Protein AF-A0A7S3ZSK6-F1 (afdb_monomer)

Radius of gyration: 94.9 Å; Cα contacts (8 Å, |Δi|>4): 41; chains: 1; bounding box: 184×92×315 Å

InterPro domains:
  IPR033192 Outer dynein arm-docking complex subunit 3 [PTHR46518] (6-534)
  IPR049258 ODAD1, central coiled coil region [PF21773] (130-410)

Structure (mmCIF, N/CA/C/O backbone):
data_AF-A0A7S3ZSK6-F1
#
_entry.id   AF-A0A7S3ZSK6-F1
#
loop_
_atom_site.group_PDB
_atom_site.id
_atom_site.type_symbol
_atom_site.label_atom_id
_atom_site.label_alt_id
_atom_site.label_comp_id
_atom_site.label_asym_id
_atom_site.label_entity_id
_atom_site.label_seq_id
_atom_site.pdbx_PDB_ins_code
_atom_site.Cartn_x
_atom_site.Cartn_y
_atom_site.Cartn_z
_atom_site.occupancy
_atom_site.B_iso_or_equiv
_atom_site.auth_seq_id
_atom_site.auth_comp_id
_atom_site.auth_asym_id
_atom_site.auth_atom_id
_atom_site.pdbx_PDB_model_num
ATOM 1 N N . MET A 1 1 ? 68.490 29.600 -192.509 1.00 37.41 1 MET A N 1
ATOM 2 C CA . MET A 1 1 ? 68.735 30.610 -193.563 1.00 37.41 1 MET A CA 1
ATOM 3 C C . MET A 1 1 ? 70.240 30.652 -193.786 1.00 37.41 1 MET A C 1
ATOM 5 O O . MET A 1 1 ? 70.943 31.013 -192.861 1.00 37.41 1 MET A O 1
ATOM 9 N N . TYR A 1 2 ? 70.776 29.867 -194.721 1.00 31.91 2 TYR A N 1
ATOM 10 C CA . TYR A 1 2 ? 70.974 30.154 -196.155 1.00 31.91 2 TYR A CA 1
ATOM 11 C C . TYR A 1 2 ? 71.915 31.330 -196.450 1.00 31.91 2 TYR A C 1
ATOM 13 O O . TYR A 1 2 ? 71.528 32.468 -196.224 1.00 31.91 2 TYR A O 1
ATOM 21 N N . ARG A 1 3 ? 73.037 30.978 -197.110 1.00 32.06 3 ARG A N 1
ATOM 22 C CA . ARG A 1 3 ? 73.922 31.789 -197.976 1.00 32.06 3 ARG A CA 1
ATOM 23 C C . ARG A 1 3 ? 74.675 32.948 -197.305 1.00 32.06 3 ARG A C 1
ATOM 25 O O . ARG A 1 3 ? 74.104 33.699 -196.543 1.00 32.06 3 ARG A O 1
ATOM 32 N N . GLY A 1 4 ? 75.944 33.191 -197.609 1.00 33.19 4 GLY A N 1
ATOM 33 C CA . GLY A 1 4 ? 76.820 32.619 -198.629 1.00 33.19 4 GLY A CA 1
ATOM 34 C C . GLY A 1 4 ? 77.908 33.630 -199.006 1.00 33.19 4 GLY A C 1
ATOM 35 O O . GLY A 1 4 ? 77.696 34.814 -198.787 1.00 33.19 4 GLY A O 1
ATOM 36 N N . GLN A 1 5 ? 78.977 33.123 -199.642 1.00 33.88 5 GLN A N 1
ATOM 37 C CA . GLN A 1 5 ? 79.928 33.850 -200.512 1.00 33.88 5 GLN A CA 1
ATOM 38 C C . GLN A 1 5 ? 80.807 34.911 -199.806 1.00 33.88 5 GLN A C 1
ATOM 40 O O . GLN A 1 5 ? 80.377 35.559 -198.871 1.00 33.88 5 GLN A O 1
ATOM 45 N N . SER A 1 6 ? 82.065 35.164 -200.153 1.00 32.50 6 SER A N 1
ATOM 46 C CA . SER A 1 6 ? 82.983 34.659 -201.174 1.00 32.50 6 SER A CA 1
ATOM 47 C C . SER A 1 6 ? 84.404 35.082 -200.778 1.00 32.50 6 SER A C 1
ATOM 49 O O . SER A 1 6 ? 84.577 36.141 -200.189 1.00 32.50 6 SER A O 1
ATOM 51 N N . GLU A 1 7 ? 85.374 34.269 -201.191 1.00 36.19 7 GLU A N 1
ATOM 52 C CA . GLU A 1 7 ? 86.692 34.650 -201.727 1.00 36.19 7 GLU A CA 1
ATOM 53 C C . GLU A 1 7 ? 87.614 35.612 -200.958 1.00 36.19 7 GLU A C 1
ATOM 55 O O . GLU A 1 7 ? 87.361 36.798 -200.786 1.00 36.19 7 GLU A O 1
ATOM 60 N N . GLY A 1 8 ? 88.801 35.088 -200.655 1.00 34.31 8 GLY A N 1
ATOM 61 C CA . GLY A 1 8 ? 89.984 35.868 -200.318 1.00 34.31 8 GLY A CA 1
ATOM 62 C C . GLY A 1 8 ? 91.114 34.939 -199.902 1.00 34.31 8 GLY A C 1
ATOM 63 O O . GLY A 1 8 ? 91.300 34.686 -198.719 1.00 34.31 8 GLY A O 1
ATOM 64 N N . GLY A 1 9 ? 91.816 34.359 -200.878 1.00 38.66 9 GLY A N 1
ATOM 65 C CA . GLY A 1 9 ? 92.983 33.517 -200.624 1.00 38.66 9 GLY A CA 1
ATOM 66 C C . GLY A 1 9 ? 94.085 34.296 -199.902 1.00 38.66 9 GLY A C 1
ATOM 67 O O . GLY A 1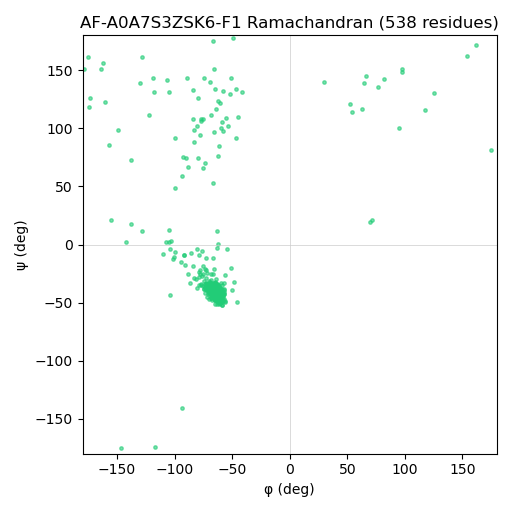 9 ? 94.576 35.294 -200.421 1.00 38.66 9 GLY A O 1
ATOM 68 N N . GLY A 1 10 ? 94.472 33.810 -198.723 1.00 39.44 10 GLY A N 1
ATOM 69 C CA . GLY A 1 10 ? 95.618 34.257 -197.934 1.00 39.44 10 GLY A CA 1
ATOM 70 C C . GLY A 1 10 ? 96.462 33.045 -197.529 1.00 39.44 10 GLY A C 1
ATOM 71 O O . GLY A 1 10 ? 95.932 31.971 -197.263 1.00 39.44 10 GLY A O 1
ATOM 72 N N . SER A 1 11 ? 97.777 33.209 -197.598 1.00 44.22 11 SER A N 1
ATOM 73 C CA . SER A 1 11 ? 98.835 32.191 -197.644 1.00 44.22 11 SER A CA 1
ATOM 74 C C . SER A 1 11 ? 98.796 31.092 -196.561 1.00 44.22 11 SER A C 1
ATOM 76 O O . SER A 1 11 ? 98.567 31.351 -195.385 1.00 44.22 11 SER A O 1
ATOM 78 N N . VAL A 1 12 ? 99.169 29.864 -196.949 1.00 58.38 12 VAL A N 1
ATOM 79 C CA . VAL A 1 12 ? 99.330 28.652 -196.106 1.00 58.38 12 VAL A CA 1
ATOM 80 C C . VAL A 1 12 ? 100.219 28.868 -194.861 1.00 58.38 12 VAL A C 1
ATOM 82 O O . VAL A 1 12 ? 100.113 28.115 -193.896 1.00 58.38 12 VAL A O 1
ATOM 85 N N . ALA A 1 13 ? 101.066 29.902 -194.840 1.00 57.16 13 ALA A N 1
ATOM 86 C CA . ALA A 1 13 ? 101.909 30.243 -193.690 1.00 57.16 13 ALA A CA 1
ATOM 87 C C . ALA A 1 13 ? 101.108 30.700 -192.453 1.00 57.16 13 ALA A C 1
ATOM 89 O O . ALA A 1 13 ? 101.464 30.344 -191.332 1.00 57.16 13 ALA A O 1
ATOM 90 N N . GLU A 1 14 ? 99.996 31.411 -192.648 1.00 60.03 14 GLU A N 1
ATOM 91 C CA . GLU A 1 14 ? 99.191 31.976 -191.553 1.00 60.03 14 GLU A CA 1
ATOM 92 C C . GLU A 1 14 ? 98.437 30.876 -190.780 1.00 60.03 14 GLU A C 1
ATOM 94 O O . GLU A 1 14 ? 98.344 30.901 -189.557 1.00 60.03 14 GLU A O 1
ATOM 99 N N . GLN A 1 15 ? 98.005 29.819 -191.480 1.00 60.94 15 GLN A N 1
ATOM 100 C CA . GLN A 1 15 ? 97.331 28.666 -190.867 1.00 60.94 15 GLN A CA 1
ATOM 101 C C . GLN A 1 15 ? 98.273 27.776 -190.036 1.00 60.94 15 GLN A C 1
ATOM 103 O O . GLN A 1 15 ? 97.818 27.071 -189.133 1.00 60.94 15 GLN A O 1
ATOM 108 N N . VAL A 1 16 ? 99.582 27.783 -190.320 1.00 62.56 16 VAL A N 1
ATOM 109 C CA . VAL A 1 16 ? 100.571 26.998 -189.560 1.00 62.56 16 VAL A CA 1
ATOM 110 C C . VAL A 1 16 ? 100.959 27.699 -188.258 1.00 62.56 16 VAL A C 1
ATOM 112 O O . VAL A 1 16 ? 101.117 27.022 -187.237 1.00 62.56 16 VAL A O 1
ATOM 115 N N . ASP A 1 17 ? 101.071 29.028 -188.261 1.00 62.62 17 ASP A N 1
ATOM 116 C CA . ASP A 1 17 ? 101.375 29.785 -187.043 1.00 62.62 17 ASP A CA 1
ATOM 117 C C . ASP A 1 17 ? 100.184 29.804 -186.069 1.00 62.62 17 ASP A C 1
ATOM 119 O O . ASP A 1 17 ? 100.382 29.550 -184.878 1.00 62.62 17 ASP A O 1
ATOM 123 N N . ASP A 1 18 ? 98.944 29.895 -186.563 1.00 67.25 18 ASP A N 1
ATOM 124 C CA . ASP A 1 18 ? 97.737 29.744 -185.731 1.00 67.25 18 ASP A CA 1
ATOM 125 C C . ASP A 1 18 ? 97.661 28.369 -185.035 1.00 67.25 18 ASP A C 1
ATOM 127 O O . ASP A 1 18 ? 97.273 28.253 -183.866 1.00 67.25 18 ASP A O 1
ATOM 131 N N . LEU A 1 19 ? 98.073 27.294 -185.719 1.00 62.81 19 LEU A N 1
ATOM 132 C CA . LEU A 1 19 ? 98.118 25.953 -185.123 1.00 62.81 19 LEU A CA 1
ATOM 133 C C . LEU A 1 19 ? 99.215 25.817 -184.054 1.00 62.81 19 LEU A C 1
ATOM 135 O O . LEU A 1 19 ? 99.023 25.093 -183.070 1.00 62.81 19 LEU A O 1
ATOM 139 N N . ARG A 1 20 ? 100.345 26.522 -184.199 1.00 62.94 20 ARG A N 1
ATOM 140 C CA . ARG A 1 20 ? 101.420 26.549 -183.191 1.00 62.94 20 ARG A CA 1
ATOM 141 C C . ARG A 1 20 ? 101.011 27.329 -181.941 1.00 62.94 20 ARG A C 1
ATOM 143 O O . ARG A 1 20 ? 101.240 26.838 -180.832 1.00 62.94 20 ARG A O 1
ATOM 150 N N . GLU A 1 21 ? 100.356 28.477 -182.102 1.00 66.25 21 GLU A N 1
ATOM 151 C CA . GLU A 1 21 ? 99.814 29.283 -180.997 1.00 66.25 21 GLU A CA 1
ATOM 152 C C . GLU A 1 21 ? 98.787 28.470 -180.184 1.00 66.25 21 GLU A C 1
ATOM 154 O O . GLU A 1 21 ? 98.850 28.391 -178.952 1.00 66.25 21 GLU A O 1
ATOM 159 N N . ARG A 1 22 ? 97.895 27.751 -180.880 1.00 64.88 22 ARG A N 1
ATOM 160 C CA . ARG A 1 22 ? 96.855 26.924 -180.251 1.00 64.88 22 ARG A CA 1
ATOM 161 C C . ARG A 1 22 ? 97.422 25.723 -179.490 1.00 64.88 22 ARG A C 1
ATOM 163 O O . ARG A 1 22 ? 96.929 25.402 -178.410 1.00 64.88 22 ARG A O 1
ATOM 170 N N . MET A 1 23 ? 98.480 25.088 -180.000 1.00 63.31 23 MET A N 1
ATOM 171 C CA . MET A 1 23 ? 99.207 24.021 -179.294 1.00 63.31 23 MET A CA 1
ATOM 172 C C . MET A 1 23 ? 99.903 24.526 -178.021 1.00 63.31 23 MET A C 1
ATOM 174 O O . MET A 1 23 ? 99.901 23.828 -177.005 1.00 63.31 23 MET A O 1
ATOM 178 N N . ARG A 1 24 ? 100.460 25.744 -178.041 1.00 69.88 24 ARG A N 1
ATOM 179 C CA . ARG A 1 24 ? 101.086 26.359 -176.861 1.00 69.88 24 ARG A CA 1
ATOM 180 C C . ARG A 1 24 ? 100.056 26.682 -175.774 1.00 69.88 24 ARG A C 1
ATOM 182 O O . ARG A 1 24 ? 100.311 26.397 -174.605 1.00 69.88 24 ARG A O 1
ATOM 189 N N . LEU A 1 25 ? 98.889 27.213 -176.147 1.00 69.31 25 LEU A N 1
ATOM 190 C CA . LEU A 1 25 ? 97.786 27.453 -175.207 1.00 69.31 25 LEU A CA 1
ATOM 191 C C . LEU A 1 25 ? 97.253 26.145 -174.604 1.00 69.31 25 LEU A C 1
ATOM 193 O O . LEU A 1 25 ? 97.109 26.055 -173.389 1.00 69.31 25 LEU A O 1
ATOM 197 N N . LEU A 1 26 ? 97.084 25.091 -175.410 1.00 71.06 26 LEU A N 1
ATOM 198 C CA . LEU A 1 26 ? 96.675 23.765 -174.923 1.00 71.06 26 LEU A CA 1
ATOM 199 C C . LEU A 1 26 ? 97.685 23.139 -173.950 1.00 71.06 26 LEU A C 1
ATOM 201 O O . LEU A 1 26 ? 97.288 22.468 -172.997 1.00 71.06 26 LEU A O 1
ATOM 205 N N . GLN A 1 27 ? 98.989 23.351 -174.153 1.00 69.69 27 GLN A N 1
ATOM 206 C CA . GLN A 1 27 ? 100.001 22.926 -173.180 1.00 69.69 27 GLN A CA 1
ATOM 207 C C . GLN A 1 27 ? 99.953 23.758 -171.890 1.00 69.69 27 GLN A C 1
ATOM 209 O O . GLN A 1 27 ? 100.142 23.192 -170.812 1.00 69.69 27 GLN A O 1
ATOM 214 N N . GLY A 1 28 ? 99.655 25.058 -171.985 1.00 71.56 28 GLY A N 1
ATOM 215 C CA . GLY A 1 28 ? 99.403 25.929 -170.833 1.00 71.56 28 GLY A CA 1
ATOM 216 C C . GLY A 1 28 ? 98.208 25.463 -169.999 1.00 71.56 28 GLY A C 1
ATOM 217 O O . GLY A 1 28 ? 98.354 25.238 -168.799 1.00 71.56 28 GLY A O 1
ATOM 218 N N . ASP A 1 29 ? 97.071 25.199 -170.647 1.00 72.50 29 ASP A N 1
ATOM 219 C CA . ASP A 1 29 ? 95.853 24.698 -169.995 1.00 72.50 29 ASP A CA 1
ATOM 220 C C . ASP A 1 29 ? 96.060 23.318 -169.366 1.00 72.50 29 ASP A C 1
ATOM 222 O O . ASP A 1 29 ? 95.568 23.033 -168.271 1.00 72.50 29 ASP A O 1
ATOM 226 N N . ARG A 1 30 ? 96.828 22.440 -170.024 1.00 72.44 30 ARG A N 1
ATOM 227 C CA . ARG A 1 30 ? 97.138 21.117 -169.470 1.00 72.44 30 ARG A CA 1
ATOM 228 C C . ARG A 1 30 ? 98.000 21.220 -168.212 1.00 72.44 30 ARG A C 1
ATOM 230 O O . ARG A 1 30 ? 97.795 20.435 -167.291 1.00 72.44 30 ARG A O 1
ATOM 237 N N . ARG A 1 31 ? 98.926 22.182 -168.153 1.00 75.56 31 ARG A N 1
ATOM 238 C CA . ARG A 1 31 ? 99.770 22.426 -166.974 1.00 75.56 31 ARG A CA 1
ATOM 239 C C . ARG A 1 31 ? 98.965 23.049 -165.830 1.00 75.56 31 ARG A C 1
ATOM 241 O O . ARG A 1 31 ? 99.003 22.524 -164.725 1.00 75.56 31 ARG A O 1
ATOM 248 N N . ALA A 1 32 ? 98.139 24.055 -166.124 1.00 75.94 32 ALA A N 1
ATOM 249 C CA . ALA A 1 32 ? 97.251 24.679 -165.142 1.00 75.94 32 ALA A CA 1
ATOM 250 C C . ALA A 1 32 ? 96.263 23.674 -164.518 1.00 75.94 32 ALA A C 1
ATOM 252 O O . ALA A 1 32 ? 96.054 23.678 -163.307 1.00 75.94 32 ALA A O 1
ATOM 253 N N . ASN A 1 33 ? 95.702 22.757 -165.315 1.00 76.44 33 ASN A N 1
ATOM 254 C CA . ASN A 1 33 ? 94.812 21.715 -164.796 1.00 76.44 33 ASN A CA 1
ATOM 255 C C . ASN A 1 33 ? 95.522 20.714 -163.869 1.00 76.44 33 ASN A C 1
ATOM 257 O O . ASN A 1 33 ? 94.913 20.242 -162.908 1.00 76.44 33 ASN A O 1
ATOM 261 N N . VAL A 1 34 ? 96.791 20.386 -164.134 1.00 79.31 34 VAL A N 1
ATOM 262 C CA . VAL A 1 34 ? 97.582 19.520 -163.242 1.00 79.31 34 VAL A CA 1
ATOM 263 C C . VAL A 1 34 ? 97.876 20.237 -161.924 1.00 79.31 34 VAL A C 1
ATOM 265 O O . VAL A 1 34 ? 97.659 19.645 -160.867 1.00 79.31 34 VAL A O 1
ATOM 268 N N . ASP A 1 35 ? 98.254 21.515 -161.971 1.00 79.88 35 ASP A N 1
ATOM 269 C CA . ASP A 1 35 ? 98.526 22.309 -160.766 1.00 79.88 35 ASP A CA 1
ATOM 270 C C . ASP A 1 35 ? 97.265 22.460 -159.888 1.00 79.88 35 ASP A C 1
ATOM 272 O O . ASP A 1 35 ? 97.331 22.310 -158.666 1.00 79.88 35 ASP A O 1
ATOM 276 N N . ILE A 1 36 ? 96.085 22.661 -160.494 1.00 80.56 36 ILE A N 1
ATOM 277 C CA . ILE A 1 36 ? 94.799 22.692 -159.772 1.00 80.56 36 ILE A CA 1
ATOM 278 C C . ILE A 1 36 ? 94.484 21.328 -159.137 1.00 80.56 36 ILE A C 1
ATOM 280 O O . ILE A 1 36 ? 94.008 21.267 -158.000 1.00 80.56 36 ILE A O 1
ATOM 284 N N . LEU A 1 37 ? 94.754 20.218 -159.834 1.00 81.38 37 LEU A N 1
ATOM 285 C CA . LEU A 1 37 ? 94.551 18.872 -159.289 1.00 81.38 37 LEU A CA 1
ATOM 286 C C . LEU A 1 37 ? 95.480 18.580 -158.103 1.00 81.38 37 LEU A C 1
ATOM 288 O O . LEU A 1 37 ? 95.026 18.008 -157.108 1.00 81.38 37 LEU A O 1
ATOM 292 N N . GLU A 1 38 ? 96.750 18.984 -158.168 1.00 81.31 38 GLU A N 1
ATOM 293 C CA . GLU A 1 38 ? 97.685 18.828 -157.048 1.00 81.31 38 GLU A CA 1
ATOM 294 C C . GLU A 1 38 ? 97.308 19.713 -155.853 1.00 81.31 38 GLU A C 1
ATOM 296 O O . GLU A 1 38 ? 97.311 19.231 -154.713 1.00 81.31 38 GLU A O 1
ATOM 301 N N . ALA A 1 39 ? 96.885 20.958 -156.095 1.00 81.75 39 ALA A N 1
ATOM 302 C CA . ALA A 1 39 ? 96.373 21.847 -155.054 1.00 81.75 39 ALA A CA 1
ATOM 303 C C . ALA A 1 39 ? 95.126 21.260 -154.366 1.00 81.75 39 ALA A C 1
ATOM 305 O O . ALA A 1 39 ? 95.069 21.197 -153.135 1.00 81.75 39 ALA A O 1
ATOM 306 N N . ASN A 1 40 ? 94.171 20.733 -155.141 1.00 82.12 40 ASN A N 1
ATOM 307 C CA . ASN A 1 40 ? 92.973 20.078 -154.608 1.00 82.12 40 ASN A CA 1
ATOM 308 C C . ASN A 1 40 ? 93.308 18.809 -153.813 1.00 82.12 40 ASN A C 1
ATOM 310 O O . ASN A 1 40 ? 92.720 18.557 -152.760 1.00 82.12 40 ASN A O 1
ATOM 314 N N . LYS A 1 41 ? 94.282 18.013 -154.268 1.00 82.94 41 LYS A N 1
ATOM 315 C CA . LYS A 1 41 ? 94.747 16.825 -153.537 1.00 82.94 41 LYS A CA 1
ATOM 316 C C . LYS A 1 41 ? 95.389 17.202 -152.198 1.00 82.94 41 LYS A C 1
ATOM 318 O O . LYS A 1 41 ? 95.150 16.527 -151.196 1.00 82.94 41 LYS A O 1
ATOM 323 N N . SER A 1 42 ? 96.175 18.278 -152.169 1.00 82.06 42 SER A N 1
ATOM 324 C CA . SER A 1 42 ? 96.772 18.809 -150.939 1.00 82.06 42 SER A CA 1
ATOM 325 C C . SER A 1 42 ? 95.704 19.325 -149.965 1.00 82.06 42 SER A C 1
ATOM 327 O O . SER A 1 42 ? 95.706 18.945 -148.791 1.00 82.06 42 SER A O 1
ATOM 329 N N . ALA A 1 43 ? 94.726 20.094 -150.458 1.00 83.62 43 ALA A N 1
ATOM 330 C CA . ALA A 1 43 ? 93.608 20.598 -149.660 1.00 83.62 43 ALA A CA 1
ATOM 331 C C . ALA A 1 43 ? 92.770 19.460 -149.046 1.00 83.62 43 ALA A C 1
ATOM 333 O O . ALA A 1 43 ? 92.525 19.456 -147.839 1.00 83.62 43 ALA A O 1
ATOM 334 N N . ASN A 1 44 ? 92.425 18.438 -149.837 1.00 80.94 44 ASN A N 1
ATOM 335 C CA . ASN A 1 44 ? 91.680 17.273 -149.349 1.00 80.94 44 ASN A CA 1
ATOM 336 C C . ASN A 1 44 ? 92.456 16.476 -148.288 1.00 80.94 44 ASN A C 1
ATOM 338 O O . ASN A 1 44 ? 91.871 16.019 -147.306 1.00 80.94 44 ASN A O 1
ATOM 342 N N . ASN A 1 45 ? 93.777 16.326 -148.436 1.00 83.12 45 ASN A N 1
ATOM 343 C CA . ASN A 1 45 ? 94.597 15.650 -147.426 1.00 83.12 45 ASN A CA 1
ATOM 344 C C . ASN A 1 45 ? 94.634 16.410 -146.090 1.00 83.12 45 ASN A C 1
ATOM 346 O O . ASN A 1 45 ? 94.645 15.778 -145.031 1.00 83.12 45 ASN A O 1
ATOM 350 N N . ASN A 1 46 ? 94.642 17.744 -146.125 1.00 84.31 46 ASN A N 1
ATOM 351 C CA . ASN A 1 46 ? 94.586 18.562 -144.914 1.00 84.31 46 ASN A CA 1
ATOM 352 C C . ASN A 1 46 ? 93.214 18.465 -144.230 1.00 84.31 46 ASN A C 1
ATOM 354 O O . ASN A 1 46 ? 93.158 18.314 -143.010 1.00 84.31 46 ASN A O 1
ATOM 358 N N . GLU A 1 47 ? 92.124 18.435 -144.999 1.00 83.81 47 GLU A N 1
ATOM 359 C CA . GLU A 1 47 ? 90.775 18.279 -144.443 1.00 83.81 47 GLU A CA 1
ATOM 360 C C . GLU A 1 47 ? 90.573 16.906 -143.779 1.00 83.81 47 GLU A C 1
ATOM 362 O O . GLU A 1 47 ? 90.025 16.810 -142.680 1.00 83.81 47 GLU A O 1
ATOM 367 N N . ILE A 1 48 ? 91.111 15.830 -144.368 1.00 81.88 48 ILE A N 1
ATOM 368 C CA . ILE A 1 48 ? 91.079 14.494 -143.748 1.00 81.88 48 ILE A CA 1
ATOM 369 C C . ILE A 1 48 ? 91.833 14.475 -142.409 1.00 81.88 48 ILE A C 1
ATOM 371 O O . ILE A 1 48 ? 91.401 13.796 -141.472 1.00 81.88 48 ILE A O 1
ATOM 375 N N . LYS A 1 49 ? 92.954 15.200 -142.288 1.00 84.81 49 LYS A N 1
ATOM 376 C CA . LYS A 1 49 ? 93.680 15.308 -141.011 1.00 84.81 49 LYS A CA 1
ATOM 377 C C . LYS A 1 49 ? 92.848 16.039 -139.958 1.00 84.81 49 LYS A C 1
ATOM 379 O O . LYS A 1 49 ? 92.705 15.505 -138.859 1.00 84.81 49 LYS A O 1
ATOM 384 N N . ARG A 1 50 ? 92.230 17.171 -140.318 1.00 86.56 50 ARG A N 1
ATOM 385 C CA . ARG A 1 50 ? 91.337 17.934 -139.428 1.00 86.56 50 ARG A CA 1
ATOM 386 C C . ARG A 1 50 ? 90.188 17.068 -138.903 1.00 86.56 50 ARG A C 1
ATOM 388 O O . ARG A 1 50 ? 89.998 16.953 -137.696 1.00 86.56 50 ARG A O 1
ATOM 395 N N . LEU A 1 51 ? 89.500 16.348 -139.792 1.00 82.75 51 LEU A N 1
ATOM 396 C CA . LEU A 1 51 ? 88.391 15.462 -139.417 1.00 82.75 51 LEU A CA 1
ATOM 397 C C . LEU A 1 51 ? 88.820 14.289 -138.519 1.00 82.75 51 LEU A C 1
ATOM 399 O O . LEU A 1 51 ? 88.024 13.795 -137.713 1.00 82.75 51 LEU A O 1
ATOM 403 N N . ARG A 1 52 ? 90.064 13.808 -138.638 1.00 84.62 52 ARG A N 1
ATOM 404 C CA . ARG A 1 52 ? 90.600 12.759 -137.752 1.00 84.62 52 ARG A CA 1
ATOM 405 C C . ARG A 1 52 ? 90.902 13.282 -136.351 1.00 84.62 52 ARG A C 1
ATOM 407 O O . ARG A 1 52 ? 90.649 12.562 -135.385 1.00 84.62 52 ARG A O 1
ATOM 414 N N . GLU A 1 53 ? 91.417 14.501 -136.236 1.00 85.12 53 GLU A N 1
ATOM 415 C CA . GLU A 1 53 ? 91.649 15.157 -134.945 1.00 85.12 53 GLU A CA 1
ATOM 416 C C . GLU A 1 53 ? 90.326 15.449 -134.231 1.00 85.12 53 GLU A C 1
ATOM 418 O O . GLU A 1 53 ? 90.165 15.050 -133.075 1.00 85.12 53 GLU A O 1
ATOM 423 N N . GLU A 1 54 ? 89.335 15.989 -134.944 1.00 85.56 54 GLU A N 1
ATOM 424 C CA . GLU A 1 54 ? 87.987 16.219 -134.404 1.00 85.56 54 GLU A CA 1
ATOM 425 C C . GLU A 1 54 ? 87.327 14.911 -133.937 1.00 85.56 54 GLU A C 1
ATOM 427 O O . GLU A 1 54 ? 86.787 14.834 -132.831 1.00 85.56 54 GLU A O 1
ATOM 432 N N . ASN A 1 55 ? 87.437 13.825 -134.712 1.00 80.56 55 ASN A N 1
ATOM 433 C CA . ASN A 1 55 ? 86.925 12.515 -134.291 1.00 80.56 55 ASN A CA 1
ATOM 434 C C . ASN A 1 55 ? 87.623 11.971 -133.037 1.00 80.56 55 ASN A C 1
ATOM 436 O O . ASN A 1 55 ? 86.983 11.324 -132.202 1.00 80.56 55 ASN A O 1
ATOM 440 N N . LYS A 1 56 ? 88.932 12.207 -132.887 1.00 85.94 56 LYS A N 1
ATOM 441 C CA . LYS A 1 56 ? 89.668 11.814 -131.680 1.00 85.94 56 LYS A CA 1
ATOM 442 C C . LYS A 1 56 ? 89.181 12.610 -130.470 1.00 85.94 56 LYS A C 1
ATOM 444 O O . LYS A 1 56 ? 88.969 12.023 -129.409 1.00 85.94 56 LYS A O 1
ATOM 449 N N . GLU A 1 57 ? 88.946 13.909 -130.633 1.00 85.06 57 GLU A N 1
ATOM 450 C CA . GLU A 1 57 ? 88.447 14.776 -129.567 1.00 85.06 57 GLU A CA 1
ATOM 451 C C . GLU A 1 57 ? 87.023 14.393 -129.125 1.00 85.06 57 GLU A C 1
ATOM 453 O O . GLU A 1 57 ? 86.752 14.281 -127.927 1.00 85.06 57 GLU A O 1
ATOM 458 N N . ILE A 1 58 ? 86.128 14.092 -130.072 1.00 82.88 58 ILE A N 1
ATOM 459 C CA . ILE A 1 58 ? 84.757 13.645 -129.776 1.00 82.88 58 ILE A CA 1
ATOM 460 C C . ILE A 1 58 ? 84.762 12.326 -128.993 1.00 82.88 58 ILE A C 1
ATOM 462 O O . ILE A 1 58 ? 84.022 12.191 -128.016 1.00 82.88 58 ILE A O 1
ATOM 466 N N . ARG A 1 59 ? 85.625 11.365 -129.353 1.00 79.62 59 ARG A N 1
ATOM 467 C CA . ARG A 1 59 ? 85.742 10.096 -128.607 1.00 79.62 59 ARG A CA 1
ATOM 468 C C . ARG A 1 59 ? 86.187 10.312 -127.163 1.00 79.62 59 ARG A C 1
ATOM 470 O O . ARG A 1 59 ? 85.671 9.647 -126.267 1.00 79.62 59 ARG A O 1
ATOM 477 N N . ILE A 1 60 ? 87.103 11.252 -126.924 1.00 82.88 60 ILE A N 1
ATOM 478 C CA . ILE A 1 60 ? 87.530 11.595 -125.562 1.00 82.88 60 ILE A CA 1
ATOM 479 C C . ILE A 1 60 ? 86.361 12.209 -124.784 1.00 82.88 60 ILE A C 1
ATOM 481 O O . ILE A 1 60 ? 86.070 11.748 -123.678 1.00 82.88 60 ILE A O 1
ATOM 485 N N . LYS A 1 61 ? 85.637 13.173 -125.370 1.00 82.88 61 LYS A N 1
ATOM 486 C CA . LYS A 1 61 ? 84.470 13.809 -124.730 1.00 82.88 61 LYS A CA 1
ATOM 487 C C . LYS A 1 61 ? 83.377 12.792 -124.382 1.00 82.88 61 LYS A C 1
ATOM 489 O O . LYS A 1 61 ? 82.848 12.828 -123.273 1.00 82.88 61 LYS A O 1
ATOM 494 N N . LEU A 1 62 ? 83.100 11.837 -125.271 1.00 78.88 62 LEU A N 1
ATOM 495 C CA . LEU A 1 62 ? 82.137 10.762 -125.018 1.00 78.88 62 LEU A CA 1
ATOM 496 C C . LEU A 1 62 ? 82.568 9.868 -123.842 1.00 78.88 62 LEU A C 1
ATOM 498 O O . LEU A 1 62 ? 81.746 9.548 -122.984 1.00 78.88 62 LEU A O 1
ATOM 502 N N . SER A 1 63 ? 83.859 9.522 -123.753 1.00 78.94 63 SER A N 1
ATOM 503 C CA . SER A 1 63 ? 84.372 8.688 -122.654 1.00 78.94 63 SER A CA 1
ATOM 504 C C . SER A 1 63 ? 84.214 9.354 -121.279 1.00 78.94 63 SER A C 1
ATOM 506 O O . SER A 1 63 ? 83.905 8.682 -120.294 1.00 78.94 63 SER A O 1
ATOM 508 N N . ILE A 1 64 ? 84.356 10.683 -121.215 1.00 79.00 64 ILE A N 1
ATOM 509 C CA . ILE A 1 64 ? 84.198 11.463 -119.982 1.00 79.00 64 ILE A CA 1
ATOM 510 C C . ILE A 1 64 ? 82.728 11.490 -119.549 1.00 79.00 64 ILE A C 1
ATOM 512 O O . ILE A 1 64 ? 82.425 11.207 -118.392 1.00 79.00 64 ILE A O 1
ATOM 516 N N . VAL A 1 65 ? 81.801 11.756 -120.474 1.00 77.62 65 VAL A N 1
ATOM 517 C CA . VAL A 1 65 ? 80.358 11.788 -120.176 1.00 77.62 65 VAL A CA 1
ATOM 518 C C . VAL A 1 65 ? 79.851 10.421 -119.713 1.00 77.62 65 VAL A C 1
ATOM 520 O O . VAL A 1 65 ? 79.113 10.335 -118.732 1.00 77.62 65 VAL A O 1
ATOM 523 N N . GLN A 1 66 ? 80.293 9.340 -120.357 1.00 73.88 66 GLN A N 1
ATOM 524 C CA . GLN A 1 66 ? 79.865 7.986 -120.003 1.00 73.88 66 GLN A CA 1
ATOM 525 C C . GLN A 1 66 ? 80.340 7.568 -118.598 1.00 73.88 66 GLN A C 1
ATOM 527 O O . GLN A 1 66 ? 79.613 6.879 -117.876 1.00 73.88 66 GLN A O 1
ATOM 532 N N . ARG A 1 67 ? 81.522 8.037 -118.174 1.00 69.69 67 ARG A N 1
ATOM 533 C CA . ARG A 1 67 ? 82.058 7.792 -116.826 1.00 69.69 67 ARG A CA 1
ATOM 534 C C . ARG A 1 67 ? 81.369 8.637 -115.749 1.00 69.69 67 ARG A C 1
ATOM 536 O O . ARG A 1 67 ? 81.135 8.143 -114.652 1.00 69.69 67 ARG A O 1
ATOM 543 N N . SER A 1 68 ? 80.990 9.877 -116.058 1.00 65.88 68 SER A N 1
ATOM 544 C CA . SER A 1 68 ? 80.251 10.738 -115.122 1.00 65.88 68 SER A CA 1
ATOM 545 C C . SER A 1 68 ? 78.800 10.286 -114.914 1.00 65.88 68 SER A C 1
ATOM 547 O O . SER A 1 68 ? 78.278 10.375 -113.805 1.00 65.88 68 SER A O 1
ATOM 549 N N . CYS A 1 69 ? 78.146 9.753 -115.951 1.00 61.12 69 CYS A N 1
ATOM 550 C CA . CYS A 1 69 ? 76.743 9.332 -115.880 1.00 61.12 69 CYS A CA 1
ATOM 551 C C . CYS A 1 69 ? 76.543 8.072 -115.014 1.00 61.12 69 CYS A C 1
ATOM 553 O O . CYS A 1 69 ? 75.579 7.973 -114.258 1.00 61.12 69 CYS A O 1
ATOM 555 N N . SER A 1 70 ? 77.510 7.149 -115.035 1.00 61.66 70 SER A N 1
ATOM 556 C CA . SER A 1 70 ? 77.470 5.931 -114.215 1.00 61.66 70 SER A CA 1
ATOM 557 C C . SER A 1 70 ? 77.619 6.213 -112.710 1.00 61.66 70 SER A C 1
ATOM 559 O O . SER A 1 70 ? 77.012 5.516 -111.902 1.00 61.66 70 SER A O 1
ATOM 561 N N . SER A 1 71 ? 78.344 7.268 -112.317 1.00 61.09 71 SER A N 1
ATOM 562 C CA . SER A 1 71 ? 78.471 7.658 -110.903 1.00 61.09 71 SER A CA 1
ATOM 563 C C . SER A 1 71 ? 77.257 8.425 -110.359 1.00 61.09 71 SER A C 1
ATOM 565 O O . SER A 1 71 ? 77.006 8.365 -109.159 1.00 61.09 71 SER A O 1
ATOM 567 N N . ALA A 1 72 ? 76.515 9.146 -111.206 1.00 60.62 72 ALA A N 1
ATOM 568 C CA . ALA A 1 72 ? 75.348 9.934 -110.795 1.00 60.62 72 ALA A CA 1
ATOM 569 C C . ALA A 1 72 ? 74.067 9.089 -110.639 1.00 60.62 72 ALA A C 1
ATOM 571 O O . ALA A 1 72 ? 73.227 9.403 -109.800 1.00 60.62 72 ALA A O 1
ATOM 572 N N . CYS A 1 73 ? 73.924 7.995 -111.397 1.00 60.19 73 CYS A N 1
ATOM 573 C CA . CYS A 1 73 ? 72.796 7.071 -111.221 1.00 60.19 73 CYS A CA 1
ATOM 574 C C . CYS A 1 73 ? 72.853 6.328 -109.878 1.00 60.19 73 CYS A C 1
ATOM 576 O O . CYS A 1 73 ? 71.840 6.223 -109.196 1.00 60.19 73 CYS A O 1
ATOM 578 N N . ALA A 1 74 ? 74.037 5.876 -109.451 1.00 61.41 74 ALA A N 1
ATOM 579 C CA . ALA A 1 74 ? 74.175 5.128 -108.200 1.00 61.41 74 ALA A CA 1
ATOM 580 C C . ALA A 1 74 ? 73.824 5.964 -106.952 1.00 61.41 74 ALA A C 1
ATOM 582 O O . ALA A 1 74 ? 73.289 5.432 -105.982 1.00 61.41 74 ALA A O 1
ATOM 583 N N . THR A 1 75 ? 74.097 7.273 -106.962 1.00 62.59 75 THR A N 1
ATOM 584 C CA . THR A 1 75 ? 73.759 8.165 -105.842 1.00 62.59 75 THR A CA 1
ATOM 585 C C . THR A 1 75 ? 72.274 8.532 -105.818 1.00 62.59 75 THR A C 1
ATOM 587 O O . THR A 1 75 ? 71.694 8.621 -104.736 1.00 62.59 75 THR A O 1
ATOM 590 N N . HIS A 1 76 ? 71.632 8.682 -106.981 1.00 68.06 76 HIS A N 1
ATOM 591 C CA . HIS A 1 76 ? 70.199 8.969 -107.080 1.00 68.06 76 HIS A CA 1
ATOM 592 C C . HIS A 1 76 ? 69.340 7.847 -106.473 1.00 68.06 76 HIS A C 1
ATOM 594 O O . HIS A 1 76 ? 68.482 8.125 -105.637 1.00 68.06 76 HIS A O 1
ATOM 600 N N . ASP A 1 77 ? 69.639 6.586 -106.795 1.00 67.88 77 ASP A N 1
ATOM 601 C CA . ASP A 1 77 ? 68.870 5.435 -106.298 1.00 67.88 77 ASP A CA 1
ATOM 602 C C . ASP A 1 77 ? 68.962 5.286 -104.767 1.00 67.88 77 ASP A C 1
ATOM 604 O O . ASP A 1 77 ? 67.983 4.947 -104.095 1.00 67.88 77 ASP A O 1
ATOM 608 N N . THR A 1 78 ? 70.125 5.597 -104.180 1.00 72.31 78 THR A N 1
ATOM 609 C CA . THR A 1 78 ? 70.294 5.582 -102.715 1.00 72.31 78 THR A CA 1
ATOM 610 C C . THR A 1 78 ? 69.513 6.699 -102.017 1.00 72.31 78 THR A C 1
ATOM 612 O O . THR A 1 78 ? 68.856 6.449 -101.005 1.00 72.31 78 THR A O 1
ATOM 615 N N . LEU A 1 79 ? 69.519 7.911 -102.581 1.00 75.50 79 LEU A N 1
ATOM 616 C CA . LEU A 1 79 ? 68.794 9.059 -102.033 1.00 75.50 79 LEU A CA 1
ATOM 617 C C . LEU A 1 79 ? 67.276 8.885 -102.149 1.00 75.50 79 LEU A C 1
ATOM 619 O O . LEU A 1 79 ? 66.546 9.265 -101.234 1.00 75.50 79 LEU A O 1
ATOM 623 N N . GLU A 1 80 ? 66.792 8.272 -103.229 1.00 76.38 80 GLU A N 1
ATOM 624 C CA . GLU A 1 80 ? 65.373 7.954 -103.408 1.00 76.38 80 GLU A CA 1
ATOM 625 C C . GLU A 1 80 ? 64.897 6.911 -102.383 1.00 76.38 80 GLU A C 1
ATOM 627 O O . GLU A 1 80 ? 63.851 7.082 -101.747 1.00 76.38 80 GLU A O 1
ATOM 632 N N . GLY A 1 81 ? 65.710 5.880 -102.125 1.00 78.81 81 GLY A N 1
ATOM 633 C CA . GLY A 1 81 ? 65.448 4.894 -101.076 1.00 78.81 81 GLY A CA 1
ATOM 634 C C . GLY A 1 81 ? 65.365 5.511 -99.675 1.00 78.81 81 GLY A C 1
ATOM 635 O O . GLY A 1 81 ? 64.462 5.175 -98.900 1.00 78.81 81 GLY A O 1
ATOM 636 N N . ASP A 1 82 ? 66.262 6.439 -99.346 1.00 81.75 82 ASP A N 1
ATOM 637 C CA . ASP A 1 82 ? 66.254 7.123 -98.050 1.00 81.75 82 ASP A CA 1
ATOM 638 C C . ASP A 1 82 ? 65.108 8.141 -97.929 1.00 81.75 82 ASP A C 1
ATOM 640 O O . ASP A 1 82 ? 64.468 8.214 -96.876 1.00 81.75 82 ASP A O 1
ATOM 644 N N . LEU A 1 83 ? 64.739 8.831 -99.015 1.00 82.25 83 LEU A N 1
ATOM 645 C CA . LEU A 1 83 ? 63.554 9.694 -99.063 1.00 82.25 83 LEU A CA 1
ATOM 646 C C . LEU A 1 83 ? 62.270 8.899 -98.776 1.00 82.25 83 LEU A C 1
ATOM 648 O O . LEU A 1 83 ? 61.426 9.342 -97.994 1.00 82.25 83 LEU A O 1
ATOM 652 N N . ILE A 1 84 ? 62.131 7.700 -99.354 1.00 85.88 84 ILE A N 1
ATOM 653 C CA . ILE A 1 84 ? 60.983 6.813 -99.113 1.00 85.88 84 ILE A CA 1
ATOM 654 C C . ILE A 1 84 ? 60.942 6.350 -97.650 1.00 85.88 84 ILE A C 1
ATOM 656 O O . ILE A 1 84 ? 59.863 6.313 -97.052 1.00 85.88 84 ILE A O 1
ATOM 660 N N . LYS A 1 85 ? 62.088 6.022 -97.038 1.00 87.31 85 LYS A N 1
ATOM 661 C CA . LYS A 1 85 ? 62.148 5.653 -95.610 1.00 87.31 85 LYS A CA 1
ATOM 662 C C . LYS A 1 85 ? 61.735 6.816 -94.709 1.00 87.31 85 LYS A C 1
ATOM 664 O O . LYS A 1 85 ? 60.928 6.615 -93.803 1.00 87.31 85 LYS A O 1
ATOM 669 N N . VAL A 1 86 ? 62.230 8.026 -94.977 1.00 87.69 86 VAL A N 1
ATOM 670 C CA . VAL A 1 86 ? 61.869 9.235 -94.217 1.00 87.69 86 VAL A CA 1
ATOM 671 C C . VAL A 1 86 ? 60.385 9.563 -94.386 1.00 87.69 86 VAL A C 1
ATOM 673 O O . VAL A 1 86 ? 59.719 9.874 -93.400 1.00 87.69 86 VAL A O 1
ATOM 676 N N . ARG A 1 87 ? 59.832 9.413 -95.597 1.00 88.81 87 ARG A N 1
ATOM 677 C CA . ARG A 1 87 ? 58.395 9.582 -95.867 1.00 88.81 87 ARG A CA 1
ATOM 678 C C . ARG A 1 87 ? 57.553 8.595 -95.057 1.00 88.81 87 ARG A C 1
ATOM 680 O O . ARG A 1 87 ? 56.656 9.017 -94.339 1.00 88.81 87 ARG A O 1
ATOM 687 N N . LYS A 1 88 ? 57.895 7.301 -95.098 1.00 90.06 88 LYS A N 1
ATOM 688 C CA . LYS A 1 88 ? 57.211 6.259 -94.311 1.00 90.06 88 LYS A CA 1
ATOM 689 C C . LYS A 1 88 ? 57.304 6.528 -92.811 1.00 90.06 88 LYS A C 1
ATOM 691 O O . LYS A 1 88 ? 56.316 6.359 -92.100 1.00 90.06 88 LYS A O 1
ATOM 696 N N . HIS A 1 89 ? 58.468 6.965 -92.328 1.00 88.88 89 HIS A N 1
ATOM 697 C CA . HIS A 1 89 ? 58.647 7.330 -90.926 1.00 88.88 89 HIS A CA 1
ATOM 698 C C . HIS A 1 89 ? 57.773 8.529 -90.546 1.00 88.88 89 HIS A C 1
ATOM 700 O O . HIS A 1 89 ? 57.087 8.473 -89.530 1.00 88.88 89 HIS A O 1
ATOM 706 N N . PHE A 1 90 ? 57.723 9.568 -91.383 1.00 90.94 90 PHE A N 1
ATOM 707 C CA . PHE A 1 90 ? 56.853 10.726 -91.183 1.00 90.94 90 PHE A CA 1
ATOM 708 C C . PHE A 1 90 ? 55.370 10.343 -91.173 1.00 90.94 90 PHE A C 1
ATOM 710 O O . PHE A 1 90 ? 54.645 10.757 -90.271 1.00 90.94 90 PHE A O 1
ATOM 717 N N . ASP A 1 91 ? 54.926 9.521 -92.125 1.00 91.31 91 ASP A N 1
ATOM 718 C CA . ASP A 1 91 ? 53.536 9.066 -92.203 1.00 91.31 91 ASP A CA 1
ATOM 719 C C . ASP A 1 91 ? 53.158 8.235 -90.963 1.00 91.31 91 ASP A C 1
ATOM 721 O O . ASP A 1 91 ? 52.119 8.479 -90.346 1.00 91.31 91 ASP A O 1
ATOM 725 N N . THR A 1 92 ? 54.055 7.351 -90.510 1.00 92.00 92 THR A N 1
ATOM 726 C CA . THR A 1 92 ? 53.879 6.576 -89.268 1.00 92.00 92 THR A CA 1
ATOM 727 C C . THR A 1 92 ? 53.813 7.490 -88.039 1.00 92.00 92 THR A C 1
ATOM 729 O O . THR A 1 92 ? 52.951 7.334 -87.174 1.00 92.00 92 THR A O 1
ATOM 732 N N . LEU A 1 93 ? 54.706 8.480 -87.944 1.00 90.50 93 LEU A N 1
ATOM 733 C CA . LEU A 1 93 ? 54.751 9.416 -86.819 1.00 90.50 93 LEU A CA 1
ATOM 734 C C . LEU A 1 93 ? 53.515 10.326 -86.793 1.00 90.50 93 LEU A C 1
ATOM 736 O O . LEU A 1 93 ? 52.986 10.645 -85.723 1.00 90.50 93 LEU A O 1
ATOM 740 N N . ARG A 1 94 ? 53.014 10.710 -87.971 1.00 93.94 94 ARG A N 1
ATOM 741 C CA . ARG A 1 94 ? 51.775 11.469 -88.143 1.00 93.94 94 ARG A CA 1
ATOM 742 C C . ARG A 1 94 ? 50.567 10.665 -87.673 1.00 93.94 94 ARG A C 1
ATOM 744 O O . ARG A 1 94 ? 49.749 11.209 -86.933 1.00 93.94 94 ARG A O 1
ATOM 751 N N . GLU A 1 95 ? 50.468 9.392 -88.050 1.00 92.31 95 GLU A N 1
ATOM 752 C CA . GLU A 1 95 ? 49.398 8.501 -87.589 1.00 92.31 95 GLU A CA 1
ATOM 753 C C . GLU A 1 95 ? 49.431 8.329 -86.063 1.00 92.31 95 GLU A C 1
ATOM 755 O O . GLU A 1 95 ? 48.420 8.543 -85.392 1.00 92.31 95 GLU A O 1
ATOM 760 N N . GLN A 1 96 ? 50.606 8.059 -85.485 1.00 93.12 96 GLN A N 1
ATOM 761 C CA . GLN A 1 96 ? 50.769 7.958 -84.030 1.00 93.12 96 GLN A CA 1
ATOM 762 C C . GLN A 1 96 ? 50.393 9.256 -83.306 1.00 93.12 96 GLN A C 1
ATOM 764 O O . GLN A 1 96 ? 49.765 9.221 -82.245 1.00 93.12 96 GLN A O 1
ATOM 769 N N . THR A 1 97 ? 50.755 10.410 -83.869 1.00 91.81 97 THR A N 1
ATOM 770 C CA . THR A 1 97 ? 50.387 11.720 -83.315 1.00 91.81 97 THR A CA 1
ATOM 771 C C . THR A 1 97 ? 48.876 11.924 -83.366 1.00 91.81 97 THR A C 1
ATOM 773 O O . THR A 1 97 ? 48.282 12.366 -82.385 1.00 91.81 97 THR A O 1
ATOM 776 N N . LEU A 1 98 ? 48.229 11.534 -84.465 1.00 94.38 98 LEU A N 1
ATOM 777 C CA . LEU A 1 98 ? 46.781 11.629 -84.623 1.00 94.38 98 LEU A CA 1
ATOM 778 C C . LEU A 1 98 ? 46.049 10.734 -83.613 1.00 94.38 98 LEU A C 1
ATOM 780 O O . LEU A 1 98 ? 45.127 11.206 -82.943 1.00 94.38 98 LEU A O 1
ATOM 784 N N . LEU A 1 99 ? 46.501 9.490 -83.429 1.00 94.06 99 LEU A N 1
ATOM 785 C CA . LEU A 1 99 ? 45.967 8.575 -82.415 1.00 94.06 99 LEU A CA 1
ATOM 786 C C . LEU A 1 99 ? 46.126 9.145 -81.000 1.00 94.06 99 LEU A C 1
ATOM 788 O O . LEU A 1 99 ? 45.160 9.164 -80.238 1.00 94.06 99 LEU A O 1
ATOM 792 N N . LYS A 1 100 ? 47.301 9.692 -80.662 1.00 92.12 100 LYS A N 1
ATOM 793 C CA . LYS A 1 100 ? 47.534 10.364 -79.371 1.00 92.12 100 LYS A CA 1
ATOM 794 C C . LYS A 1 100 ? 46.642 11.595 -79.183 1.00 92.12 100 LYS A C 1
ATOM 796 O O . LYS A 1 100 ? 46.132 11.830 -78.092 1.00 92.12 100 LYS A O 1
ATOM 801 N N . CYS A 1 101 ? 46.395 12.376 -80.233 1.00 91.19 101 CYS A N 1
ATOM 802 C CA . CYS A 1 101 ? 45.450 13.489 -80.167 1.00 91.19 101 CYS A CA 1
ATOM 803 C C . CYS A 1 101 ? 44.010 13.009 -79.933 1.00 91.19 101 CYS A C 1
ATOM 805 O O . CYS A 1 101 ? 43.271 13.653 -79.188 1.00 91.19 101 CYS A O 1
ATOM 807 N N . GLN A 1 102 ? 43.599 11.890 -80.536 1.00 93.06 102 GLN A N 1
ATOM 808 C CA . GLN A 1 102 ? 42.279 11.303 -80.297 1.00 93.06 102 GLN A CA 1
ATOM 809 C C . GLN A 1 102 ? 42.138 10.765 -78.870 1.00 93.06 102 GLN A C 1
ATOM 811 O O . GLN A 1 102 ? 41.117 11.016 -78.230 1.00 93.06 102 GLN A O 1
ATOM 816 N N . THR A 1 103 ? 43.149 10.071 -78.340 1.00 91.38 103 THR A N 1
ATOM 817 C CA . THR A 1 103 ? 43.118 9.586 -76.952 1.00 91.38 103 THR A CA 1
ATOM 818 C C . THR A 1 103 ? 43.116 10.741 -75.957 1.00 91.38 103 THR A C 1
ATOM 820 O O . THR A 1 103 ? 42.333 10.714 -75.012 1.00 91.38 103 THR A O 1
ATOM 823 N N . LEU A 1 104 ? 43.890 11.806 -76.200 1.00 91.38 104 LEU A N 1
ATOM 824 C CA . LEU A 1 104 ? 43.852 13.017 -75.377 1.00 91.38 104 LEU A CA 1
ATOM 825 C C . LEU A 1 104 ? 42.493 13.721 -75.416 1.00 91.38 104 LEU A C 1
ATOM 827 O O . LEU A 1 104 ? 42.074 14.253 -74.393 1.00 91.38 104 LEU A O 1
ATOM 831 N N . LYS A 1 105 ? 41.793 13.730 -76.558 1.00 93.50 105 LYS A N 1
ATOM 832 C CA . LYS A 1 105 ? 40.417 14.248 -76.627 1.00 93.50 105 LYS A CA 1
ATOM 833 C C . LYS A 1 105 ? 39.475 13.413 -75.763 1.00 93.50 105 LYS A C 1
ATOM 835 O O . LYS A 1 105 ? 38.848 13.975 -74.879 1.00 93.50 105 LYS A O 1
ATOM 840 N N . LYS A 1 106 ? 39.482 12.083 -75.920 1.00 93.56 106 LYS A N 1
ATOM 841 C CA . LYS A 1 106 ? 38.666 11.170 -75.097 1.00 93.56 106 LYS A CA 1
ATOM 842 C C . LYS A 1 106 ? 38.943 11.323 -73.600 1.00 93.56 106 LYS A C 1
ATOM 844 O O . LYS A 1 106 ? 38.011 11.365 -72.810 1.00 93.56 106 LYS A O 1
ATOM 849 N N . LEU A 1 107 ? 40.214 11.440 -73.212 1.00 90.56 107 LEU A N 1
ATOM 850 C CA . LEU A 1 107 ? 40.608 11.656 -71.817 1.00 90.56 107 LEU A CA 1
ATOM 851 C C . LEU A 1 107 ? 40.169 13.028 -71.297 1.00 90.56 107 LEU A C 1
ATOM 853 O O . LEU A 1 107 ? 39.727 13.123 -70.159 1.00 90.56 107 LEU A O 1
ATOM 857 N N . LYS A 1 108 ? 40.261 14.087 -72.112 1.00 91.81 108 LYS A N 1
ATOM 858 C CA . LYS A 1 108 ? 39.759 15.421 -71.745 1.00 91.81 108 LYS A CA 1
ATOM 859 C C . LYS A 1 108 ? 38.241 15.447 -71.611 1.00 91.81 108 LYS A C 1
ATOM 861 O O . LYS A 1 108 ? 37.741 16.096 -70.701 1.00 91.81 108 LYS A O 1
ATOM 866 N N . ASP A 1 109 ? 37.528 14.765 -72.498 1.00 90.44 109 ASP A N 1
ATOM 867 C CA . ASP A 1 109 ? 36.072 14.666 -72.444 1.00 90.44 109 ASP A CA 1
ATOM 868 C C . ASP A 1 109 ? 35.651 13.869 -71.200 1.00 90.44 109 ASP A C 1
ATOM 870 O O . ASP A 1 109 ? 34.885 14.384 -70.393 1.00 90.44 109 ASP A O 1
ATOM 874 N N . GLY A 1 110 ? 36.290 12.725 -70.930 1.00 90.56 110 GLY A N 1
ATOM 875 C CA . GLY A 1 110 ? 36.078 11.971 -69.690 1.00 90.56 110 GLY A CA 1
ATOM 876 C C . GLY A 1 110 ? 36.438 12.756 -68.421 1.00 90.56 110 GLY A C 1
ATOM 877 O O . GLY A 1 110 ? 35.728 12.671 -67.425 1.00 90.56 110 GLY A O 1
ATOM 878 N N . ALA A 1 111 ? 37.496 13.573 -68.446 1.00 87.25 111 ALA A N 1
ATOM 879 C CA . ALA A 1 111 ? 37.840 14.449 -67.325 1.00 87.25 111 ALA A CA 1
ATOM 880 C C . ALA A 1 111 ? 36.782 15.542 -67.098 1.00 87.25 111 ALA A C 1
ATOM 882 O O . ALA A 1 111 ? 36.445 15.819 -65.949 1.00 87.25 111 ALA A O 1
ATOM 883 N N . ARG A 1 112 ? 36.222 16.129 -68.167 1.00 87.50 112 ARG A N 1
ATOM 884 C CA . ARG A 1 112 ? 35.104 17.081 -68.046 1.00 87.50 112 ARG A CA 1
ATOM 885 C C . ARG A 1 112 ? 33.841 16.409 -67.518 1.00 87.50 112 ARG A C 1
ATOM 887 O O . ARG A 1 112 ? 33.176 16.994 -66.669 1.00 87.50 112 ARG A O 1
ATOM 894 N N . ASP A 1 113 ? 33.534 15.198 -67.974 1.00 85.25 113 ASP A N 1
ATOM 895 C CA . ASP A 1 113 ? 32.375 14.439 -67.495 1.00 85.25 113 ASP A CA 1
ATOM 896 C C . ASP A 1 113 ? 32.502 14.132 -65.997 1.00 85.25 113 ASP A C 1
ATOM 898 O O . ASP A 1 113 ? 31.559 14.344 -65.234 1.00 85.25 113 ASP A O 1
ATOM 902 N N . LEU A 1 114 ? 33.691 13.720 -65.548 1.00 83.94 114 LEU A N 1
ATOM 903 C CA . LEU A 1 114 ? 33.983 13.505 -64.129 1.00 83.94 114 LEU A CA 1
ATOM 904 C C . LEU A 1 114 ? 33.914 14.805 -63.313 1.00 83.94 114 LEU A C 1
ATOM 906 O O . LEU A 1 114 ? 33.406 14.804 -62.192 1.00 83.94 114 LEU A O 1
ATOM 910 N N . GLU A 1 115 ? 34.377 15.931 -63.860 1.00 81.25 115 GLU A N 1
ATOM 911 C CA . GLU A 1 115 ? 34.289 17.236 -63.196 1.00 81.25 115 GLU A CA 1
ATOM 912 C C . GLU A 1 115 ? 32.830 17.707 -63.046 1.00 81.25 115 GLU A C 1
ATOM 914 O O . GLU A 1 115 ? 32.450 18.243 -62.003 1.00 81.25 115 GLU A O 1
ATOM 919 N N . LEU A 1 116 ? 31.990 17.467 -64.057 1.00 79.38 116 LEU A N 1
ATOM 920 C CA . LEU A 1 116 ? 30.553 17.752 -64.008 1.00 79.38 116 LEU A CA 1
ATOM 921 C C . LEU A 1 116 ? 29.831 16.861 -62.987 1.00 79.38 116 LEU A C 1
ATOM 923 O O . LEU A 1 116 ? 29.018 17.362 -62.208 1.00 79.38 116 LEU A O 1
ATOM 927 N N . GLN A 1 117 ? 30.162 15.567 -62.929 1.00 74.75 117 GLN A N 1
ATOM 928 C CA . GLN A 1 117 ? 29.609 14.643 -61.930 1.00 74.75 117 GLN A CA 1
ATOM 929 C C . GLN A 1 117 ? 30.037 15.008 -60.499 1.00 74.75 117 GLN A C 1
ATOM 931 O O . GLN A 1 117 ? 29.220 14.970 -59.581 1.00 74.75 117 GLN A O 1
ATOM 936 N N . SER A 1 118 ? 31.287 15.438 -60.303 1.00 72.38 118 SER A N 1
ATOM 937 C CA . SER A 1 118 ? 31.785 15.917 -59.006 1.00 72.38 118 SER A CA 1
ATOM 938 C C . SER A 1 118 ? 31.026 17.161 -58.521 1.00 72.38 118 SER A C 1
ATOM 940 O O . SER A 1 118 ? 30.568 17.210 -57.378 1.00 72.38 118 SER A O 1
ATOM 942 N N . LYS A 1 119 ? 30.788 18.132 -59.414 1.00 67.38 119 LYS A N 1
ATOM 943 C CA . LYS A 1 119 ? 29.985 19.332 -59.108 1.00 67.38 119 LYS A CA 1
ATOM 944 C C . LYS A 1 119 ? 28.522 18.998 -58.791 1.00 67.38 119 LYS A C 1
ATOM 946 O O . LYS A 1 119 ? 27.936 19.652 -57.935 1.00 67.38 119 LYS A O 1
ATOM 951 N N . SER A 1 120 ? 27.953 17.969 -59.423 1.00 59.56 120 SER A N 1
ATOM 952 C CA . SER A 1 120 ? 26.596 17.486 -59.128 1.00 59.56 120 SER A CA 1
ATOM 953 C C . SER A 1 120 ? 26.475 16.858 -57.734 1.00 59.56 120 SER A C 1
ATOM 955 O O . SER A 1 120 ? 25.443 17.015 -57.089 1.00 59.56 120 SER A O 1
ATOM 957 N N . ASN A 1 121 ? 27.513 16.168 -57.251 1.00 59.66 121 ASN A N 1
ATOM 958 C CA . ASN A 1 121 ? 27.519 15.555 -55.916 1.00 59.66 121 ASN A CA 1
ATOM 959 C C . ASN A 1 121 ? 27.765 16.575 -54.791 1.00 59.66 121 ASN A C 1
ATOM 961 O O . ASN A 1 121 ? 27.321 16.361 -53.667 1.00 59.66 121 ASN A O 1
ATOM 965 N N . ALA A 1 122 ? 28.426 17.698 -55.091 1.00 59.62 122 ALA A N 1
ATOM 966 C CA . ALA A 1 122 ? 28.638 18.804 -54.153 1.00 59.62 122 ALA A CA 1
ATOM 967 C C . ALA A 1 122 ? 27.390 19.686 -53.940 1.00 59.62 122 ALA A C 1
ATOM 969 O O . ALA A 1 122 ? 27.394 20.585 -53.098 1.00 59.62 122 ALA A O 1
ATOM 970 N N . GLN A 1 123 ? 26.307 19.454 -54.688 1.00 61.50 123 GLN A N 1
ATOM 971 C CA . GLN A 1 123 ? 25.024 20.121 -54.477 1.00 61.50 123 GLN A CA 1
ATOM 972 C C . GLN A 1 123 ? 24.282 19.441 -53.308 1.00 61.50 123 GLN A C 1
ATOM 974 O O . GLN A 1 123 ? 23.320 18.700 -53.483 1.00 61.50 123 GLN A O 1
ATOM 979 N N . GLU A 1 124 ? 24.748 19.700 -52.083 1.00 57.47 124 GLU A N 1
ATOM 980 C CA . GLU A 1 124 ? 24.231 19.145 -50.816 1.00 57.47 124 GLU A CA 1
ATOM 981 C C . GLU A 1 124 ? 22.773 19.533 -50.486 1.00 57.47 124 GLU A C 1
ATOM 983 O O . GLU A 1 124 ? 22.199 19.042 -49.515 1.00 57.47 124 GLU A O 1
ATOM 988 N N . ASP A 1 125 ? 22.130 20.367 -51.302 1.00 66.06 125 ASP A N 1
ATOM 989 C CA . ASP A 1 125 ? 20.723 20.763 -51.179 1.00 66.06 125 ASP A CA 1
ATOM 990 C C . ASP A 1 125 ? 19.815 19.971 -52.132 1.00 66.06 125 ASP A C 1
ATOM 992 O O . ASP A 1 125 ? 18.960 20.515 -52.840 1.00 66.06 125 ASP A O 1
ATOM 996 N N . THR A 1 126 ? 19.973 18.649 -52.136 1.00 80.62 126 THR A N 1
ATOM 997 C CA . THR A 1 126 ? 18.981 17.772 -52.760 1.00 80.62 126 THR A CA 1
ATOM 998 C C . THR A 1 126 ? 17.654 17.844 -51.984 1.00 80.62 126 THR A C 1
ATOM 1000 O O . THR A 1 126 ? 17.627 18.064 -50.769 1.00 80.62 126 THR A O 1
ATOM 1003 N N . PRO A 1 127 ? 16.497 17.629 -52.634 1.00 81.62 127 PRO A N 1
ATOM 1004 C CA . PRO A 1 127 ? 15.224 17.512 -51.915 1.00 81.62 127 PRO A CA 1
ATOM 1005 C C . PRO A 1 127 ? 15.266 16.409 -50.840 1.00 81.62 127 PRO A C 1
ATOM 1007 O O . PRO A 1 127 ? 14.572 16.500 -49.828 1.00 81.62 127 PRO A O 1
ATOM 1010 N N . VAL A 1 128 ? 16.125 15.400 -51.022 1.00 83.94 128 VAL A N 1
ATOM 1011 C CA . VAL A 1 128 ? 16.355 14.314 -50.066 1.00 83.94 128 VAL A CA 1
ATOM 1012 C C . VAL A 1 128 ? 17.053 14.814 -48.800 1.00 83.94 128 VAL A C 1
ATOM 1014 O O . VAL A 1 128 ? 16.574 14.513 -47.711 1.00 83.94 128 VAL A O 1
ATOM 1017 N N . THR A 1 129 ? 18.112 15.626 -48.896 1.00 85.62 129 THR A N 1
ATOM 1018 C CA . THR A 1 129 ? 18.802 16.160 -47.703 1.00 85.62 129 THR A CA 1
ATOM 1019 C C . THR A 1 129 ? 17.909 17.105 -46.901 1.00 85.62 129 THR A C 1
ATOM 1021 O O . THR A 1 129 ? 17.923 17.067 -45.672 1.00 85.62 129 THR A O 1
ATOM 1024 N N . ARG A 1 130 ? 17.042 17.889 -47.558 1.00 88.31 130 ARG A N 1
ATOM 1025 C CA . ARG A 1 130 ? 16.012 18.681 -46.855 1.00 88.31 130 ARG A CA 1
ATOM 1026 C C . ARG A 1 130 ? 14.987 17.801 -46.146 1.00 88.31 130 ARG A C 1
ATOM 1028 O O . ARG A 1 130 ? 14.629 18.094 -45.008 1.00 88.31 130 ARG A O 1
ATOM 1035 N N . ASN A 1 131 ? 14.531 16.726 -46.789 1.00 91.12 131 ASN A N 1
ATOM 1036 C CA . ASN A 1 131 ? 13.615 15.772 -46.166 1.00 91.12 131 ASN A CA 1
ATOM 1037 C C . ASN A 1 131 ? 14.254 15.083 -44.955 1.00 91.12 131 ASN A C 1
ATOM 1039 O O . ASN A 1 131 ? 13.596 14.970 -43.924 1.00 91.12 131 ASN A O 1
ATOM 1043 N N . ILE A 1 132 ? 15.529 14.697 -45.047 1.00 90.06 132 ILE A N 1
ATOM 1044 C CA . ILE A 1 132 ? 16.296 14.140 -43.925 1.00 90.06 132 ILE A CA 1
ATOM 1045 C C . ILE A 1 132 ? 16.340 15.149 -42.771 1.00 90.06 132 ILE A C 1
ATOM 1047 O O . ILE A 1 132 ? 15.854 14.830 -41.689 1.00 90.06 132 ILE A O 1
ATOM 1051 N N . ARG A 1 133 ? 16.746 16.404 -43.021 1.00 92.38 133 ARG A N 1
ATOM 1052 C CA . ARG A 1 133 ? 16.748 17.467 -41.996 1.00 92.38 133 ARG A CA 1
ATOM 1053 C C . ARG A 1 133 ? 15.364 17.696 -41.375 1.00 92.38 133 ARG A C 1
ATOM 1055 O O . ARG A 1 133 ? 15.247 17.960 -40.180 1.00 92.38 133 ARG A O 1
ATOM 1062 N N . MET A 1 134 ? 14.283 17.632 -42.156 1.00 94.06 134 MET A N 1
ATOM 1063 C CA . MET A 1 134 ? 12.919 17.771 -41.623 1.00 94.06 134 MET A CA 1
ATOM 1064 C C . MET A 1 134 ? 12.515 16.590 -40.736 1.00 94.06 134 MET A C 1
ATOM 1066 O O . MET A 1 134 ? 11.874 16.796 -39.703 1.00 94.06 134 MET A O 1
ATOM 1070 N N . LEU A 1 135 ? 12.863 15.365 -41.135 1.00 95.12 135 LEU A N 1
ATOM 1071 C CA . LEU A 1 135 ? 12.586 14.157 -40.362 1.00 95.12 135 LEU A CA 1
ATOM 1072 C C . LEU A 1 135 ? 13.400 14.127 -39.068 1.00 95.12 135 LEU A C 1
ATOM 1074 O O . LEU A 1 135 ? 12.830 13.819 -38.026 1.00 95.12 135 LEU A O 1
ATOM 1078 N N . GLU A 1 136 ? 14.667 14.534 -39.110 1.00 93.88 136 GLU A N 1
ATOM 1079 C CA . GLU A 1 136 ? 15.528 14.710 -37.934 1.00 93.88 136 GLU A CA 1
ATOM 1080 C C . GLU A 1 136 ? 14.918 15.720 -36.958 1.00 93.88 136 GLU A C 1
ATOM 1082 O O . GLU A 1 136 ? 14.630 15.380 -35.815 1.00 93.88 136 GLU A O 1
ATOM 1087 N N . ASN A 1 137 ? 14.550 16.914 -37.431 1.00 96.69 137 ASN A N 1
ATOM 1088 C CA . ASN A 1 137 ? 13.883 17.917 -36.594 1.00 96.69 137 ASN A CA 1
ATOM 1089 C C . ASN A 1 137 ? 12.550 17.421 -36.005 1.00 96.69 137 ASN A C 1
ATOM 1091 O O . ASN A 1 137 ? 12.141 17.828 -34.914 1.00 96.69 137 ASN A O 1
ATOM 1095 N N . ARG A 1 138 ? 11.815 16.577 -36.737 1.00 97.75 138 ARG A N 1
ATOM 1096 C CA . ARG A 1 138 ? 10.567 15.980 -36.246 1.00 97.75 138 ARG A CA 1
ATOM 1097 C C . ARG A 1 138 ? 10.841 14.906 -35.196 1.00 97.75 138 ARG A C 1
ATOM 1099 O O . ARG A 1 138 ? 10.083 14.829 -34.228 1.00 97.75 138 ARG A O 1
ATOM 1106 N N . LEU A 1 139 ? 11.899 14.120 -35.373 1.00 97.06 139 LEU A N 1
ATOM 1107 C CA . LEU A 1 139 ? 12.362 13.133 -34.407 1.00 97.06 139 LEU A CA 1
ATOM 1108 C C . LEU A 1 139 ? 12.830 13.815 -33.120 1.00 97.06 139 LEU A C 1
ATOM 1110 O O . LEU A 1 139 ? 12.353 13.447 -32.052 1.00 97.06 139 LEU A O 1
ATOM 1114 N N . ASP A 1 140 ? 13.640 14.868 -33.211 1.00 97.38 140 ASP A N 1
ATOM 1115 C CA . ASP A 1 140 ? 14.102 15.636 -32.049 1.00 97.38 140 ASP A CA 1
ATOM 1116 C C . ASP A 1 140 ? 12.929 16.220 -31.260 1.00 97.38 140 ASP A C 1
ATOM 1118 O O . ASP A 1 140 ? 12.844 16.075 -30.040 1.00 97.38 140 ASP A O 1
ATOM 1122 N N . LYS A 1 141 ? 11.939 16.796 -31.953 1.00 97.88 141 LYS A N 1
ATOM 1123 C CA . LYS A 1 141 ? 10.700 17.268 -31.312 1.00 97.88 141 LYS A CA 1
ATOM 1124 C C . LYS A 1 141 ? 9.928 16.135 -30.634 1.00 97.88 141 LYS A C 1
ATOM 1126 O O . LYS A 1 141 ? 9.345 16.355 -29.574 1.00 97.88 141 LYS A O 1
ATOM 1131 N N . ALA A 1 142 ? 9.884 14.945 -31.233 1.00 97.44 142 ALA A N 1
ATOM 1132 C CA . ALA A 1 142 ? 9.238 13.784 -30.627 1.00 97.44 142 ALA A CA 1
ATOM 1133 C C . ALA A 1 142 ? 10.008 13.286 -29.392 1.00 97.44 142 ALA A C 1
ATOM 1135 O O . ALA A 1 142 ? 9.381 12.964 -28.385 1.00 97.44 142 ALA A O 1
ATOM 1136 N N . LEU A 1 143 ? 11.342 13.293 -29.432 1.00 96.44 143 LEU A N 1
ATOM 1137 C CA . LEU A 1 143 ? 12.205 12.921 -28.310 1.00 96.44 143 LEU A CA 1
ATOM 1138 C C . LEU A 1 143 ? 12.073 13.896 -27.138 1.00 96.44 143 LEU A C 1
ATOM 1140 O O . LEU A 1 143 ? 11.928 13.453 -26.000 1.00 96.44 143 LEU A O 1
ATOM 1144 N N . ILE A 1 144 ? 12.044 15.207 -27.399 1.00 97.44 144 ILE A N 1
ATOM 1145 C CA . ILE A 1 144 ? 11.810 16.224 -26.361 1.00 97.44 144 ILE A CA 1
ATOM 1146 C C . ILE A 1 144 ? 10.454 15.984 -25.687 1.00 97.44 144 ILE A C 1
ATOM 1148 O O . ILE A 1 144 ? 10.391 15.878 -24.464 1.00 97.44 144 ILE A O 1
ATOM 1152 N N . LYS A 1 145 ? 9.386 15.795 -26.476 1.00 97.88 145 LYS A N 1
ATOM 1153 C CA . LYS A 1 145 ? 8.042 15.499 -25.948 1.00 97.88 145 LYS A CA 1
ATOM 1154 C C . LYS A 1 145 ? 7.990 14.189 -25.168 1.00 97.88 145 LYS A C 1
ATOM 1156 O O . LYS A 1 145 ? 7.296 14.108 -24.160 1.00 97.88 145 LYS A O 1
ATOM 1161 N N . PHE A 1 146 ? 8.704 13.159 -25.616 1.00 97.69 146 PHE A N 1
ATOM 1162 C CA . PHE A 1 146 ? 8.782 11.887 -24.903 1.00 97.69 146 PHE A CA 1
ATOM 1163 C C . PHE A 1 146 ? 9.487 12.048 -23.555 1.00 97.69 146 PHE A C 1
ATOM 1165 O O . PHE A 1 146 ? 8.982 11.566 -22.545 1.00 97.69 146 PHE A O 1
ATOM 1172 N N . ASN A 1 147 ? 10.613 12.760 -23.518 1.00 97.25 147 ASN A N 1
ATOM 1173 C CA . ASN A 1 147 ? 11.348 13.018 -22.282 1.00 97.25 147 ASN A CA 1
ATOM 1174 C C . ASN A 1 147 ? 10.536 13.872 -21.297 1.00 97.25 147 ASN A C 1
ATOM 1176 O O . ASN A 1 147 ? 10.547 13.592 -20.100 1.00 97.25 147 ASN A O 1
ATOM 1180 N N . GLU A 1 148 ? 9.784 14.857 -21.791 1.00 97.62 148 GLU A N 1
ATOM 1181 C CA . GLU A 1 148 ? 8.853 15.655 -20.987 1.00 97.62 148 GLU A CA 1
ATOM 1182 C C . GLU A 1 148 ? 7.683 14.808 -20.459 1.00 97.62 148 GLU A C 1
ATOM 1184 O O . GLU A 1 148 ? 7.377 14.829 -19.270 1.00 97.62 148 GLU A O 1
ATOM 1189 N N . ALA A 1 149 ? 7.077 13.965 -21.297 1.00 98.12 149 ALA A N 1
ATOM 1190 C CA . ALA A 1 149 ? 6.043 13.035 -20.848 1.00 98.12 149 ALA A CA 1
ATOM 1191 C C . ALA A 1 149 ? 6.580 12.038 -19.803 1.00 98.12 149 ALA A C 1
ATOM 1193 O O . ALA A 1 149 ? 5.881 11.704 -18.847 1.00 98.12 149 ALA A O 1
ATOM 1194 N N . GLN A 1 150 ? 7.828 11.582 -19.944 1.00 97.44 150 GLN A N 1
ATOM 1195 C CA . GLN A 1 150 ? 8.487 10.716 -18.966 1.00 97.44 150 GLN A CA 1
ATOM 1196 C C . GLN A 1 150 ? 8.775 11.442 -17.649 1.00 97.44 150 GLN A C 1
ATOM 1198 O O . GLN A 1 150 ? 8.588 10.848 -16.587 1.00 97.44 150 GLN A O 1
ATOM 1203 N N . SER A 1 151 ? 9.206 12.707 -17.680 1.00 98.12 151 SER A N 1
ATOM 1204 C CA . SER A 1 151 ? 9.427 13.478 -16.452 1.00 98.12 151 SER A CA 1
ATOM 1205 C C . SER A 1 151 ? 8.109 13.723 -15.710 1.00 98.12 151 SER A C 1
ATOM 1207 O O . SER A 1 151 ? 8.044 13.467 -14.509 1.00 98.12 151 SER A O 1
ATOM 1209 N N . ILE A 1 152 ? 7.039 14.083 -16.427 1.00 98.06 152 ILE A N 1
ATOM 1210 C CA . ILE A 1 152 ? 5.681 14.229 -15.880 1.00 98.06 152 ILE A CA 1
ATOM 1211 C C . ILE A 1 152 ? 5.160 12.893 -15.328 1.00 98.06 152 ILE A C 1
ATOM 1213 O O . ILE A 1 152 ? 4.578 12.836 -14.247 1.00 98.06 152 ILE A O 1
ATOM 1217 N N . LYS A 1 153 ? 5.388 11.780 -16.031 1.00 98.19 153 LYS A N 1
ATOM 1218 C CA . LYS A 1 153 ? 5.008 10.453 -15.536 1.00 98.19 153 LYS A CA 1
ATOM 1219 C C . LYS A 1 153 ? 5.703 10.134 -14.209 1.00 98.19 153 LYS A C 1
ATOM 1221 O O . LYS A 1 153 ? 5.035 9.705 -13.274 1.00 98.19 153 LYS A O 1
ATOM 1226 N N . ARG A 1 154 ? 7.013 10.382 -14.104 1.00 98.12 154 ARG A N 1
ATOM 1227 C CA . ARG A 1 154 ? 7.783 10.147 -12.868 1.00 98.12 154 ARG A CA 1
ATOM 1228 C C . ARG A 1 154 ? 7.269 10.989 -11.700 1.00 98.12 154 ARG A C 1
ATOM 1230 O O . ARG A 1 154 ? 7.187 10.480 -10.584 1.00 98.12 154 ARG A O 1
ATOM 1237 N N . THR A 1 155 ? 6.895 12.250 -11.933 1.00 98.06 155 THR A N 1
ATOM 1238 C CA . THR A 1 155 ? 6.325 13.093 -10.868 1.00 98.06 155 THR A CA 1
ATOM 1239 C C . THR A 1 155 ? 4.958 12.579 -10.421 1.00 98.06 155 THR A C 1
ATOM 1241 O O . THR A 1 155 ? 4.722 12.473 -9.218 1.00 98.06 155 THR A O 1
ATOM 1244 N N . TYR A 1 156 ? 4.083 12.165 -11.344 1.00 98.31 156 TYR A N 1
ATOM 1245 C CA . TYR A 1 156 ? 2.811 11.536 -10.976 1.00 98.31 156 TYR A CA 1
ATOM 1246 C C . TYR A 1 156 ? 2.996 10.206 -10.242 1.00 98.31 156 TYR A C 1
ATOM 1248 O O . TYR A 1 156 ? 2.291 9.953 -9.269 1.00 98.31 156 TYR A O 1
ATOM 1256 N N . GLU A 1 157 ? 3.957 9.374 -10.642 1.00 98.12 157 GLU A N 1
ATOM 1257 C CA . GLU A 1 157 ? 4.294 8.140 -9.921 1.00 98.12 157 GLU A CA 1
ATOM 1258 C C . GLU A 1 157 ? 4.731 8.431 -8.480 1.00 98.12 157 GLU A C 1
ATOM 1260 O O . GLU A 1 157 ? 4.296 7.744 -7.553 1.00 98.12 157 GLU A O 1
ATOM 1265 N N . GLN A 1 158 ? 5.523 9.486 -8.268 1.00 98.19 158 GLN A N 1
ATOM 1266 C CA . GLN A 1 158 ? 5.922 9.923 -6.931 1.00 98.19 158 GLN A CA 1
ATOM 1267 C C . GLN A 1 158 ? 4.733 10.439 -6.110 1.00 98.19 158 GLN A C 1
ATOM 1269 O O . GLN A 1 158 ? 4.597 10.069 -4.943 1.00 98.19 158 GLN A O 1
ATOM 1274 N N . ILE A 1 159 ? 3.849 11.243 -6.711 1.00 97.94 159 ILE A N 1
ATOM 1275 C CA . ILE A 1 159 ? 2.621 11.723 -6.058 1.00 97.94 159 ILE A CA 1
ATOM 1276 C C . ILE A 1 159 ? 1.742 10.535 -5.653 1.00 97.94 159 ILE A C 1
ATOM 1278 O O . ILE A 1 159 ? 1.304 10.458 -4.509 1.00 97.94 159 ILE A O 1
ATOM 1282 N N . VAL A 1 160 ? 1.529 9.568 -6.548 1.00 98.31 160 VAL A N 1
ATOM 1283 C CA . VAL A 1 160 ? 0.739 8.362 -6.259 1.00 98.31 160 VAL A CA 1
ATOM 1284 C C . VAL A 1 160 ? 1.377 7.537 -5.144 1.00 98.31 160 VAL A C 1
ATOM 1286 O O . VAL A 1 160 ? 0.662 7.045 -4.273 1.00 98.31 160 VAL A O 1
ATOM 1289 N N . LYS A 1 161 ? 2.706 7.387 -5.139 1.00 97.88 161 LYS A N 1
ATOM 1290 C CA . LYS A 1 161 ? 3.413 6.673 -4.070 1.00 97.88 161 LYS A CA 1
ATOM 1291 C C . LYS A 1 161 ? 3.193 7.352 -2.716 1.00 97.88 161 LYS A C 1
ATOM 1293 O O . LYS A 1 161 ? 2.777 6.681 -1.776 1.00 97.88 161 LYS A O 1
ATOM 1298 N N . ARG A 1 162 ? 3.362 8.675 -2.651 1.00 97.69 162 ARG A N 1
ATOM 1299 C CA . ARG A 1 162 ? 3.115 9.459 -1.435 1.00 97.69 162 ARG A CA 1
ATOM 1300 C C . ARG A 1 162 ? 1.661 9.358 -0.970 1.00 97.69 162 ARG A C 1
ATOM 1302 O O . ARG A 1 162 ? 1.424 9.109 0.202 1.00 97.69 162 ARG A O 1
ATOM 1309 N N . LEU A 1 163 ? 0.690 9.468 -1.876 1.00 97.75 163 LEU A N 1
ATOM 1310 C CA . LEU A 1 163 ? -0.731 9.326 -1.532 1.00 97.75 163 LEU A CA 1
ATOM 1311 C C . LEU A 1 163 ? -1.072 7.920 -1.017 1.00 97.75 163 LEU A C 1
ATOM 1313 O O . LEU A 1 163 ? -1.928 7.771 -0.148 1.00 97.75 163 LEU A O 1
ATOM 1317 N N . ARG A 1 164 ? -0.408 6.873 -1.524 1.00 96.62 164 ARG A N 1
ATOM 1318 C CA . ARG A 1 164 ? -0.560 5.506 -0.997 1.00 96.62 164 ARG A CA 1
ATOM 1319 C C . ARG A 1 164 ? 0.027 5.368 0.405 1.00 96.62 164 ARG A C 1
ATOM 1321 O O . ARG A 1 164 ? -0.600 4.734 1.247 1.00 96.62 164 ARG A O 1
ATOM 1328 N N . GLU A 1 165 ? 1.189 5.962 0.656 1.00 96.31 165 GLU A N 1
ATOM 1329 C CA . GLU A 1 165 ? 1.804 6.009 1.988 1.00 96.31 165 GLU A CA 1
ATOM 1330 C C . GLU A 1 165 ? 0.918 6.789 2.977 1.00 96.31 165 GLU A C 1
ATOM 1332 O O . GLU A 1 165 ? 0.634 6.294 4.066 1.00 96.31 165 GLU A O 1
ATOM 1337 N N . GLU A 1 166 ? 0.389 7.948 2.571 1.00 96.81 166 GLU A N 1
ATOM 1338 C CA . GLU A 1 166 ? -0.549 8.751 3.369 1.00 96.81 166 GLU A CA 1
ATOM 1339 C C . GLU A 1 166 ? -1.856 7.993 3.649 1.00 96.81 166 GLU A C 1
ATOM 1341 O O . GLU A 1 166 ? -2.320 7.986 4.787 1.00 96.81 166 GLU A O 1
ATOM 1346 N N . ARG A 1 167 ? -2.414 7.271 2.664 1.00 96.56 167 ARG A N 1
ATOM 1347 C CA . ARG A 1 167 ? -3.591 6.403 2.860 1.00 96.56 167 ARG A CA 1
ATOM 1348 C C . ARG A 1 167 ? -3.347 5.353 3.941 1.00 96.56 167 ARG A C 1
ATOM 1350 O O . ARG A 1 167 ? -4.183 5.185 4.821 1.00 96.56 167 ARG A O 1
ATOM 1357 N N . ILE A 1 168 ? -2.200 4.674 3.892 1.00 94.62 168 ILE A N 1
ATOM 1358 C CA . ILE A 1 168 ? -1.826 3.700 4.924 1.00 94.62 168 ILE A CA 1
ATOM 1359 C C . ILE A 1 168 ? -1.688 4.405 6.283 1.00 94.62 168 ILE A C 1
ATOM 1361 O O . ILE A 1 168 ? -2.141 3.872 7.293 1.00 94.62 168 ILE A O 1
ATOM 1365 N N . GLY A 1 169 ? -1.113 5.610 6.326 1.00 95.94 169 GLY A N 1
ATOM 1366 C CA . GLY A 1 169 ? -1.046 6.427 7.541 1.00 95.94 169 GLY A CA 1
ATOM 1367 C C . GLY A 1 169 ? -2.423 6.733 8.142 1.00 95.94 169 GLY A C 1
ATOM 1368 O O . GLY A 1 169 ? -2.608 6.582 9.352 1.00 95.94 169 GLY A O 1
ATOM 1369 N N . PHE A 1 170 ? -3.407 7.086 7.311 1.00 96.81 170 PHE A N 1
ATOM 1370 C CA . PHE A 1 170 ? -4.783 7.318 7.755 1.00 96.81 170 PHE A CA 1
ATOM 1371 C C . PHE A 1 170 ? -5.455 6.051 8.289 1.00 96.81 170 PHE A C 1
ATOM 1373 O O . PHE A 1 170 ? -6.116 6.127 9.321 1.00 96.81 170 PHE A O 1
ATOM 1380 N N . ASP A 1 171 ? -5.235 4.886 7.673 1.00 96.31 171 ASP A N 1
ATOM 1381 C CA . ASP A 1 171 ? -5.785 3.613 8.166 1.00 96.31 171 ASP A CA 1
ATOM 1382 C C . ASP A 1 171 ? -5.277 3.292 9.591 1.00 96.31 171 ASP A C 1
ATOM 1384 O O . ASP A 1 171 ? -6.038 2.836 10.452 1.00 96.31 171 ASP A O 1
ATOM 1388 N N . HIS A 1 172 ? -4.007 3.595 9.890 1.00 96.19 172 HIS A N 1
ATOM 1389 C CA . HIS A 1 172 ? -3.450 3.437 11.241 1.00 96.19 172 HIS A CA 1
ATOM 1390 C C . HIS A 1 172 ? -4.071 4.417 12.243 1.00 96.19 172 HIS A C 1
ATOM 1392 O O . HIS A 1 172 ? -4.405 4.019 13.361 1.00 96.19 172 HIS A O 1
ATOM 1398 N N . GLN A 1 173 ? -4.238 5.686 11.853 1.00 97.19 173 GLN A N 1
ATOM 1399 C CA . GLN A 1 173 ? -4.889 6.697 12.694 1.00 97.19 173 GLN A CA 1
ATOM 1400 C C . GLN A 1 173 ? -6.349 6.331 12.975 1.00 97.19 173 GLN A C 1
ATOM 1402 O O . GLN A 1 173 ? -6.788 6.426 14.120 1.00 97.19 173 GLN A O 1
ATOM 1407 N N . LEU A 1 174 ? -7.076 5.847 11.966 1.00 97.94 174 LEU A N 1
ATOM 1408 C CA . LEU A 1 174 ? -8.452 5.383 12.107 1.00 97.94 174 LEU A CA 1
ATOM 1409 C C . LEU A 1 174 ? -8.529 4.196 13.068 1.00 97.94 174 LEU A C 1
ATOM 1411 O O . LEU A 1 174 ? -9.277 4.251 14.035 1.00 97.94 174 LEU A O 1
ATOM 1415 N N . THR A 1 175 ? -7.677 3.184 12.886 1.00 97.56 175 THR A N 1
ATOM 1416 C CA . THR A 1 175 ? -7.624 2.019 13.786 1.00 97.56 175 THR A CA 1
ATOM 1417 C C . THR A 1 175 ? -7.308 2.434 15.230 1.00 97.56 175 THR A C 1
ATOM 1419 O O . THR A 1 175 ? -7.845 1.870 16.185 1.00 97.56 175 THR A O 1
ATOM 1422 N N . ALA A 1 176 ? -6.427 3.421 15.425 1.00 97.75 176 ALA A N 1
ATOM 1423 C CA . ALA A 1 176 ? -6.125 3.953 16.750 1.00 97.75 176 ALA A CA 1
ATOM 1424 C C . ALA A 1 176 ? -7.342 4.660 17.371 1.00 97.75 176 ALA A C 1
ATOM 1426 O O . ALA A 1 176 ? -7.648 4.413 18.538 1.00 97.75 176 ALA A O 1
ATOM 1427 N N . LEU A 1 177 ? -8.056 5.481 16.595 1.00 97.75 177 LEU A N 1
ATOM 1428 C CA . LEU A 1 177 ? -9.290 6.145 17.028 1.00 97.75 177 LEU A CA 1
ATOM 1429 C C . LEU A 1 177 ? -10.421 5.150 17.316 1.00 97.75 177 LEU A C 1
ATOM 1431 O O . LEU A 1 177 ? -11.133 5.301 18.301 1.00 97.75 177 LEU A O 1
ATOM 1435 N N . GLU A 1 178 ? -10.566 4.097 16.519 1.00 97.81 178 GLU A N 1
ATOM 1436 C CA . GLU A 1 178 ? -11.549 3.036 16.757 1.00 97.81 178 GLU A CA 1
ATOM 1437 C C . GLU A 1 178 ? -11.260 2.288 18.064 1.00 97.81 178 GLU A C 1
ATOM 1439 O O . GLU A 1 178 ? -12.172 2.002 18.840 1.00 97.81 178 GLU A O 1
ATOM 1444 N N . ARG A 1 179 ? -9.981 2.020 18.365 1.00 97.94 179 ARG A N 1
ATOM 1445 C CA . ARG A 1 179 ? -9.581 1.406 19.641 1.00 97.94 179 ARG A CA 1
ATOM 1446 C C . ARG A 1 179 ? -9.887 2.305 20.833 1.00 97.94 179 ARG A C 1
ATOM 1448 O O . ARG A 1 179 ? -10.381 1.803 21.844 1.00 97.94 179 ARG A O 1
ATOM 1455 N N . THR A 1 180 ? -9.591 3.603 20.741 1.00 98.12 180 THR A N 1
ATOM 1456 C CA . THR A 1 180 ? -9.888 4.544 21.833 1.00 98.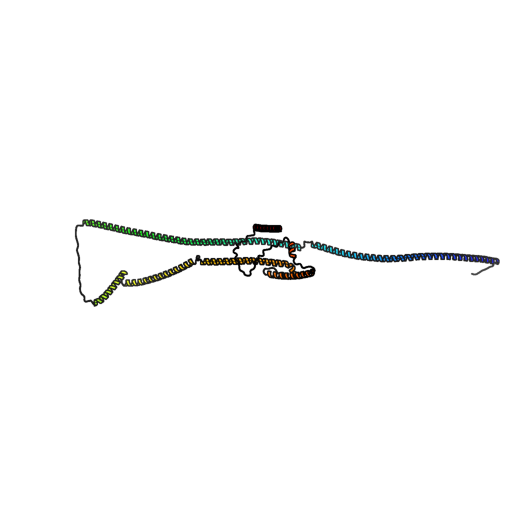12 180 THR A CA 1
ATOM 1457 C C . THR A 1 180 ? -11.390 4.740 22.000 1.00 98.12 180 THR A C 1
ATOM 1459 O O . THR A 1 180 ? -11.865 4.767 23.132 1.00 98.12 180 THR A O 1
ATOM 1462 N N . PHE A 1 181 ? -12.150 4.783 20.905 1.00 98.19 181 PHE A N 1
ATOM 1463 C CA . PHE A 1 181 ? -13.607 4.833 20.933 1.00 98.19 181 PHE A CA 1
ATOM 1464 C C . PHE A 1 181 ? -14.203 3.591 21.603 1.00 98.19 181 PHE A C 1
ATOM 1466 O O . PHE A 1 181 ? -14.980 3.720 22.543 1.00 98.19 181 PHE A O 1
ATOM 1473 N N . ALA A 1 182 ? -13.770 2.390 21.210 1.00 98.19 182 ALA A N 1
ATOM 1474 C CA . ALA A 1 182 ? -14.231 1.145 21.823 1.00 98.19 182 ALA A CA 1
ATOM 1475 C C . ALA A 1 182 ? -13.868 1.052 23.316 1.00 98.19 182 ALA A C 1
ATOM 1477 O O . ALA A 1 182 ? -14.634 0.504 24.104 1.00 98.19 182 ALA A O 1
ATOM 1478 N N . ALA A 1 183 ? -12.712 1.588 23.726 1.00 98.19 183 ALA A N 1
ATOM 1479 C CA . ALA A 1 183 ? -12.365 1.703 25.141 1.00 98.19 183 ALA A CA 1
ATOM 1480 C C . ALA A 1 183 ? -13.316 2.656 25.876 1.00 98.19 183 ALA A C 1
ATOM 1482 O O . ALA A 1 183 ? -13.875 2.277 26.898 1.00 98.19 183 ALA A O 1
ATOM 1483 N N . LYS A 1 184 ? -13.581 3.842 25.316 1.00 97.94 184 LYS A N 1
ATOM 1484 C CA . LYS A 1 184 ? -14.509 4.813 25.911 1.00 97.94 184 LYS A CA 1
ATOM 1485 C C . LYS A 1 184 ? -15.950 4.330 25.964 1.00 97.94 184 LYS A C 1
ATOM 1487 O O . LYS A 1 184 ? -16.659 4.673 26.901 1.00 97.94 184 LYS A O 1
ATOM 1492 N N . GLN A 1 185 ? -16.370 3.523 25.000 1.00 98.38 185 GLN A N 1
ATOM 1493 C CA . GLN A 1 185 ? -17.686 2.906 25.021 1.00 98.38 185 GLN A CA 1
ATOM 1494 C C . GLN A 1 185 ? -17.811 1.886 26.160 1.00 98.38 185 GLN A C 1
ATOM 1496 O O . GLN A 1 185 ? -18.805 1.914 26.877 1.00 98.38 185 GLN A O 1
ATOM 1501 N N . ARG A 1 186 ? -16.774 1.071 26.404 1.00 97.88 186 ARG A N 1
ATOM 1502 C CA . ARG A 1 186 ? -16.731 0.183 27.578 1.00 97.88 186 ARG A CA 1
ATOM 1503 C C . ARG A 1 186 ? -16.718 0.964 28.893 1.00 97.88 186 ARG A C 1
ATOM 1505 O O . ARG A 1 186 ? -17.498 0.634 29.778 1.00 97.88 186 ARG A O 1
ATOM 1512 N N . ASP A 1 187 ? -15.903 2.019 28.993 1.00 98.06 187 ASP A N 1
ATOM 1513 C CA . ASP A 1 187 ? -15.879 2.903 30.172 1.00 98.06 187 ASP A CA 1
ATOM 1514 C C . ASP A 1 187 ? -17.280 3.500 30.438 1.00 98.06 187 ASP A C 1
ATOM 1516 O O . ASP A 1 187 ? -17.724 3.603 31.581 1.00 98.06 187 ASP A O 1
ATOM 1520 N N . TYR A 1 188 ? -17.994 3.897 29.378 1.00 98.06 188 TYR A N 1
ATOM 1521 C CA . TYR A 1 188 ? -19.351 4.437 29.470 1.00 98.06 188 TYR A CA 1
ATOM 1522 C C . TYR A 1 188 ? -20.372 3.387 29.930 1.00 98.06 188 TYR A C 1
ATOM 1524 O O . TYR A 1 188 ? -21.203 3.682 30.787 1.00 98.06 188 TYR A O 1
ATOM 1532 N N . GLU A 1 189 ? -20.308 2.169 29.391 1.00 98.00 189 GLU A N 1
ATOM 1533 C CA . GLU A 1 189 ? -21.172 1.054 29.798 1.00 98.00 189 GLU A CA 1
ATOM 1534 C C . GLU A 1 189 ? -20.952 0.674 31.270 1.00 98.00 189 GLU A C 1
ATOM 1536 O O . GLU A 1 189 ? -21.919 0.492 32.011 1.00 98.00 189 GLU A O 1
ATOM 1541 N N . GLU A 1 190 ? -19.697 0.627 31.725 1.00 97.88 190 GLU A N 1
ATOM 1542 C CA . GLU A 1 190 ? -19.359 0.395 33.133 1.00 97.88 190 GLU A CA 1
ATOM 1543 C C . GLU A 1 190 ? -19.909 1.509 34.033 1.00 97.88 190 GLU A C 1
ATOM 1545 O O . GLU A 1 190 ? -20.527 1.234 35.064 1.00 97.88 190 GLU A O 1
ATOM 1550 N N . LEU A 1 191 ? -19.762 2.771 33.620 1.00 97.75 191 LEU A N 1
ATOM 1551 C CA . LEU A 1 191 ? -20.301 3.907 34.365 1.00 97.75 191 LEU A CA 1
ATOM 1552 C C . LEU A 1 191 ? -21.835 3.881 34.433 1.00 97.75 191 LEU A C 1
ATOM 1554 O O . LEU A 1 191 ? -22.413 4.264 35.451 1.00 97.75 191 LEU A O 1
ATOM 1558 N N . LEU A 1 192 ? -22.502 3.420 33.373 1.00 97.94 192 LEU A N 1
ATOM 1559 C CA . LEU A 1 192 ? -23.954 3.270 33.348 1.00 97.94 192 LEU A CA 1
ATOM 1560 C C . LEU A 1 192 ? -24.422 2.203 34.345 1.00 97.94 192 LEU A C 1
ATOM 1562 O O . LEU A 1 192 ? -25.375 2.447 35.087 1.00 97.94 192 LEU A O 1
ATOM 1566 N N . LEU A 1 193 ? -23.734 1.058 34.405 1.00 97.00 193 LEU A N 1
ATOM 1567 C CA . LEU A 1 193 ? -24.002 0.015 35.399 1.00 97.00 193 LEU A CA 1
ATOM 1568 C C . LEU A 1 193 ? -23.788 0.540 36.821 1.00 97.00 193 LEU A C 1
ATOM 1570 O O . LEU A 1 193 ? -24.681 0.418 37.657 1.00 97.00 193 LEU A O 1
ATOM 1574 N N . LEU A 1 194 ? -22.666 1.224 37.067 1.00 97.69 194 LEU A N 1
ATOM 1575 C CA . LEU A 1 194 ? -22.371 1.819 38.370 1.00 97.69 194 LEU A CA 1
ATOM 1576 C C . LEU A 1 194 ? -23.414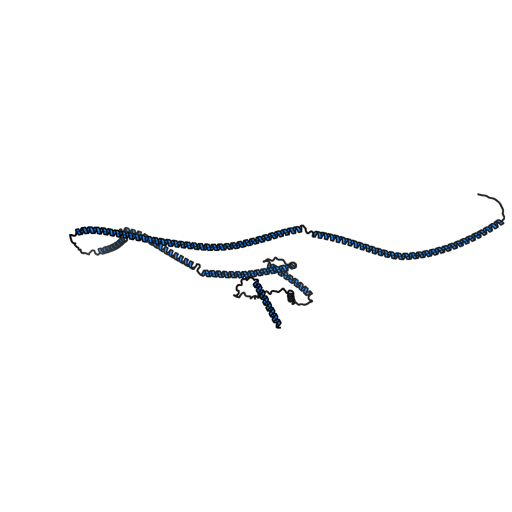 2.872 38.773 1.00 97.69 194 LEU A C 1
ATOM 1578 O O . LEU A 1 194 ? -23.802 2.955 39.937 1.00 97.69 194 LEU A O 1
ATOM 1582 N N . SER A 1 195 ? -23.905 3.667 37.818 1.00 97.75 195 SER A N 1
ATOM 1583 C CA . SER A 1 195 ? -25.007 4.600 38.062 1.00 97.75 195 SER A CA 1
ATOM 1584 C C . SER A 1 195 ? -26.308 3.871 38.401 1.00 97.75 195 SER A C 1
ATOM 1586 O O . SER A 1 195 ? -27.076 4.378 39.220 1.00 97.75 195 SER A O 1
ATOM 1588 N N . GLY A 1 196 ? -26.579 2.724 37.774 1.00 98.06 196 GLY A N 1
ATOM 1589 C CA . GLY A 1 196 ? -27.712 1.864 38.111 1.00 98.06 196 GLY A CA 1
ATOM 1590 C C . GLY A 1 196 ? -27.628 1.367 39.554 1.00 98.06 196 GLY A C 1
ATOM 1591 O O . GLY A 1 196 ? -28.567 1.566 40.324 1.00 98.06 196 GLY A O 1
ATOM 1592 N N . ASP A 1 197 ? -26.472 0.830 39.943 1.00 97.88 197 ASP A N 1
ATOM 1593 C CA . ASP A 1 197 ? -26.210 0.338 41.301 1.00 97.88 197 ASP A CA 1
ATOM 1594 C C . ASP A 1 197 ? -26.310 1.459 42.345 1.00 97.88 197 ASP A C 1
ATOM 1596 O O . ASP A 1 197 ? -26.934 1.288 43.395 1.00 97.88 197 ASP A O 1
ATOM 1600 N N . ALA A 1 198 ? -25.758 2.640 42.048 1.00 97.81 198 ALA A N 1
ATOM 1601 C CA . ALA A 1 198 ? -25.843 3.807 42.923 1.00 97.81 198 ALA A CA 1
ATOM 1602 C C . ALA A 1 198 ? -27.292 4.292 43.107 1.00 97.81 198 ALA A C 1
ATOM 1604 O O . ALA A 1 198 ? -27.693 4.640 44.221 1.00 97.81 198 ALA A O 1
ATOM 1605 N N . ASN A 1 199 ? -28.096 4.290 42.037 1.00 97.94 199 ASN A N 1
ATOM 1606 C CA . ASN A 1 199 ? -29.518 4.625 42.118 1.00 97.94 199 ASN A CA 1
ATOM 1607 C C . ASN A 1 199 ? -30.289 3.594 42.947 1.00 97.94 199 ASN A C 1
ATOM 1609 O O . ASN A 1 199 ? -31.066 3.990 43.815 1.00 97.94 199 ASN A O 1
ATOM 1613 N N . HIS A 1 200 ? -30.026 2.301 42.748 1.00 97.88 200 HIS A N 1
ATOM 1614 C CA . HIS A 1 200 ? -30.655 1.242 43.532 1.00 97.88 200 HIS A CA 1
ATOM 1615 C C . HIS A 1 200 ? -30.297 1.349 45.020 1.00 97.88 200 HIS A C 1
ATOM 1617 O O . HIS A 1 200 ? -31.182 1.336 45.873 1.00 97.88 200 HIS A O 1
ATOM 1623 N N . ALA A 1 201 ? -29.019 1.557 45.349 1.00 98.06 201 ALA A N 1
ATOM 1624 C CA . ALA A 1 201 ? -28.579 1.771 46.727 1.00 98.06 201 ALA A CA 1
ATOM 1625 C C . ALA A 1 201 ? -29.259 2.996 47.364 1.00 98.06 201 ALA A C 1
ATOM 1627 O O . ALA A 1 201 ? -29.674 2.949 48.524 1.00 98.06 201 ALA A O 1
ATOM 1628 N N . ARG A 1 202 ? -29.430 4.084 46.599 1.00 98.25 202 ARG A N 1
ATOM 1629 C CA . ARG A 1 202 ? -30.169 5.271 47.048 1.00 98.25 202 ARG A CA 1
ATOM 1630 C C . ARG A 1 202 ? -31.643 4.961 47.313 1.00 98.25 202 ARG A C 1
ATOM 1632 O O . ARG A 1 202 ? -32.168 5.418 48.323 1.00 98.25 202 ARG A O 1
ATOM 1639 N N . GLU A 1 203 ? -32.309 4.219 46.432 1.00 98.12 203 GLU A N 1
ATOM 1640 C CA . GLU A 1 203 ? -33.715 3.819 46.599 1.00 98.12 203 GLU A CA 1
ATOM 1641 C C . GLU A 1 203 ? -33.911 2.921 47.820 1.00 98.12 203 GLU A C 1
ATOM 1643 O O . GLU A 1 203 ? -34.831 3.155 48.603 1.00 98.12 203 GLU A O 1
ATOM 1648 N N . VAL A 1 204 ? -33.015 1.954 48.037 1.00 98.00 204 VAL A N 1
ATOM 1649 C CA . VAL A 1 204 ? -33.025 1.097 49.230 1.00 98.00 204 VAL A CA 1
ATOM 1650 C C . VAL A 1 204 ? -32.869 1.943 50.491 1.00 98.00 204 VAL A C 1
ATOM 1652 O O . VAL A 1 204 ? -33.713 1.862 51.381 1.00 98.00 204 VAL A O 1
ATOM 1655 N N . ALA A 1 205 ? -31.874 2.833 50.540 1.00 98.00 205 ALA A N 1
ATOM 1656 C CA . ALA A 1 205 ? -31.666 3.714 51.689 1.00 98.00 205 ALA A CA 1
ATOM 1657 C C . ALA A 1 205 ? -32.858 4.661 51.934 1.00 98.00 205 ALA A C 1
ATOM 1659 O O . ALA A 1 205 ? -33.239 4.900 53.080 1.00 98.00 205 ALA A O 1
ATOM 1660 N N . GLN A 1 206 ? -33.481 5.193 50.876 1.00 98.00 206 GLN A N 1
ATOM 1661 C CA . GLN A 1 206 ? -34.686 6.023 50.993 1.00 98.00 206 GLN A CA 1
ATOM 1662 C C . GLN A 1 206 ? -35.895 5.221 51.484 1.00 98.00 206 GLN A C 1
ATOM 1664 O O . GLN A 1 206 ? -36.653 5.715 52.320 1.00 98.00 206 GLN A O 1
ATOM 1669 N N . SER A 1 207 ? -36.065 3.992 50.998 1.00 97.75 207 SER A N 1
ATOM 1670 C CA . SER A 1 207 ? -37.118 3.078 51.438 1.00 97.75 207 SER A CA 1
ATOM 1671 C C . SER A 1 207 ? -36.947 2.704 52.910 1.00 97.75 207 SER A C 1
ATOM 1673 O O . SER A 1 207 ? -37.898 2.807 53.683 1.00 97.75 207 SER A O 1
ATOM 1675 N N . GLU A 1 208 ? -35.731 2.351 53.335 1.00 97.19 208 GLU A N 1
ATOM 1676 C CA . GLU A 1 208 ? -35.407 2.075 54.739 1.00 97.19 208 GLU A CA 1
ATOM 1677 C C . GLU A 1 208 ? -35.646 3.300 55.626 1.00 97.19 208 GLU A C 1
ATOM 1679 O O . GLU A 1 208 ? -36.287 3.190 56.672 1.00 97.19 208 GLU A O 1
ATOM 1684 N N . LEU A 1 209 ? -35.219 4.488 55.187 1.00 97.69 209 LEU A N 1
ATOM 1685 C CA . LEU A 1 209 ? -35.477 5.737 55.903 1.00 97.69 209 LEU A CA 1
ATOM 1686 C C . LEU A 1 209 ? -36.979 6.001 56.033 1.00 97.69 209 LEU A C 1
ATOM 1688 O O . LEU A 1 209 ? -37.444 6.371 57.112 1.00 97.69 209 LEU A O 1
ATOM 1692 N N . SER A 1 210 ? -37.752 5.788 54.964 1.00 97.12 210 SER A N 1
ATOM 1693 C CA . SER A 1 210 ? -39.209 5.920 55.005 1.00 97.12 210 SER A CA 1
ATOM 1694 C C . SER A 1 210 ? -39.843 4.899 55.948 1.00 97.12 210 SER A C 1
ATOM 1696 O O . SER A 1 210 ? -40.768 5.246 56.679 1.00 97.12 210 SER A O 1
ATOM 1698 N N . HIS A 1 211 ? -39.356 3.657 55.958 1.00 97.50 211 HIS A N 1
ATOM 1699 C CA . HIS A 1 211 ? -39.857 2.607 56.839 1.00 97.50 211 HIS A CA 1
ATOM 1700 C C . HIS A 1 211 ? -39.607 2.952 58.311 1.00 97.50 211 HIS A C 1
ATOM 1702 O O . HIS A 1 211 ? -40.535 2.935 59.120 1.00 97.50 211 HIS A O 1
ATOM 1708 N N . VAL A 1 212 ? -38.381 3.366 58.645 1.00 97.50 212 VAL A N 1
ATOM 1709 C CA . VAL A 1 212 ? -38.011 3.803 59.997 1.00 97.50 212 VAL A CA 1
ATOM 1710 C C . VAL A 1 212 ? -38.824 5.027 60.415 1.00 97.50 212 VAL A C 1
ATOM 1712 O O . VAL A 1 212 ? -39.366 5.056 61.520 1.00 97.50 212 VAL A O 1
ATOM 1715 N N . ARG A 1 213 ? -38.970 6.025 59.535 1.00 97.12 213 ARG A N 1
ATOM 1716 C CA . ARG A 1 213 ? -39.774 7.224 59.804 1.00 97.12 213 ARG A CA 1
ATOM 1717 C C . ARG A 1 213 ? -41.233 6.876 60.103 1.00 97.12 213 ARG A C 1
ATOM 1719 O O . ARG A 1 213 ? -41.762 7.345 61.110 1.00 97.12 213 ARG A O 1
ATOM 1726 N N . ASN A 1 214 ? -41.854 6.029 59.283 1.00 96.75 214 ASN A N 1
ATOM 1727 C CA . ASN A 1 214 ? -43.227 5.573 59.499 1.00 96.75 214 ASN A CA 1
ATOM 1728 C C . ASN A 1 214 ? -43.358 4.814 60.828 1.00 96.75 214 ASN A C 1
ATOM 1730 O O . ASN A 1 214 ? -44.291 5.076 61.584 1.00 96.75 214 ASN A O 1
ATOM 1734 N N . GLY A 1 215 ? -42.385 3.961 61.164 1.00 96.69 215 GLY A N 1
ATOM 1735 C CA . GLY A 1 215 ? -42.332 3.275 62.457 1.00 96.69 215 GLY A CA 1
ATOM 1736 C C . GLY A 1 215 ? -42.259 4.242 63.647 1.00 96.69 215 GLY A C 1
ATOM 1737 O O . GLY A 1 215 ? -42.991 4.081 64.624 1.00 96.69 215 GLY A O 1
ATOM 1738 N N . TYR A 1 216 ? -41.448 5.304 63.563 1.00 96.62 216 TYR A N 1
ATOM 1739 C CA . TYR A 1 216 ? -41.404 6.353 64.593 1.00 96.62 216 TYR A CA 1
ATOM 1740 C C . TYR A 1 216 ? -42.728 7.117 64.717 1.00 96.62 216 TYR A C 1
ATOM 1742 O O . TYR A 1 216 ? -43.151 7.435 65.833 1.00 96.62 216 TYR A O 1
ATOM 1750 N N . GLU A 1 217 ? -43.383 7.426 63.597 1.00 96.25 217 GLU A N 1
ATOM 1751 C CA . GLU A 1 217 ? -44.682 8.104 63.579 1.00 96.25 217 GLU A CA 1
ATOM 1752 C C . GLU A 1 217 ? -45.802 7.219 64.156 1.00 96.25 217 GLU A C 1
ATOM 1754 O O . GLU A 1 217 ? -46.656 7.717 64.896 1.00 96.25 217 GLU A O 1
ATOM 1759 N N . GLU A 1 218 ? -45.782 5.911 63.889 1.00 95.88 218 GLU A N 1
ATOM 1760 C CA . GLU A 1 218 ? -46.686 4.921 64.488 1.00 95.88 218 GLU A CA 1
ATOM 1761 C C . GLU A 1 218 ? -46.475 4.776 65.992 1.00 95.88 218 GLU A C 1
ATOM 1763 O O . GLU A 1 218 ? -47.437 4.860 66.754 1.00 95.88 218 GLU A O 1
ATOM 1768 N N . GLU A 1 219 ? -45.227 4.637 66.439 1.00 95.69 219 GLU A N 1
ATOM 1769 C CA . GLU A 1 219 ? -44.881 4.578 67.860 1.00 95.69 219 GLU A CA 1
ATOM 1770 C C . GLU A 1 219 ? -45.270 5.860 68.601 1.00 95.69 219 GLU A C 1
ATOM 1772 O O . GLU A 1 219 ? -45.780 5.814 69.723 1.00 95.69 219 GLU A O 1
ATOM 1777 N N . ARG A 1 220 ? -45.082 7.023 67.968 1.00 96.00 220 ARG A N 1
ATOM 1778 C CA . ARG A 1 220 ? -45.566 8.297 68.505 1.00 96.00 220 ARG A CA 1
ATOM 1779 C C . ARG A 1 220 ? -47.091 8.303 68.607 1.00 96.00 220 ARG A C 1
ATOM 1781 O O . ARG A 1 220 ? -47.607 8.639 69.669 1.00 96.00 220 ARG A O 1
ATOM 1788 N N . ARG A 1 221 ? -47.810 7.888 67.555 1.00 96.19 221 ARG A N 1
ATOM 1789 C CA . ARG A 1 221 ? -49.278 7.764 67.581 1.00 96.19 221 ARG A CA 1
ATOM 1790 C C . ARG A 1 221 ? -49.751 6.812 68.676 1.00 96.19 221 ARG A C 1
ATOM 1792 O O . ARG A 1 221 ? -50.709 7.149 69.369 1.00 96.19 221 ARG A O 1
ATOM 1799 N N . ARG A 1 222 ? -49.084 5.668 68.860 1.00 95.88 222 ARG A N 1
ATOM 1800 C CA . ARG A 1 222 ? -49.394 4.697 69.917 1.00 95.88 222 ARG A CA 1
ATOM 1801 C C . ARG A 1 222 ? -49.201 5.314 71.298 1.00 95.88 222 ARG A C 1
ATOM 1803 O O . ARG A 1 222 ? -50.120 5.267 72.107 1.00 95.88 222 ARG A O 1
ATOM 1810 N N . ARG A 1 223 ? -48.059 5.968 71.541 1.00 95.31 223 ARG A N 1
ATOM 1811 C CA . ARG A 1 223 ? -47.789 6.676 72.805 1.00 95.31 223 ARG A CA 1
ATOM 1812 C C . ARG A 1 223 ? -48.809 7.776 73.081 1.00 95.31 223 ARG A C 1
ATOM 1814 O O . ARG A 1 223 ? -49.285 7.882 74.205 1.00 95.31 223 ARG A O 1
ATOM 1821 N N . ASP A 1 224 ? -49.183 8.559 72.072 1.00 94.94 224 ASP A N 1
ATOM 1822 C CA . ASP A 1 224 ? -50.211 9.592 72.211 1.00 94.94 224 ASP A CA 1
ATOM 1823 C C . ASP A 1 224 ? -51.587 8.981 72.529 1.00 94.94 224 ASP A C 1
ATOM 1825 O O . ASP A 1 224 ? -52.338 9.541 73.328 1.00 94.94 224 ASP A O 1
ATOM 1829 N N . LEU A 1 225 ? -51.933 7.835 71.928 1.00 96.50 225 LEU A N 1
ATOM 1830 C CA . LEU A 1 225 ? -53.170 7.108 72.225 1.00 96.50 225 LEU A CA 1
ATOM 1831 C C . LEU A 1 225 ? -53.174 6.587 73.670 1.00 96.50 225 LEU A C 1
ATOM 1833 O O . LEU A 1 225 ? -54.090 6.904 74.422 1.00 96.50 225 LEU A O 1
ATOM 1837 N N . GLU A 1 226 ? -52.111 5.897 74.088 1.00 94.94 226 GLU A N 1
ATOM 1838 C CA . GLU A 1 226 ? -51.950 5.396 75.458 1.00 94.94 226 GLU A CA 1
ATOM 1839 C C . GLU A 1 226 ? -51.964 6.524 76.497 1.00 94.94 226 GLU A C 1
ATOM 1841 O O . GLU A 1 226 ? -52.526 6.379 77.584 1.00 94.94 226 GLU A O 1
ATOM 1846 N N . LEU A 1 227 ? -51.337 7.666 76.192 1.00 94.88 227 LEU A N 1
ATOM 1847 C CA . LEU A 1 227 ? -51.377 8.842 77.056 1.00 94.88 227 LEU A CA 1
ATOM 1848 C C . LEU A 1 227 ? -52.803 9.376 77.170 1.00 94.88 227 LEU A C 1
ATOM 1850 O O . LEU A 1 227 ? -53.223 9.682 78.285 1.00 94.88 227 LEU A O 1
ATOM 1854 N N . ARG A 1 228 ? -53.557 9.467 76.066 1.00 94.75 228 ARG A N 1
ATOM 1855 C CA . ARG A 1 228 ? -54.972 9.874 76.100 1.00 94.75 228 ARG A CA 1
ATOM 1856 C C . ARG A 1 228 ? -55.815 8.902 76.921 1.00 94.75 228 ARG A C 1
ATOM 1858 O O . ARG A 1 228 ? -56.569 9.361 77.773 1.00 94.75 228 ARG A O 1
ATOM 1865 N N . GLU A 1 229 ? -55.656 7.597 76.727 1.00 94.50 229 GLU A N 1
ATOM 1866 C CA . GLU A 1 229 ? -56.360 6.567 77.503 1.00 94.50 229 GLU A CA 1
ATOM 1867 C C . GLU A 1 229 ? -56.030 6.664 78.997 1.00 94.50 229 GLU A C 1
ATOM 1869 O O . GLU A 1 229 ? -56.933 6.720 79.832 1.00 94.50 229 GLU A O 1
ATOM 1874 N N . ARG A 1 230 ? -54.745 6.785 79.363 1.00 92.44 230 ARG A N 1
ATOM 1875 C CA . ARG A 1 230 ? -54.336 6.994 80.763 1.00 92.44 230 ARG A CA 1
ATOM 1876 C C . ARG A 1 230 ? -54.910 8.289 81.340 1.00 92.44 230 ARG A C 1
ATOM 1878 O O . ARG A 1 230 ? -55.386 8.277 82.473 1.00 92.44 230 ARG A O 1
ATOM 1885 N N . HIS A 1 231 ? -54.913 9.387 80.582 1.00 93.56 231 HIS A N 1
ATOM 1886 C CA . HIS A 1 231 ? -55.537 10.643 81.013 1.00 93.56 231 HIS A CA 1
ATOM 1887 C C . HIS A 1 231 ? -57.043 10.478 81.242 1.00 93.56 231 HIS A C 1
ATOM 1889 O O . HIS A 1 231 ? -57.545 10.950 82.261 1.00 93.56 231 HIS A O 1
ATOM 1895 N N . GLN A 1 232 ? -57.755 9.783 80.350 1.00 94.38 232 GLN A N 1
ATOM 1896 C CA . GLN A 1 232 ? -59.182 9.485 80.510 1.00 94.38 232 GLN A CA 1
ATOM 1897 C C . GLN A 1 232 ? -59.439 8.621 81.750 1.00 94.38 232 GLN A C 1
ATOM 1899 O O . GLN A 1 232 ? -60.315 8.946 82.546 1.00 94.38 232 GLN A O 1
ATOM 1904 N N . MET A 1 233 ? -58.631 7.582 81.980 1.00 91.50 233 MET A N 1
ATOM 1905 C CA . MET A 1 233 ? -58.726 6.731 83.173 1.00 91.50 233 MET A CA 1
ATOM 1906 C C . MET A 1 233 ? -58.487 7.522 84.464 1.00 91.50 233 MET A C 1
ATOM 1908 O O . MET A 1 233 ? -59.214 7.352 85.442 1.00 91.50 233 MET A O 1
ATOM 1912 N N . VAL A 1 234 ? -57.502 8.426 84.475 1.00 92.31 234 VAL A N 1
ATOM 1913 C CA . VAL A 1 234 ? -57.242 9.317 85.617 1.00 92.31 234 VAL A CA 1
ATOM 1914 C C . VAL A 1 234 ? -58.387 10.310 85.820 1.00 92.31 234 VAL A C 1
ATOM 1916 O O . VAL A 1 234 ? -58.806 10.519 86.958 1.00 92.31 234 VAL A O 1
ATOM 1919 N N . GLN A 1 235 ? -58.930 10.900 84.751 1.00 91.94 235 GLN A N 1
ATOM 1920 C CA . GLN A 1 235 ? -60.098 11.782 84.835 1.00 91.94 235 GLN A CA 1
ATOM 1921 C C . GLN A 1 235 ? -61.320 11.048 85.391 1.00 91.94 235 GLN A C 1
ATOM 1923 O O . GLN A 1 235 ? -61.961 11.560 86.309 1.00 91.94 235 GLN A O 1
ATOM 1928 N N . LEU A 1 236 ? -61.601 9.838 84.900 1.00 90.31 236 LEU A N 1
ATOM 1929 C CA . LEU A 1 236 ? -62.687 8.999 85.396 1.00 90.31 236 LEU A CA 1
ATOM 1930 C C . LEU A 1 236 ? -62.471 8.654 86.873 1.00 90.31 236 LEU A C 1
ATOM 1932 O O . LEU A 1 236 ? -63.378 8.838 87.677 1.00 90.31 236 LEU A O 1
ATOM 1936 N N . ARG A 1 237 ? -61.251 8.260 87.264 1.00 88.25 237 ARG A N 1
ATOM 1937 C CA . ARG A 1 237 ? -60.897 7.987 88.667 1.00 88.25 237 ARG A CA 1
ATOM 1938 C C . ARG A 1 237 ? -61.038 9.219 89.561 1.00 88.25 237 ARG A C 1
ATOM 1940 O O . ARG A 1 237 ? -61.452 9.102 90.709 1.00 88.25 237 ARG A O 1
ATOM 1947 N N . LYS A 1 238 ? -60.715 10.411 89.055 1.00 89.62 238 LYS A N 1
ATOM 1948 C CA . LYS A 1 238 ? -60.916 11.675 89.776 1.00 89.62 238 LYS A CA 1
ATOM 1949 C C . LYS A 1 238 ? -62.405 11.990 89.942 1.00 89.62 238 LYS A C 1
ATOM 1951 O O . LYS A 1 238 ? -62.801 12.452 91.009 1.00 89.62 238 LYS A O 1
ATOM 1956 N N . GLN A 1 239 ? -63.233 11.723 88.929 1.00 88.25 239 GLN A N 1
ATOM 1957 C CA . GLN A 1 239 ? -64.689 11.872 89.023 1.00 88.25 239 GLN A CA 1
ATOM 1958 C C . GLN A 1 239 ? -65.313 10.853 89.989 1.00 88.25 239 GLN A C 1
ATOM 1960 O O . GLN A 1 239 ? -66.137 11.236 90.820 1.00 88.25 239 GLN A O 1
ATOM 1965 N N . THR A 1 240 ? -64.904 9.580 89.944 1.00 84.06 240 THR A N 1
ATOM 1966 C CA . THR A 1 240 ? -65.391 8.547 90.874 1.00 84.06 240 THR A CA 1
ATOM 1967 C C . THR A 1 240 ? -64.922 8.799 92.301 1.00 84.06 240 THR A C 1
ATOM 1969 O O . THR A 1 240 ? -65.718 8.683 93.222 1.00 84.06 240 THR A O 1
ATOM 1972 N N . LEU A 1 241 ? -63.675 9.229 92.514 1.00 82.94 241 LEU A N 1
ATOM 1973 C CA . LEU A 1 241 ? -63.203 9.615 93.844 1.00 82.94 241 LEU A CA 1
ATOM 1974 C C . LEU A 1 241 ? -63.908 10.877 94.349 1.00 82.94 241 LEU A C 1
ATOM 1976 O O . LEU A 1 241 ? -64.269 10.939 95.515 1.00 82.94 241 LEU A O 1
ATOM 1980 N N . GLY A 1 242 ? -64.150 11.869 93.488 1.00 83.25 242 GLY A N 1
ATOM 1981 C CA . GLY A 1 242 ? -64.896 13.072 93.861 1.00 83.25 242 GLY A CA 1
ATOM 1982 C C . GLY A 1 242 ? -66.356 12.778 94.219 1.00 83.25 242 GLY A C 1
ATOM 1983 O O . GLY A 1 242 ? -66.881 13.341 95.176 1.00 83.25 242 GLY A O 1
ATOM 1984 N N . THR A 1 243 ? -67.017 11.874 93.491 1.00 80.56 243 THR A N 1
ATOM 1985 C CA . THR A 1 243 ? -68.374 11.404 93.832 1.00 80.56 243 THR A CA 1
ATOM 1986 C C . THR A 1 243 ? -68.370 10.535 95.086 1.00 80.56 243 THR A C 1
ATOM 1988 O O . THR A 1 243 ? -69.220 10.740 95.949 1.00 80.56 243 THR A O 1
ATOM 1991 N N . PHE A 1 244 ? -67.389 9.643 95.245 1.00 78.94 244 PHE A N 1
ATOM 1992 C CA . PHE A 1 244 ? -67.200 8.843 96.453 1.00 78.94 244 PHE A CA 1
ATOM 1993 C C . PHE A 1 244 ? -66.947 9.722 97.676 1.00 78.94 244 PHE A C 1
ATOM 1995 O O . PHE A 1 244 ? -67.633 9.539 98.660 1.00 78.94 244 PHE A O 1
ATOM 2002 N N . GLN A 1 245 ? -66.071 10.730 97.614 1.00 77.25 245 GLN A N 1
ATOM 2003 C CA . GLN A 1 245 ? -65.836 11.680 98.711 1.00 77.25 245 GLN A CA 1
ATOM 2004 C C . GLN A 1 245 ? -67.087 12.492 99.059 1.00 77.25 245 GLN A C 1
ATOM 2006 O O . GLN A 1 245 ? -67.339 12.734 100.236 1.00 77.25 245 GLN A O 1
ATOM 2011 N N . ARG A 1 246 ? -67.902 12.887 98.068 1.00 74.94 246 ARG A N 1
ATOM 2012 C CA . ARG A 1 246 ? -69.214 13.508 98.331 1.00 74.94 246 ARG A CA 1
ATOM 2013 C C . ARG A 1 246 ? -70.161 12.536 99.037 1.00 74.94 246 ARG A C 1
ATOM 2015 O O . ARG A 1 246 ? -70.807 12.924 100.004 1.00 74.94 246 ARG A O 1
ATOM 2022 N N . HIS A 1 247 ? -70.219 11.282 98.589 1.00 71.50 247 HIS A N 1
ATOM 2023 C CA . HIS A 1 247 ? -71.017 10.235 99.229 1.00 71.50 247 HIS A CA 1
ATOM 2024 C C . HIS A 1 247 ? -70.489 9.842 100.611 1.00 71.50 247 HIS A C 1
ATOM 2026 O O . HIS A 1 247 ? -71.294 9.566 101.490 1.00 71.50 247 HIS A O 1
ATOM 2032 N N . GLU A 1 248 ? -69.177 9.833 100.830 1.00 65.50 248 GLU A N 1
ATOM 2033 C CA . GLU A 1 248 ? -68.552 9.554 102.120 1.00 65.50 248 GLU A CA 1
ATOM 2034 C C . GLU A 1 248 ? -68.718 10.724 103.077 1.00 65.50 248 GLU A C 1
ATOM 2036 O O . GLU A 1 248 ? -68.998 10.490 104.236 1.00 65.50 248 GLU A O 1
ATOM 2041 N N . SER A 1 249 ? -68.659 11.970 102.607 1.00 63.62 249 SER A N 1
ATOM 2042 C CA . SER A 1 249 ? -69.021 13.137 103.424 1.00 63.62 249 SER A CA 1
ATOM 2043 C C . SER A 1 249 ? -70.508 13.095 103.813 1.00 63.62 249 SER A C 1
ATOM 2045 O O . SER A 1 249 ? -70.866 13.438 104.935 1.00 63.62 249 SER A O 1
ATOM 2047 N N . ALA A 1 250 ? -71.377 12.599 102.921 1.00 64.50 250 ALA A N 1
ATOM 2048 C CA . ALA A 1 250 ? -72.796 12.359 103.207 1.00 64.50 250 ALA A CA 1
ATOM 2049 C C . ALA A 1 250 ? -73.053 11.105 104.077 1.00 64.50 250 ALA A C 1
ATOM 2051 O O . ALA A 1 250 ? -74.064 11.042 104.776 1.00 64.50 250 ALA A O 1
ATOM 2052 N N . ARG A 1 251 ? -72.153 10.110 104.056 1.00 59.25 251 ARG A N 1
ATOM 2053 C CA . ARG A 1 251 ? -72.197 8.902 104.900 1.00 59.25 251 ARG A CA 1
ATOM 2054 C C . ARG A 1 251 ? -71.535 9.100 106.258 1.00 59.25 251 ARG A C 1
ATOM 2056 O O . ARG A 1 251 ? -72.048 8.571 107.223 1.00 59.25 251 ARG A O 1
ATOM 2063 N N . GLN A 1 252 ? -70.484 9.899 106.391 1.00 52.75 252 GLN A N 1
ATOM 2064 C CA . GLN A 1 252 ? -69.939 10.325 107.685 1.00 52.75 252 GLN A CA 1
ATOM 2065 C C . GLN A 1 252 ? -70.935 11.211 108.444 1.00 52.75 252 GLN A C 1
ATOM 2067 O O . GLN A 1 252 ? -70.891 11.248 109.667 1.00 52.75 252 GLN A O 1
ATOM 2072 N N . GLN A 1 253 ? -71.896 11.836 107.752 1.00 52.47 253 GLN A N 1
ATOM 2073 C CA . GLN A 1 253 ? -73.095 12.398 108.387 1.00 52.47 253 GLN A CA 1
ATOM 2074 C C . GLN A 1 253 ? -74.189 11.363 108.739 1.00 52.47 253 GLN A C 1
ATOM 2076 O O . GLN A 1 253 ? -75.128 11.719 109.438 1.00 52.47 253 GLN A O 1
ATOM 2081 N N . ASN A 1 254 ? -74.082 10.103 108.302 1.00 45.72 254 ASN A N 1
ATOM 2082 C CA . ASN A 1 254 ? -75.096 9.044 108.465 1.00 45.72 254 ASN A CA 1
ATOM 2083 C C . ASN A 1 254 ? -74.564 7.722 109.073 1.00 45.72 254 ASN A C 1
ATOM 2085 O O . ASN A 1 254 ? -75.280 6.728 109.057 1.00 45.72 254 ASN A O 1
ATOM 2089 N N . ILE A 1 255 ? -73.341 7.664 109.617 1.00 46.69 255 ILE A N 1
ATOM 2090 C CA . ILE A 1 255 ? -72.834 6.499 110.376 1.00 46.69 255 ILE A CA 1
ATOM 2091 C C . ILE A 1 255 ? -73.221 6.680 111.854 1.00 46.69 255 ILE A C 1
ATOM 2093 O O . ILE A 1 255 ? -72.398 6.912 112.734 1.00 46.69 255 ILE A O 1
ATOM 2097 N N . TYR A 1 256 ? -74.529 6.618 112.081 1.00 36.41 256 TYR A N 1
ATOM 2098 C CA . TYR A 1 256 ? -75.152 5.998 113.245 1.00 36.41 256 TYR A CA 1
ATOM 2099 C C . TYR A 1 256 ? -75.999 4.850 112.655 1.00 36.41 256 TYR A C 1
ATOM 2101 O O . TYR A 1 256 ? -76.716 5.087 111.689 1.00 36.41 256 TYR A O 1
ATOM 2109 N N . ASP A 1 257 ? -75.876 3.644 113.216 1.00 31.03 257 ASP A N 1
ATOM 2110 C CA . ASP A 1 257 ? -76.600 2.382 112.927 1.00 31.03 257 ASP A CA 1
ATOM 2111 C C . ASP A 1 257 ? -76.031 1.313 111.954 1.00 31.03 257 ASP A C 1
ATOM 2113 O O . ASP A 1 257 ? -76.175 1.357 110.735 1.00 31.03 257 ASP A O 1
ATOM 2117 N N . GLU A 1 258 ? -75.449 0.290 112.604 1.00 31.34 258 GLU A N 1
ATOM 2118 C CA . GLU A 1 258 ? -75.939 -1.108 112.701 1.00 31.34 258 GLU A CA 1
ATOM 2119 C C . GLU A 1 258 ? -75.425 -2.250 111.770 1.00 31.34 258 GLU A C 1
ATOM 2121 O O . GLU A 1 258 ? -74.992 -2.084 110.633 1.00 31.34 258 GLU A O 1
ATOM 2126 N N . HIS A 1 259 ? -75.432 -3.433 112.403 1.00 33.41 259 HIS A N 1
ATOM 2127 C CA . HIS A 1 259 ? -74.762 -4.748 112.312 1.00 33.41 259 HIS A CA 1
ATOM 2128 C C . HIS A 1 259 ? -75.493 -5.769 111.370 1.00 33.41 259 HIS A C 1
ATOM 2130 O O . HIS A 1 259 ? -76.706 -5.692 111.250 1.00 33.41 259 HIS A O 1
ATOM 2136 N N . VAL A 1 260 ? -74.834 -6.655 110.583 1.00 40.78 260 VAL A N 1
ATOM 2137 C CA . VAL A 1 260 ? -74.395 -8.087 110.800 1.00 40.78 260 VAL A CA 1
ATOM 2138 C C . VAL A 1 260 ? -75.323 -9.219 110.217 1.00 40.78 260 VAL A C 1
ATOM 2140 O O . VAL A 1 260 ? -76.508 -8.969 110.034 1.00 40.78 260 VAL A O 1
ATOM 2143 N N . PRO A 1 261 ? -74.787 -10.423 109.828 1.00 55.34 261 PRO A N 1
ATOM 2144 C CA . PRO A 1 261 ? -75.247 -11.336 108.740 1.00 55.34 261 PRO A CA 1
ATOM 2145 C C . PRO A 1 261 ? -75.742 -12.756 109.159 1.00 55.34 261 PRO A C 1
ATOM 2147 O O . PRO A 1 261 ? -75.777 -13.031 110.353 1.00 55.34 261 PRO A O 1
ATOM 2150 N N . ASN A 1 262 ? -76.068 -13.680 108.209 1.00 34.25 262 ASN A N 1
ATOM 2151 C CA . ASN A 1 262 ? -76.142 -15.149 108.475 1.00 34.25 262 ASN A CA 1
ATOM 2152 C C . ASN A 1 262 ? -76.113 -16.167 107.273 1.00 34.25 262 ASN A C 1
ATOM 2154 O O . ASN A 1 262 ? -76.515 -15.832 106.160 1.00 34.25 262 ASN A O 1
ATOM 2158 N N . ASP A 1 263 ? -75.686 -17.403 107.619 1.00 32.66 263 ASP A N 1
ATOM 2159 C CA . ASP A 1 263 ? -75.491 -18.772 107.029 1.00 32.66 263 ASP A CA 1
ATOM 2160 C C . ASP A 1 263 ? -76.658 -19.443 106.224 1.00 32.66 263 ASP A C 1
ATOM 2162 O O . ASP A 1 263 ? -77.743 -18.880 106.173 1.00 32.66 263 ASP A O 1
ATOM 2166 N N . GLY A 1 264 ? -76.636 -20.653 105.598 1.00 33.16 264 GLY A N 1
ATOM 2167 C CA . GLY A 1 264 ? -75.718 -21.811 105.430 1.00 33.16 264 GLY A CA 1
ATOM 2168 C C . GLY A 1 264 ? -76.450 -23.120 104.943 1.00 33.16 264 GLY A C 1
ATOM 2169 O O . GLY A 1 264 ? -77.674 -23.163 104.949 1.00 33.16 264 GLY A O 1
ATOM 2170 N N . GLN A 1 265 ? -75.679 -24.181 104.587 1.00 32.31 265 GLN A N 1
ATOM 2171 C CA . GLN A 1 265 ? -75.924 -25.673 104.649 1.00 32.31 265 GLN A CA 1
ATOM 2172 C C . GLN A 1 265 ? -76.734 -26.515 103.587 1.00 32.31 265 GLN A C 1
ATOM 2174 O O . GLN A 1 265 ? -77.744 -26.085 103.048 1.00 32.31 265 GLN A O 1
ATOM 2179 N N . GLY A 1 266 ? -76.249 -27.761 103.305 1.00 32.72 266 GLY A N 1
ATOM 2180 C CA . GLY A 1 266 ? -76.822 -28.872 102.460 1.00 32.72 266 GLY A CA 1
ATOM 2181 C C . GLY A 1 266 ? -77.667 -29.911 103.259 1.00 32.72 266 GLY A C 1
ATOM 2182 O O . GLY A 1 266 ? -78.283 -29.449 104.214 1.00 32.72 266 GLY A O 1
ATOM 2183 N N . PRO A 1 267 ? -77.681 -31.277 103.062 1.00 54.97 267 PRO A N 1
ATOM 2184 C CA . PRO A 1 267 ? -77.233 -32.212 101.982 1.00 54.97 267 PRO A CA 1
ATOM 2185 C C . PRO A 1 267 ? -78.103 -33.541 101.741 1.00 54.97 267 PRO A C 1
ATOM 2187 O O . PRO A 1 267 ? -79.106 -33.753 102.406 1.00 54.97 267 PRO A O 1
ATOM 2190 N N . VAL A 1 268 ? -77.652 -34.462 100.836 1.00 39.09 268 VAL A N 1
ATOM 2191 C CA . VAL A 1 268 ? -77.622 -35.992 100.830 1.00 39.09 268 VAL A CA 1
ATOM 2192 C C . VAL A 1 268 ? -78.836 -36.978 100.566 1.00 39.09 268 VAL A C 1
ATOM 2194 O O . VAL A 1 268 ? -79.874 -36.894 101.205 1.00 39.09 268 VAL A O 1
ATOM 2197 N N . ALA A 1 269 ? -78.565 -38.029 99.726 1.00 37.25 269 ALA A N 1
ATOM 2198 C CA . ALA A 1 269 ? -78.863 -39.516 99.795 1.00 37.25 269 ALA A CA 1
ATOM 2199 C C . ALA A 1 269 ? -79.764 -40.315 98.769 1.00 37.25 269 ALA A C 1
ATOM 2201 O O . ALA A 1 269 ? -80.970 -40.134 98.716 1.00 37.25 269 ALA A O 1
ATOM 2202 N N . VAL A 1 270 ? -79.115 -41.273 98.042 1.00 38.97 270 VAL A N 1
ATOM 2203 C CA . VAL A 1 270 ? -79.314 -42.750 97.720 1.00 38.97 270 VAL A CA 1
ATOM 2204 C C . VAL A 1 270 ? -80.761 -43.356 97.670 1.00 38.97 270 VAL A C 1
ATOM 2206 O O . VAL A 1 270 ? -81.571 -42.985 98.497 1.00 38.97 270 VAL A O 1
ATOM 2209 N N . VAL A 1 271 ? -81.223 -44.270 96.766 1.00 40.50 271 VAL A N 1
ATOM 2210 C CA . VAL A 1 271 ? -80.974 -45.748 96.635 1.00 40.50 271 VAL A CA 1
ATOM 2211 C C . VAL A 1 271 ? -81.700 -46.407 95.405 1.00 40.50 271 VAL A C 1
ATOM 2213 O O . VAL A 1 271 ? -82.822 -46.030 95.087 1.00 40.50 271 VAL A O 1
ATOM 2216 N N . LYS A 1 272 ? -81.117 -47.497 94.845 1.00 39.34 272 LYS A N 1
ATOM 2217 C CA . LYS A 1 272 ? -81.706 -48.809 94.392 1.00 39.34 272 LYS A CA 1
ATOM 2218 C C . LYS A 1 272 ? -81.452 -49.268 92.943 1.00 39.34 272 LYS A C 1
ATOM 2220 O O . LYS A 1 272 ? -81.666 -48.567 91.965 1.00 39.34 272 LYS A O 1
ATOM 2225 N N . SER A 1 273 ? -81.013 -50.530 92.859 1.00 42.72 273 SER A N 1
ATOM 2226 C CA . SER A 1 273 ? -80.463 -51.251 91.709 1.00 42.72 273 SER A CA 1
ATOM 2227 C C . SER A 1 273 ? -81.305 -52.505 91.436 1.00 42.72 273 SER A C 1
ATOM 2229 O O . SER A 1 273 ? -81.271 -53.442 92.235 1.00 42.72 273 SER A O 1
ATOM 2231 N N . THR A 1 274 ? -82.041 -52.547 90.320 1.00 41.03 274 THR A N 1
ATOM 2232 C CA . THR A 1 274 ? -82.506 -53.801 89.667 1.00 41.03 274 THR A CA 1
ATOM 2233 C C . THR A 1 274 ? -82.777 -53.614 88.159 1.00 41.03 274 THR A C 1
ATOM 2235 O O . THR A 1 274 ? -83.467 -54.404 87.528 1.00 41.03 274 THR A O 1
ATOM 2238 N N . THR A 1 275 ? -82.190 -52.587 87.536 1.00 51.28 275 THR A N 1
ATOM 2239 C CA . THR A 1 275 ? -82.351 -52.273 86.097 1.00 51.28 275 THR A CA 1
ATOM 2240 C C . THR A 1 275 ? -81.106 -52.657 85.274 1.00 51.28 275 THR A C 1
ATOM 2242 O O . THR A 1 275 ? -80.961 -52.258 84.123 1.00 51.28 275 THR A O 1
ATOM 2245 N N . LEU A 1 276 ? -80.184 -53.428 85.864 1.00 52.09 276 LEU A N 1
ATOM 2246 C CA . LEU A 1 276 ? -78.749 -53.429 85.540 1.00 52.09 276 LEU A CA 1
ATOM 2247 C C . LEU A 1 276 ? -78.286 -54.232 84.313 1.00 52.09 276 LEU A C 1
ATOM 2249 O O . LEU A 1 276 ? -77.106 -54.162 83.983 1.00 52.09 276 LEU A O 1
ATOM 2253 N N . GLN A 1 277 ? -79.149 -54.973 83.617 1.00 47.00 277 GLN A N 1
ATOM 2254 C CA . GLN A 1 277 ? -78.744 -55.662 82.375 1.00 47.00 277 GLN A CA 1
ATOM 2255 C C . GLN A 1 277 ? -79.262 -54.957 81.124 1.00 47.00 277 GLN A C 1
ATOM 2257 O O . GLN A 1 277 ? -78.478 -54.660 80.230 1.00 47.00 277 GLN A O 1
ATOM 2262 N N . ARG A 1 278 ? -80.526 -54.522 81.117 1.00 48.06 278 ARG A N 1
ATOM 2263 C CA . ARG A 1 278 ? -81.055 -53.658 80.050 1.00 48.06 278 ARG A CA 1
ATOM 2264 C C . ARG A 1 278 ? -80.527 -52.222 80.149 1.00 48.06 278 ARG A C 1
ATOM 2266 O O . ARG A 1 278 ? -80.500 -51.509 79.151 1.00 48.06 278 ARG A O 1
ATOM 2273 N N . SER A 1 279 ? -80.060 -51.801 81.332 1.00 53.22 279 SER A N 1
ATOM 2274 C CA . SER A 1 279 ? -79.307 -50.556 81.468 1.00 53.22 279 SER A CA 1
ATOM 2275 C C . SER A 1 279 ? -77.877 -50.679 80.976 1.00 53.22 279 SER A C 1
ATOM 2277 O O . SER A 1 279 ? -77.369 -49.650 80.590 1.00 53.22 279 SER A O 1
ATOM 2279 N N . LYS A 1 280 ? -77.218 -51.849 80.970 1.00 54.09 280 LYS A N 1
ATOM 2280 C CA . LYS A 1 280 ? -75.801 -51.941 80.570 1.00 54.09 280 LYS A CA 1
ATOM 2281 C C . LYS A 1 280 ? -75.600 -51.667 79.081 1.00 54.09 280 LYS A C 1
ATOM 2283 O O . LYS A 1 280 ? -74.808 -50.797 78.741 1.00 54.09 280 LYS A O 1
ATOM 2288 N N . GLU A 1 281 ? -76.415 -52.264 78.213 1.00 54.31 281 GLU A N 1
ATOM 2289 C CA . GLU A 1 281 ? -76.405 -51.951 76.773 1.00 54.31 281 GLU A CA 1
ATOM 2290 C C . GLU A 1 281 ? -76.865 -50.515 76.491 1.00 54.31 281 GLU A C 1
ATOM 2292 O O . GLU A 1 281 ? -76.282 -49.815 75.666 1.00 54.31 281 GLU A O 1
ATOM 2297 N N . ARG A 1 282 ? -77.866 -50.023 77.232 1.00 59.47 282 ARG A N 1
ATOM 2298 C CA . ARG A 1 282 ? -78.329 -48.633 77.112 1.00 59.47 282 ARG A CA 1
ATOM 2299 C C . ARG A 1 282 ? -77.309 -47.637 77.665 1.00 59.47 282 ARG A C 1
ATOM 2301 O O . ARG A 1 282 ? -77.228 -46.531 77.151 1.00 59.47 282 ARG A O 1
ATOM 2308 N N . THR A 1 283 ? -76.522 -48.005 78.677 1.00 63.31 283 THR A N 1
ATOM 2309 C CA . THR A 1 283 ? -75.421 -47.194 79.210 1.00 63.31 283 THR A CA 1
ATOM 2310 C C . THR A 1 283 ? -74.213 -47.252 78.306 1.00 63.31 283 THR A C 1
ATOM 2312 O O . THR A 1 283 ? -73.565 -46.234 78.182 1.00 63.31 283 THR A O 1
ATOM 2315 N N . GLU A 1 284 ? -73.930 -48.364 77.630 1.00 65.56 284 GLU A N 1
ATOM 2316 C CA . GLU A 1 284 ? -72.847 -48.439 76.643 1.00 65.56 284 GLU A CA 1
ATOM 2317 C C . GLU A 1 284 ? -73.181 -47.670 75.363 1.00 65.56 284 GLU A C 1
ATOM 2319 O O . GLU A 1 284 ? -72.333 -46.974 74.810 1.00 65.56 284 GLU A O 1
ATOM 2324 N N . GLN A 1 285 ? -74.432 -47.729 74.898 1.00 65.06 285 GLN A N 1
ATOM 2325 C CA . GLN A 1 285 ? -74.896 -46.856 73.818 1.00 65.06 285 GLN A CA 1
ATOM 2326 C C . GLN A 1 285 ? -74.886 -45.393 74.258 1.00 65.06 285 GLN A C 1
ATOM 2328 O O . GLN A 1 285 ? -74.461 -44.532 73.497 1.00 65.06 285 GLN A O 1
ATOM 2333 N N . ARG A 1 286 ? -75.279 -45.103 75.501 1.00 72.50 286 ARG A N 1
ATOM 2334 C CA . ARG A 1 286 ? -75.268 -43.744 76.045 1.00 72.50 286 ARG A CA 1
ATOM 2335 C C . ARG A 1 286 ? -73.861 -43.220 76.316 1.00 72.50 286 ARG A C 1
ATOM 2337 O O . ARG A 1 286 ? -73.633 -42.056 76.055 1.00 72.50 286 ARG A O 1
ATOM 2344 N N . THR A 1 287 ? -72.897 -44.048 76.717 1.00 76.69 287 THR A N 1
ATOM 2345 C CA . THR A 1 287 ? -71.492 -43.632 76.839 1.00 76.69 287 THR A CA 1
ATOM 2346 C C . THR A 1 287 ? -70.864 -43.418 75.471 1.00 76.69 287 THR A C 1
ATOM 2348 O O . THR A 1 287 ? -70.111 -42.466 75.311 1.00 76.69 287 THR A O 1
ATOM 2351 N N . LYS A 1 288 ? -71.200 -44.230 74.458 1.00 78.00 288 LYS A N 1
ATOM 2352 C CA . LYS A 1 288 ? -70.805 -43.957 73.066 1.00 78.00 288 LYS A CA 1
ATOM 2353 C C . LYS A 1 288 ? -71.406 -42.642 72.570 1.00 78.00 288 LYS A C 1
ATOM 2355 O O . LYS A 1 288 ? -70.676 -41.836 72.005 1.00 78.00 288 LYS A O 1
ATOM 2360 N N . ILE A 1 289 ? -72.690 -42.396 72.834 1.00 78.69 289 ILE A N 1
ATOM 2361 C CA . ILE A 1 289 ? -73.350 -41.121 72.524 1.00 78.69 289 ILE A CA 1
ATOM 2362 C C . ILE A 1 289 ? -72.679 -39.971 73.280 1.00 78.69 289 ILE A C 1
ATOM 2364 O O . ILE A 1 289 ? -72.358 -38.984 72.642 1.00 78.69 289 ILE A O 1
ATOM 2368 N N . ASP A 1 290 ? -72.358 -40.109 74.567 1.00 81.69 290 ASP A N 1
ATOM 2369 C CA . ASP A 1 290 ? -71.671 -39.077 75.358 1.00 81.69 290 ASP A CA 1
ATOM 2370 C C . ASP A 1 290 ? -70.243 -38.810 74.845 1.00 81.69 290 ASP A C 1
ATOM 2372 O O . ASP A 1 290 ? -69.761 -37.677 74.891 1.00 81.69 290 ASP A O 1
ATOM 2376 N N . ILE A 1 291 ? -69.543 -39.837 74.348 1.00 85.81 291 ILE A N 1
ATOM 2377 C CA . ILE A 1 291 ? -68.219 -39.698 73.723 1.00 85.81 291 ILE A CA 1
ATOM 2378 C C . ILE A 1 291 ? -68.343 -38.937 72.402 1.00 85.81 291 ILE A C 1
ATOM 2380 O O . ILE A 1 291 ? -67.590 -37.985 72.185 1.00 85.81 291 ILE A O 1
ATOM 2384 N N . PHE A 1 292 ? -69.299 -39.312 71.546 1.00 81.88 292 PHE A N 1
ATOM 2385 C CA . PHE A 1 292 ? -69.571 -38.577 70.313 1.00 81.88 292 PHE A CA 1
ATOM 2386 C C . PHE A 1 292 ? -70.035 -37.154 70.618 1.00 81.88 292 PHE A C 1
ATOM 2388 O O . PHE A 1 292 ? -69.531 -36.223 70.010 1.00 81.88 292 PHE A O 1
ATOM 2395 N N . GLU A 1 293 ? -70.894 -36.942 71.611 1.00 82.62 293 GLU A N 1
ATOM 2396 C CA . GLU A 1 293 ? -71.389 -35.625 72.003 1.00 82.62 293 GLU A CA 1
ATOM 2397 C C . GLU A 1 293 ? -70.268 -34.744 72.566 1.00 82.62 293 GLU A C 1
ATOM 2399 O O . GLU A 1 293 ? -70.192 -33.566 72.226 1.00 82.62 293 GLU A O 1
ATOM 2404 N N . ARG A 1 294 ? -69.334 -35.296 73.354 1.00 84.25 294 ARG A N 1
ATOM 2405 C CA . ARG A 1 2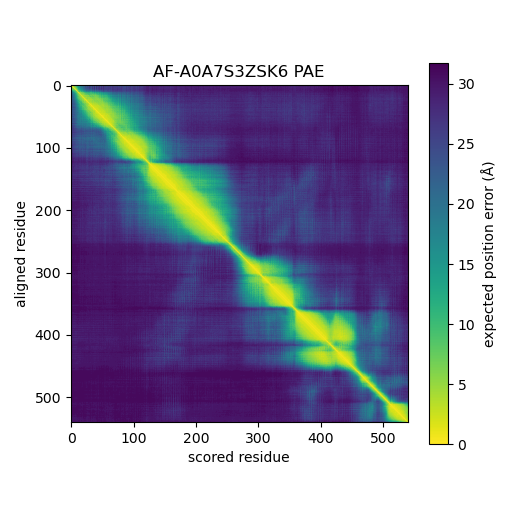94 ? -68.124 -34.570 73.779 1.00 84.25 294 ARG A CA 1
ATOM 2406 C C . ARG A 1 294 ? -67.210 -34.234 72.607 1.00 84.25 294 ARG A C 1
ATOM 2408 O O . ARG A 1 294 ? -66.703 -33.117 72.552 1.00 84.25 294 ARG A O 1
ATOM 2415 N N . ALA A 1 295 ? -66.996 -35.169 71.682 1.00 82.50 295 ALA A N 1
ATOM 2416 C CA . ALA A 1 295 ? -66.199 -34.920 70.483 1.00 82.50 295 ALA A CA 1
ATOM 2417 C C . ALA A 1 295 ? -66.850 -33.840 69.602 1.00 82.50 295 ALA A C 1
ATOM 2419 O O . ALA A 1 295 ? -66.176 -32.906 69.175 1.00 82.50 295 ALA A O 1
ATOM 2420 N N . PHE A 1 296 ? -68.169 -33.897 69.422 1.00 76.00 296 PHE A N 1
ATOM 2421 C CA . PHE A 1 296 ? -68.945 -32.901 68.691 1.00 76.00 296 PHE A CA 1
ATOM 2422 C C . PHE A 1 296 ? -68.948 -31.549 69.386 1.00 76.00 296 PHE A C 1
ATOM 2424 O O . PHE A 1 296 ? -68.780 -30.542 68.714 1.00 76.00 296 PHE A O 1
ATOM 2431 N N . ARG A 1 297 ? -69.075 -31.495 70.716 1.00 81.69 297 ARG A N 1
ATOM 2432 C CA . ARG A 1 297 ? -68.995 -30.241 71.475 1.00 81.69 297 ARG A CA 1
ATOM 2433 C C . ARG A 1 297 ? -67.618 -29.600 71.327 1.00 81.69 297 ARG A C 1
ATOM 2435 O O . ARG A 1 297 ? -67.536 -28.403 71.098 1.00 81.69 297 ARG A O 1
ATOM 2442 N N . LYS A 1 298 ? -66.555 -30.408 71.321 1.00 84.00 298 LYS A N 1
ATOM 2443 C CA . LYS A 1 298 ? -65.187 -29.943 71.071 1.00 84.00 298 LYS A CA 1
ATOM 2444 C C . LYS A 1 298 ? -64.999 -29.415 69.644 1.00 84.00 298 LYS A C 1
ATOM 2446 O O . LYS A 1 298 ? -64.360 -28.386 69.462 1.00 84.00 298 LYS A O 1
ATOM 2451 N N . ILE A 1 299 ? -65.586 -30.071 68.640 1.00 80.25 299 ILE A N 1
ATOM 2452 C CA . ILE A 1 299 ? -65.599 -29.576 67.251 1.00 80.25 299 ILE A CA 1
ATOM 2453 C C . ILE A 1 299 ? -66.424 -28.284 67.153 1.00 80.25 299 ILE A C 1
ATOM 2455 O O . ILE A 1 299 ? -65.997 -27.334 66.505 1.00 80.25 299 ILE A O 1
ATOM 2459 N N . LYS A 1 300 ? -67.570 -28.214 67.834 1.00 79.06 300 LYS A N 1
ATOM 2460 C CA . LYS A 1 300 ? -68.465 -27.051 67.881 1.00 79.06 300 LYS A CA 1
ATOM 2461 C C . LYS A 1 300 ? -67.785 -25.832 68.506 1.00 79.06 300 LYS A C 1
ATOM 2463 O O . LYS A 1 300 ? -67.870 -24.736 67.965 1.00 79.06 300 LYS A O 1
ATOM 2468 N N . GLU A 1 301 ? -67.064 -26.041 69.603 1.00 81.56 301 GLU A N 1
ATOM 2469 C CA . GLU A 1 301 ? -66.265 -25.017 70.281 1.00 81.56 301 GLU A CA 1
ATOM 2470 C C . GLU A 1 301 ? -65.057 -24.582 69.439 1.00 81.56 301 GLU A C 1
ATOM 2472 O O . GLU A 1 301 ? -64.786 -23.390 69.347 1.00 81.56 301 GLU A O 1
ATOM 2477 N N . ALA A 1 302 ? -64.363 -25.517 68.774 1.00 78.38 302 ALA A N 1
ATOM 2478 C CA . ALA A 1 302 ? -63.201 -25.201 67.938 1.00 78.38 302 ALA A CA 1
ATOM 2479 C C . ALA A 1 302 ? -63.569 -24.502 66.617 1.00 78.38 302 ALA A C 1
ATOM 2481 O O . ALA A 1 302 ? -62.803 -23.680 66.121 1.00 78.38 302 ALA A O 1
ATOM 2482 N N . THR A 1 303 ? -64.729 -24.828 66.041 1.00 72.94 303 THR A N 1
ATOM 2483 C CA . THR A 1 303 ? -65.219 -24.218 64.793 1.00 72.94 303 THR A CA 1
ATOM 2484 C C . THR A 1 303 ? -66.088 -22.978 65.040 1.00 72.94 303 THR A C 1
ATOM 2486 O O . THR A 1 303 ? -66.269 -22.174 64.126 1.00 72.94 303 THR A O 1
ATOM 2489 N N . GLY A 1 304 ? -66.605 -22.795 66.263 1.00 76.06 304 GLY A N 1
ATOM 2490 C CA . GLY A 1 304 ? -67.437 -21.656 66.668 1.00 76.06 304 GLY A CA 1
ATOM 2491 C C . GLY A 1 304 ? -68.853 -21.662 66.079 1.00 76.06 304 GLY A C 1
ATOM 2492 O O . GLY A 1 304 ? -69.477 -20.609 65.976 1.00 76.06 304 GLY A O 1
ATOM 2493 N N . VAL A 1 305 ? -69.352 -22.823 65.647 1.00 79.94 305 VAL A N 1
ATOM 2494 C CA . VAL A 1 305 ? -70.576 -22.948 64.838 1.00 79.94 305 VAL A CA 1
ATOM 2495 C C . VAL A 1 305 ? -71.739 -23.512 65.657 1.00 79.94 305 VAL A C 1
ATOM 2497 O O . VAL A 1 305 ? -71.540 -24.400 66.477 1.00 79.94 305 VAL A O 1
ATOM 2500 N N . SER A 1 306 ? -72.971 -23.026 65.468 1.00 76.25 306 SER A N 1
ATOM 2501 C CA . SER A 1 306 ? -74.112 -23.407 66.327 1.00 76.25 306 SER A CA 1
ATOM 2502 C C . SER A 1 306 ? -74.875 -24.653 65.860 1.00 76.25 306 SER A C 1
ATOM 2504 O O . SER A 1 306 ? -75.458 -25.342 66.704 1.00 76.25 306 SER A O 1
ATOM 2506 N N . ASP A 1 307 ? -74.840 -24.964 64.563 1.00 79.69 307 ASP A N 1
ATOM 2507 C CA . ASP A 1 307 ? -75.594 -26.053 63.931 1.00 79.69 307 ASP A CA 1
ATOM 2508 C C . ASP A 1 307 ? -74.668 -27.101 63.284 1.00 79.69 307 ASP A C 1
ATOM 2510 O O . ASP A 1 307 ? -73.620 -26.778 62.722 1.00 79.69 307 ASP A O 1
ATOM 2514 N N . VAL A 1 308 ? -75.058 -28.375 63.359 1.00 75.00 308 VAL A N 1
ATOM 2515 C CA . VAL A 1 308 ? -74.292 -29.522 62.842 1.00 75.00 308 VAL A CA 1
ATOM 2516 C C . VAL A 1 308 ? -74.177 -29.460 61.319 1.00 75.00 308 VAL A C 1
ATOM 2518 O O . VAL A 1 308 ? -73.112 -29.743 60.771 1.00 75.00 308 VAL A O 1
ATOM 2521 N N . ASN A 1 309 ? -75.235 -29.030 60.630 1.00 78.19 309 ASN A N 1
ATOM 2522 C CA . ASN A 1 309 ? -75.207 -28.886 59.174 1.00 78.19 309 ASN A CA 1
ATOM 2523 C C . ASN A 1 309 ? -74.236 -27.791 58.713 1.00 78.19 309 ASN A C 1
ATOM 2525 O O . ASN A 1 309 ? -73.588 -27.943 57.678 1.00 78.19 309 ASN A O 1
ATOM 2529 N N . GLU A 1 310 ? -74.079 -26.723 59.495 1.00 79.94 310 GLU A N 1
ATOM 2530 C CA . GLU A 1 310 ? -73.139 -25.643 59.191 1.00 79.94 310 GLU A CA 1
ATOM 2531 C C . GLU A 1 310 ? -71.679 -26.093 59.412 1.00 79.94 310 GLU A C 1
ATOM 2533 O O . GLU A 1 310 ? -70.800 -25.737 58.626 1.00 79.94 310 GLU A O 1
ATOM 2538 N N . VAL A 1 311 ? -71.417 -26.962 60.401 1.00 79.38 311 VAL A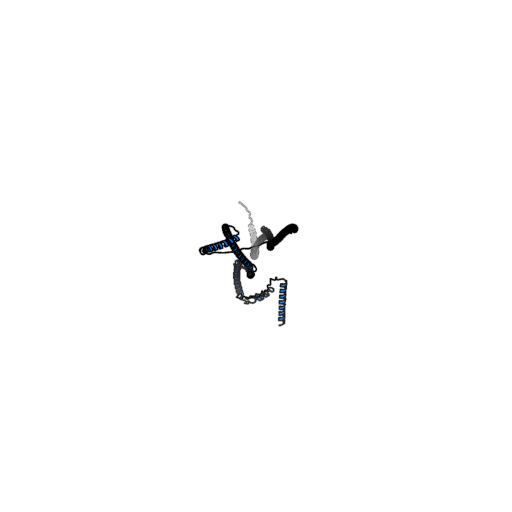 N 1
ATOM 2539 C CA . VAL A 1 311 ? -70.107 -27.626 60.567 1.00 79.38 311 VAL A CA 1
ATOM 2540 C C . VAL A 1 311 ? -69.780 -28.504 59.355 1.00 79.38 311 VAL A C 1
ATOM 2542 O O . VAL A 1 311 ? -68.676 -28.415 58.823 1.00 79.38 311 VAL A O 1
ATOM 2545 N N . ILE A 1 312 ? -70.734 -29.314 58.883 1.00 81.19 312 ILE A N 1
ATOM 2546 C CA . ILE A 1 312 ? -70.536 -30.193 57.718 1.00 81.19 312 ILE A CA 1
ATOM 2547 C C . ILE A 1 312 ? -70.269 -29.365 56.454 1.00 81.19 312 ILE A C 1
ATOM 2549 O O . ILE A 1 312 ? -69.317 -29.648 55.730 1.00 81.19 312 ILE A O 1
ATOM 2553 N N . GLN A 1 313 ? -71.052 -28.310 56.207 1.00 80.25 313 GLN A N 1
ATOM 2554 C CA . GLN A 1 313 ? -70.831 -27.433 55.054 1.00 80.25 313 GLN A CA 1
ATOM 2555 C C . GLN A 1 313 ? -69.476 -26.726 55.115 1.00 80.25 313 GLN A C 1
ATOM 2557 O O . GLN A 1 313 ? -68.783 -26.669 54.100 1.00 80.25 313 GLN A O 1
ATOM 2562 N N . LYS A 1 314 ? -69.059 -26.230 56.288 1.00 79.12 314 LYS A N 1
ATOM 2563 C CA . LYS A 1 314 ? -67.732 -25.621 56.432 1.00 79.12 314 LYS A CA 1
ATOM 2564 C C . LYS A 1 314 ? -66.616 -26.626 56.204 1.00 79.12 314 LYS A C 1
ATOM 2566 O O . LYS A 1 314 ? -65.668 -26.264 55.527 1.00 79.12 314 LYS A O 1
ATOM 2571 N N . ILE A 1 315 ? -66.735 -27.866 56.681 1.00 82.69 315 ILE A N 1
ATOM 2572 C CA . ILE A 1 315 ? -65.736 -28.912 56.410 1.00 82.69 315 ILE A CA 1
ATOM 2573 C C . ILE A 1 315 ? -65.640 -29.193 54.908 1.00 82.69 315 ILE A C 1
ATOM 2575 O O . ILE A 1 315 ? -64.535 -29.205 54.383 1.00 82.69 315 ILE A O 1
ATOM 2579 N N . ILE A 1 316 ? -66.766 -29.331 54.203 1.00 84.12 316 ILE A N 1
ATOM 2580 C CA . ILE A 1 316 ? -66.777 -29.601 52.753 1.00 84.12 316 ILE A CA 1
ATOM 2581 C C . ILE A 1 316 ? -66.165 -28.433 51.961 1.00 84.12 316 ILE A C 1
ATOM 2583 O O . ILE A 1 316 ? -65.350 -28.632 51.061 1.00 84.12 316 ILE A O 1
ATOM 2587 N N . VAL A 1 317 ? -66.519 -27.191 52.303 1.00 82.69 317 VAL A N 1
ATOM 2588 C CA . VAL A 1 317 ? -65.937 -26.006 51.650 1.00 82.69 317 VAL A CA 1
ATOM 2589 C C . VAL A 1 317 ? -64.448 -25.895 51.980 1.00 82.69 317 VAL A C 1
ATOM 2591 O O . VAL A 1 317 ? -63.634 -25.623 51.097 1.00 82.69 317 VAL A O 1
ATOM 2594 N N . GLN A 1 318 ? -64.071 -26.150 53.231 1.00 83.50 318 GLN A N 1
ATOM 2595 C CA . GLN A 1 318 ? -62.692 -26.071 53.686 1.00 83.50 318 GLN A CA 1
ATOM 2596 C C . GLN A 1 318 ? -61.831 -27.169 53.052 1.00 83.50 318 GLN A C 1
ATOM 2598 O O . GLN A 1 318 ? -60.713 -26.865 52.652 1.00 83.50 318 GLN A O 1
ATOM 2603 N N . GLU A 1 319 ? -62.362 -28.374 52.835 1.00 88.50 319 GLU A N 1
ATOM 2604 C CA . GLU A 1 319 ? -61.694 -29.469 52.121 1.00 88.50 319 GLU A CA 1
ATOM 2605 C C . GLU A 1 319 ? -61.259 -29.025 50.717 1.00 88.50 319 GLU A C 1
ATOM 2607 O O . GLU A 1 319 ? -60.073 -29.101 50.395 1.00 88.50 319 GLU A O 1
ATOM 2612 N N . SER A 1 320 ? -62.157 -28.395 49.949 1.00 84.69 320 SER A N 1
ATOM 2613 C CA . SER A 1 320 ? -61.814 -27.851 48.624 1.00 84.69 320 SER A CA 1
ATOM 2614 C C . SER A 1 320 ? -60.727 -26.765 48.682 1.00 84.69 320 SER A C 1
ATOM 2616 O O . SER A 1 320 ? -59.816 -26.734 47.852 1.00 84.69 320 SER A O 1
ATOM 2618 N N . THR A 1 321 ? -60.759 -25.892 49.700 1.00 86.00 321 THR A N 1
ATOM 2619 C CA . THR A 1 321 ? -59.711 -24.873 49.880 1.00 86.00 321 THR A CA 1
ATOM 2620 C C . THR A 1 321 ? -58.381 -25.485 50.312 1.00 86.00 321 THR A C 1
ATOM 2622 O O . THR A 1 321 ? -57.331 -25.025 49.865 1.00 86.00 321 THR A O 1
ATOM 2625 N N . THR A 1 322 ? -58.403 -26.540 51.132 1.00 88.56 322 THR A N 1
ATOM 2626 C CA . THR A 1 322 ? -57.194 -27.257 51.545 1.00 88.56 322 THR A CA 1
ATOM 2627 C C . THR A 1 322 ? -56.585 -28.029 50.388 1.00 88.56 322 THR A C 1
ATOM 2629 O O . THR A 1 322 ? -55.370 -27.999 50.230 1.00 88.56 322 THR A O 1
ATOM 2632 N N . GLU A 1 323 ? -57.402 -28.640 49.532 1.00 92.00 323 GLU A N 1
ATOM 2633 C CA . GLU A 1 323 ? -56.939 -29.340 48.339 1.00 92.00 323 GLU A CA 1
ATOM 2634 C C . GLU A 1 323 ? -56.302 -28.361 47.343 1.00 92.00 323 GLU A C 1
ATOM 2636 O O . GLU A 1 323 ? -55.189 -28.596 46.869 1.00 92.00 323 GLU A O 1
ATOM 2641 N N . ASN A 1 324 ? -56.921 -27.194 47.126 1.00 90.25 324 ASN A N 1
ATOM 2642 C CA . ASN A 1 324 ? -56.336 -26.134 46.304 1.00 90.25 324 ASN A CA 1
ATOM 2643 C C . ASN A 1 324 ? -55.010 -25.607 46.891 1.00 90.25 324 ASN A C 1
ATOM 2645 O O . ASN A 1 324 ? -54.029 -25.460 46.168 1.00 90.25 324 ASN A O 1
ATOM 2649 N N . LEU A 1 325 ? -54.930 -25.384 48.209 1.00 91.19 325 LEU A N 1
ATOM 2650 C CA . LEU A 1 325 ? -53.686 -24.974 48.876 1.00 91.19 325 LEU A CA 1
ATOM 2651 C C . LEU A 1 325 ? -52.598 -26.052 48.796 1.00 91.19 325 LEU A C 1
ATOM 2653 O O . LEU A 1 325 ? -51.430 -25.718 48.595 1.00 91.19 325 LEU A O 1
ATOM 2657 N N . MET A 1 326 ? -52.954 -27.334 48.913 1.00 91.88 326 MET A N 1
ATOM 2658 C CA . MET A 1 326 ? -52.012 -28.440 48.729 1.00 91.88 326 MET A CA 1
ATOM 2659 C C . MET A 1 326 ? -51.516 -28.509 47.283 1.00 91.88 326 MET A C 1
ATOM 2661 O O . MET A 1 326 ? -50.315 -28.681 47.073 1.00 91.88 326 MET A O 1
ATOM 2665 N N . SER A 1 327 ? -52.396 -28.311 46.295 1.00 93.62 327 SER A N 1
ATOM 2666 C CA . SER A 1 327 ? -52.010 -28.216 44.882 1.00 93.62 327 SER A CA 1
ATOM 2667 C C . SER A 1 327 ? -51.057 -27.046 44.649 1.00 93.62 327 SER A C 1
ATOM 2669 O O . SER A 1 327 ? -49.977 -27.235 44.099 1.00 93.62 327 SER A O 1
ATOM 2671 N N . LEU A 1 328 ? -51.390 -25.856 45.158 1.00 93.69 328 LEU A N 1
ATOM 2672 C CA . LEU A 1 328 ? -50.552 -24.664 45.023 1.00 93.69 328 LEU A CA 1
ATOM 2673 C C . LEU A 1 328 ? -49.189 -24.847 45.701 1.00 93.69 328 LEU A C 1
ATOM 2675 O O . LEU A 1 328 ? -48.166 -24.390 45.195 1.00 93.69 328 LEU A O 1
ATOM 2679 N N . THR A 1 329 ? -49.163 -25.534 46.845 1.00 94.69 329 THR A N 1
ATOM 2680 C CA . THR A 1 329 ? -47.919 -25.864 47.549 1.00 94.69 329 THR A CA 1
ATOM 2681 C C . THR A 1 329 ? -47.067 -26.814 46.713 1.00 94.69 329 THR A C 1
ATOM 2683 O O . THR A 1 329 ? -45.863 -26.602 46.590 1.00 94.69 329 THR A O 1
ATOM 2686 N N . ARG A 1 330 ? -47.684 -27.820 46.081 1.00 96.56 330 ARG A N 1
ATOM 2687 C CA . ARG A 1 330 ? -46.998 -28.763 45.191 1.00 96.56 330 ARG A CA 1
ATOM 2688 C C . ARG A 1 330 ? -46.424 -28.065 43.958 1.00 96.56 330 ARG A C 1
ATOM 2690 O O . ARG A 1 330 ? -45.259 -28.279 43.636 1.00 96.56 330 ARG A O 1
ATOM 2697 N N . ASP A 1 331 ? -47.196 -27.187 43.326 1.00 95.56 331 ASP A N 1
ATOM 2698 C CA . ASP A 1 331 ? -46.769 -26.434 42.142 1.00 95.56 331 ASP A CA 1
ATOM 2699 C C . ASP A 1 331 ? -45.639 -25.450 42.473 1.00 95.56 331 ASP A C 1
ATOM 2701 O 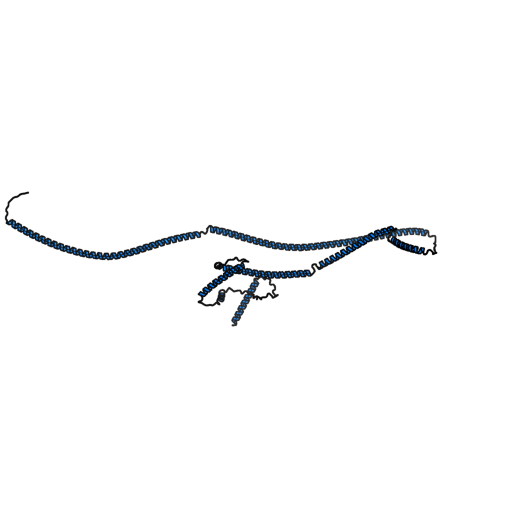O . ASP A 1 331 ? -44.673 -25.314 41.720 1.00 95.56 331 ASP A O 1
ATOM 2705 N N . ASN A 1 332 ? -45.719 -24.775 43.624 1.00 93.62 332 ASN A N 1
ATOM 2706 C CA . ASN A 1 332 ? -44.652 -23.892 44.091 1.00 93.62 332 ASN A CA 1
ATOM 2707 C C . ASN A 1 332 ? -43.379 -24.674 44.435 1.00 93.62 332 ASN A C 1
ATOM 2709 O O . ASN A 1 332 ? -42.286 -24.217 44.104 1.00 93.62 332 ASN A O 1
ATOM 2713 N N . GLN A 1 333 ? -43.510 -25.860 45.033 1.00 95.69 333 GLN A N 1
ATOM 2714 C CA . GLN A 1 333 ? -42.380 -26.743 45.315 1.00 95.69 333 GLN A CA 1
ATOM 2715 C C . GLN A 1 333 ? -41.688 -27.195 44.019 1.00 95.69 333 GLN A C 1
ATOM 2717 O O . GLN A 1 333 ? -40.470 -27.073 43.904 1.00 95.69 333 GLN A O 1
ATOM 2722 N N . GLN A 1 334 ? -42.456 -27.600 43.002 1.00 96.06 334 GLN A N 1
ATOM 2723 C CA . GLN A 1 334 ? -41.914 -27.941 41.680 1.00 96.06 334 GLN A CA 1
ATOM 2724 C C . GLN A 1 334 ? -41.225 -26.747 41.005 1.00 96.06 334 GLN A C 1
ATOM 2726 O O . GLN A 1 334 ? -40.154 -26.896 40.420 1.00 96.06 334 GLN A O 1
ATOM 2731 N N . LYS A 1 335 ? -41.795 -25.538 41.111 1.00 95.44 335 LYS A N 1
ATOM 2732 C CA . LYS A 1 335 ? -41.155 -24.317 40.592 1.00 95.44 335 LYS A CA 1
ATOM 2733 C C . LYS A 1 335 ? -39.841 -24.006 41.303 1.00 95.44 335 LYS A C 1
ATOM 2735 O O . LYS A 1 335 ? -38.888 -23.605 40.641 1.00 95.44 335 LYS A O 1
ATOM 2740 N N . ILE A 1 336 ? -39.772 -24.183 42.623 1.00 95.75 336 ILE A N 1
ATOM 2741 C CA . ILE A 1 336 ? -38.535 -23.996 43.394 1.00 95.75 336 ILE A CA 1
ATOM 2742 C C . ILE A 1 336 ? -37.471 -24.996 42.943 1.00 95.75 336 ILE A C 1
ATOM 2744 O O . ILE A 1 336 ? -36.330 -24.595 42.720 1.00 95.75 336 ILE A O 1
ATOM 2748 N N . GLU A 1 337 ? -37.837 -26.264 42.758 1.00 96.44 337 GLU A N 1
ATOM 2749 C CA . GLU A 1 337 ? -36.922 -27.302 42.272 1.00 96.44 337 GLU A CA 1
ATOM 2750 C C . GLU A 1 337 ? -36.394 -26.970 40.871 1.00 96.44 337 GLU A C 1
ATOM 2752 O O . GLU A 1 337 ? -35.176 -26.897 40.693 1.00 96.44 337 GLU A O 1
ATOM 2757 N N . ALA A 1 338 ? -37.273 -26.626 39.924 1.00 95.38 338 ALA A N 1
ATOM 2758 C CA . ALA A 1 338 ? -36.887 -26.234 38.567 1.00 95.38 338 ALA A CA 1
ATOM 2759 C C . ALA A 1 338 ? -35.981 -24.987 38.541 1.00 95.38 338 ALA A C 1
ATOM 2761 O O . ALA A 1 338 ? -34.969 -24.956 37.839 1.00 95.38 338 ALA A O 1
ATOM 2762 N N . LEU A 1 339 ? -36.300 -23.958 39.337 1.00 94.44 339 LEU A N 1
ATOM 2763 C CA . LEU A 1 339 ? -35.458 -22.763 39.464 1.00 94.44 339 LEU A CA 1
ATOM 2764 C C . LEU A 1 339 ? -34.115 -23.076 40.137 1.00 94.44 339 LEU A C 1
ATOM 2766 O O . LEU A 1 339 ? -33.096 -22.478 39.786 1.00 94.44 339 LEU A O 1
ATOM 2770 N N . SER A 1 340 ? -34.084 -24.011 41.090 1.00 94.88 340 SER A N 1
ATOM 2771 C CA . SER A 1 340 ? -32.843 -24.452 41.731 1.00 94.88 340 SER A CA 1
ATOM 2772 C C . SER A 1 340 ? -31.936 -25.191 40.746 1.00 94.88 340 SER A C 1
ATOM 2774 O O . SER A 1 340 ? -30.733 -24.931 40.717 1.00 94.88 340 SER A O 1
ATOM 2776 N N . GLU A 1 341 ? -32.513 -26.025 39.881 1.00 95.88 341 GLU A N 1
ATOM 2777 C CA . GLU A 1 341 ? -31.794 -26.771 38.853 1.00 95.88 341 GLU A CA 1
ATOM 2778 C C . GLU A 1 341 ? -31.248 -25.828 37.777 1.00 95.88 341 GLU A C 1
ATOM 2780 O O . GLU A 1 341 ? -30.062 -25.882 37.452 1.00 95.88 341 GLU A O 1
ATOM 2785 N N . GLN A 1 342 ? -32.053 -24.859 37.322 1.00 94.62 342 GLN A N 1
ATOM 2786 C CA . GLN A 1 342 ? -31.579 -23.795 36.431 1.00 94.62 342 GLN A CA 1
ATOM 2787 C C . GLN A 1 342 ? -30.455 -22.970 37.065 1.00 94.62 342 GLN A C 1
ATOM 2789 O O . GLN A 1 342 ? -29.462 -22.670 36.404 1.00 94.62 342 GLN A O 1
ATOM 2794 N N . LYS A 1 343 ? -30.557 -22.629 38.356 1.00 93.50 343 LYS A N 1
ATOM 2795 C CA . LYS A 1 343 ? -29.499 -21.910 39.080 1.00 93.50 343 LYS A CA 1
ATOM 2796 C C . LYS A 1 343 ? -28.204 -22.720 39.145 1.00 93.50 343 LYS A C 1
ATOM 2798 O O . LYS A 1 343 ? -27.131 -22.136 39.004 1.00 93.50 343 LYS A O 1
ATOM 2803 N N . VAL A 1 344 ? -28.283 -24.031 39.371 1.00 95.38 344 VAL A N 1
ATOM 2804 C CA . VAL A 1 344 ? -27.112 -24.922 39.348 1.00 95.38 344 VAL A CA 1
ATOM 2805 C C . VAL A 1 344 ? -26.533 -25.002 37.936 1.00 95.38 344 VAL A C 1
ATOM 2807 O O . VAL A 1 344 ? -25.332 -24.803 37.781 1.00 95.38 344 VAL A O 1
ATOM 2810 N N . GLY A 1 345 ? -27.367 -25.180 36.909 1.00 94.25 345 GLY A N 1
ATOM 2811 C CA . GLY A 1 345 ? -26.937 -25.199 35.510 1.00 94.25 345 GLY A CA 1
ATOM 2812 C C . GLY A 1 345 ? -26.224 -23.911 35.096 1.00 94.25 345 GLY A C 1
ATOM 2813 O O . GLY A 1 345 ? -25.111 -23.960 34.581 1.00 94.25 345 GLY A O 1
ATOM 2814 N N . ILE A 1 346 ? -26.803 -22.748 35.409 1.00 90.62 346 ILE A N 1
ATOM 2815 C CA . ILE A 1 346 ? -26.188 -21.440 35.141 1.00 90.62 346 ILE A CA 1
ATOM 2816 C C . ILE A 1 346 ? -24.890 -21.276 35.937 1.00 90.62 346 ILE A C 1
ATOM 2818 O O . ILE A 1 346 ? -23.912 -20.777 35.391 1.00 90.62 346 ILE A O 1
ATOM 2822 N N . LYS A 1 347 ? -24.831 -21.713 37.202 1.00 91.69 347 LYS A N 1
ATOM 2823 C CA . LYS A 1 347 ? -23.587 -21.676 37.987 1.00 91.69 347 LYS A CA 1
ATOM 2824 C C . LYS A 1 347 ? -22.486 -22.525 37.366 1.00 91.69 347 LYS A C 1
ATOM 2826 O O . LYS A 1 347 ? -21.376 -22.023 37.239 1.00 91.69 347 LYS A O 1
ATOM 2831 N N . MET A 1 348 ? -22.787 -23.755 36.951 1.00 89.12 348 MET A N 1
ATOM 2832 C CA . MET A 1 348 ? -21.809 -24.604 36.267 1.00 89.12 348 MET A CA 1
ATOM 2833 C C . MET A 1 348 ? -21.354 -23.970 34.956 1.00 89.12 348 MET A C 1
ATOM 2835 O O . MET A 1 348 ? -20.164 -23.964 34.672 1.00 89.12 348 MET A O 1
ATOM 2839 N N . HIS A 1 349 ? -22.268 -23.375 34.188 1.00 83.88 349 HIS A N 1
ATOM 2840 C CA . HIS A 1 349 ? -21.913 -22.709 32.938 1.00 83.88 349 HIS A CA 1
ATOM 2841 C C . HIS A 1 349 ? -21.059 -21.456 33.186 1.00 83.88 349 HIS A C 1
ATOM 2843 O O . HIS A 1 349 ? -20.114 -21.182 32.455 1.00 83.88 349 HIS A O 1
ATOM 2849 N N . VAL A 1 350 ? -21.327 -20.716 34.266 1.00 82.19 350 VAL A N 1
ATOM 2850 C CA . VAL A 1 350 ? -20.493 -19.592 34.711 1.00 82.19 350 VAL A CA 1
ATOM 2851 C C . VAL A 1 350 ? -19.126 -20.073 35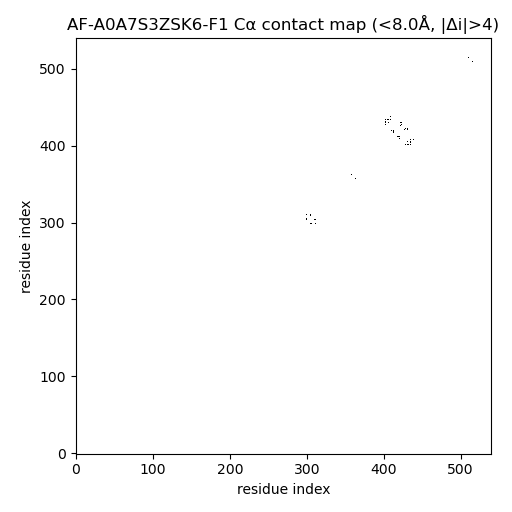.186 1.00 82.19 350 VAL A C 1
ATOM 2853 O O . VAL A 1 350 ? -18.139 -19.412 34.892 1.00 82.19 350 VAL A O 1
ATOM 2856 N N . GLU A 1 351 ? -19.029 -21.192 35.899 1.00 81.00 351 GLU A N 1
ATOM 2857 C CA . GLU A 1 351 ? -17.745 -21.793 36.271 1.00 81.00 351 GLU A CA 1
ATOM 2858 C C . GLU A 1 351 ? -16.983 -22.253 35.028 1.00 81.00 351 GLU A C 1
ATOM 2860 O O . GLU A 1 351 ? -15.828 -21.881 34.846 1.00 81.00 351 GLU A O 1
ATOM 2865 N N . GLU A 1 352 ? -17.636 -22.946 34.103 1.00 81.38 352 GLU A N 1
ATOM 2866 C CA . GLU A 1 352 ? -17.061 -23.334 32.820 1.00 81.38 352 GLU A CA 1
ATOM 2867 C C . GLU A 1 352 ? -16.577 -22.117 32.027 1.00 81.38 352 GLU A C 1
ATOM 2869 O O . GLU A 1 352 ? -15.481 -22.138 31.484 1.00 81.38 352 GLU A O 1
ATOM 2874 N N . VAL A 1 353 ? -17.325 -21.015 31.989 1.00 75.25 353 VAL A N 1
ATOM 2875 C CA . VAL A 1 353 ? -16.902 -19.782 31.306 1.00 75.25 353 VAL A CA 1
ATOM 2876 C C . VAL A 1 353 ? -15.803 -19.051 32.084 1.00 75.25 353 VAL A C 1
ATOM 2878 O O . VAL A 1 353 ? -14.876 -18.523 31.474 1.00 75.25 353 VAL A O 1
ATOM 2881 N N . LYS A 1 354 ? -15.830 -19.047 33.420 1.00 69.44 354 LYS A N 1
ATOM 2882 C CA . LYS A 1 354 ? -14.777 -18.446 34.258 1.00 69.44 354 LYS A CA 1
ATOM 2883 C C . LYS A 1 354 ? -13.457 -19.206 34.151 1.00 69.44 354 LYS A C 1
ATOM 2885 O O . LYS A 1 354 ? -12.402 -18.578 34.126 1.00 69.44 354 LYS A O 1
ATOM 2890 N N . TYR A 1 355 ? -13.513 -20.531 34.046 1.00 62.94 355 TYR A N 1
ATOM 2891 C CA . TYR A 1 355 ? -12.341 -21.398 33.943 1.00 62.94 355 TYR A CA 1
ATOM 2892 C C . TYR A 1 355 ? -11.957 -21.740 32.488 1.00 62.94 355 TYR A C 1
ATOM 2894 O O . TYR A 1 355 ? -10.820 -22.147 32.251 1.00 62.94 355 TYR A O 1
ATOM 2902 N N . SER A 1 356 ? -12.835 -21.510 31.499 1.00 58.88 356 SER A N 1
ATOM 2903 C CA . SER A 1 356 ? -12.523 -21.596 30.055 1.00 58.88 356 SER A CA 1
ATOM 2904 C C . SER A 1 356 ? -12.276 -20.238 29.380 1.00 58.88 356 SER A C 1
ATOM 2906 O O . SER A 1 356 ? -11.771 -20.201 28.250 1.00 58.88 356 SER A O 1
ATOM 2908 N N . GLY A 1 357 ? -12.568 -19.129 30.067 1.00 54.09 357 GLY A N 1
ATOM 2909 C CA . GLY A 1 357 ? -12.168 -17.764 29.724 1.00 54.09 357 GLY A CA 1
ATOM 2910 C C . GLY A 1 357 ? -10.648 -17.545 29.831 1.00 54.09 357 GLY A C 1
ATOM 2911 O O . GLY A 1 357 ? -9.923 -18.449 30.244 1.00 54.09 357 GLY A O 1
ATOM 2912 N N . PRO A 1 358 ? -10.120 -16.363 29.452 1.00 48.72 358 PRO A N 1
ATOM 2913 C CA . PRO A 1 358 ? -8.739 -16.152 28.972 1.00 48.72 358 PRO A CA 1
ATOM 2914 C C . PRO A 1 358 ? -7.586 -16.475 29.946 1.00 48.72 358 PRO A C 1
ATOM 2916 O O . PRO A 1 358 ? -6.425 -16.296 29.587 1.00 48.72 358 PRO A O 1
ATOM 2919 N N . GLY A 1 359 ? -7.873 -16.935 31.165 1.00 52.44 359 GLY A N 1
ATOM 2920 C CA . GLY A 1 359 ? -6.887 -17.288 32.190 1.00 52.44 359 GLY A CA 1
ATOM 2921 C C . GLY A 1 359 ? -6.438 -18.755 32.194 1.00 52.44 359 GLY A C 1
ATOM 2922 O O . GLY A 1 359 ? -5.482 -19.090 32.889 1.00 52.44 359 GLY A O 1
ATOM 2923 N N . GLY A 1 360 ? -7.080 -19.645 31.430 1.00 53.97 360 GLY A N 1
ATOM 2924 C CA . GLY A 1 360 ? -6.682 -21.054 31.356 1.00 53.97 360 GLY A CA 1
ATOM 2925 C C . GLY A 1 360 ? -5.444 -21.255 30.473 1.00 53.97 360 GLY A C 1
ATOM 2926 O O . GLY A 1 360 ? -5.536 -21.176 29.247 1.00 53.97 360 GLY A O 1
ATOM 2927 N N . GLY A 1 361 ? -4.286 -21.565 31.070 1.00 59.25 361 GLY A N 1
ATOM 2928 C CA . GLY A 1 361 ? -2.971 -21.686 30.408 1.00 59.25 361 GLY A CA 1
ATOM 2929 C C . GLY A 1 361 ? -2.866 -22.640 29.201 1.00 59.25 361 GLY A C 1
ATOM 2930 O O . GLY A 1 361 ? -1.825 -22.685 28.548 1.00 59.25 361 GLY A O 1
ATOM 2931 N N . HIS A 1 362 ? -3.924 -23.373 28.849 1.00 58.47 362 HIS A N 1
ATOM 2932 C CA . HIS A 1 362 ? -3.989 -24.194 27.641 1.00 58.47 362 HIS A CA 1
ATOM 2933 C C . HIS A 1 362 ? -4.090 -23.363 26.350 1.00 58.47 362 HIS A C 1
ATOM 2935 O O . HIS A 1 362 ? -3.409 -23.680 25.376 1.00 58.47 362 HIS A O 1
ATOM 2941 N N . ARG A 1 363 ? -4.853 -22.254 26.339 1.00 60.44 363 ARG A N 1
ATOM 2942 C CA . ARG A 1 363 ? -4.885 -21.351 25.168 1.00 60.44 363 ARG A CA 1
ATOM 2943 C C . ARG A 1 363 ? -3.558 -20.631 24.983 1.00 60.44 363 ARG A C 1
ATOM 2945 O O . ARG A 1 363 ? -3.137 -20.460 23.851 1.00 60.44 363 ARG A O 1
ATOM 2952 N N . ARG A 1 364 ? -2.874 -20.272 26.075 1.00 69.88 364 ARG A N 1
ATOM 2953 C CA . ARG A 1 364 ? -1.551 -19.642 25.997 1.00 69.88 364 ARG A CA 1
ATOM 2954 C C . ARG A 1 364 ? -0.514 -20.594 25.411 1.00 69.88 364 ARG A C 1
ATOM 2956 O O . ARG A 1 364 ? 0.104 -20.237 24.429 1.00 69.88 364 ARG A O 1
ATOM 2963 N N . LYS A 1 365 ? -0.467 -21.851 25.863 1.00 75.50 365 LYS A N 1
ATOM 2964 C CA . LYS A 1 365 ? 0.372 -22.888 25.231 1.00 75.50 365 LYS A CA 1
ATOM 2965 C C . LYS A 1 365 ? 0.037 -23.126 23.754 1.00 75.50 365 LYS A C 1
ATOM 2967 O O . LYS A 1 365 ? 0.931 -23.436 22.973 1.00 75.50 365 LYS A O 1
ATOM 2972 N N . LEU A 1 366 ? -1.236 -23.023 23.364 1.00 75.56 366 LEU A N 1
ATOM 2973 C CA . LEU A 1 366 ? -1.644 -23.148 21.963 1.00 75.56 366 LEU A CA 1
ATOM 2974 C C . LEU A 1 366 ? -1.190 -21.938 21.135 1.00 75.56 366 LEU A C 1
ATOM 2976 O O . LEU A 1 366 ? -0.687 -22.121 20.031 1.00 75.56 366 LEU A O 1
ATOM 2980 N N . VAL A 1 367 ? -1.317 -20.728 21.683 1.00 78.25 367 VAL A N 1
ATOM 2981 C CA . VAL A 1 367 ? -0.788 -19.495 21.089 1.00 78.25 367 VAL A CA 1
ATOM 2982 C C . VAL A 1 367 ? 0.730 -19.580 20.977 1.00 78.25 367 VAL A C 1
ATOM 2984 O O . VAL A 1 367 ? 1.227 -19.448 19.871 1.00 78.25 367 VAL A O 1
ATOM 2987 N N . ASP A 1 368 ? 1.445 -19.948 22.040 1.00 84.00 368 ASP A N 1
ATOM 2988 C CA . ASP A 1 368 ? 2.900 -20.138 22.033 1.00 84.00 368 ASP A CA 1
ATOM 2989 C C . ASP A 1 368 ? 3.318 -21.186 20.982 1.00 84.00 368 ASP A C 1
ATOM 2991 O O . ASP A 1 368 ? 4.308 -21.021 20.272 1.00 84.00 368 ASP A O 1
ATOM 2995 N N . LYS A 1 369 ? 2.540 -22.268 20.818 1.00 88.62 369 LYS A N 1
ATOM 2996 C CA . LYS A 1 369 ? 2.774 -23.282 19.777 1.00 88.62 369 LYS A CA 1
ATOM 2997 C C . LYS A 1 369 ? 2.554 -22.720 18.373 1.00 88.62 369 LYS A C 1
ATOM 2999 O O . LYS A 1 369 ? 3.328 -23.042 17.472 1.00 88.62 369 LYS A O 1
ATOM 3004 N N . HIS A 1 370 ? 1.522 -21.907 18.167 1.00 84.44 370 HIS A N 1
ATOM 3005 C CA . HIS A 1 370 ? 1.275 -21.250 16.885 1.00 84.44 370 HIS A CA 1
ATOM 3006 C C . HIS A 1 370 ? 2.304 -20.157 16.592 1.00 84.44 370 HIS A C 1
ATOM 3008 O O . HIS A 1 370 ? 2.754 -20.058 15.456 1.00 84.44 370 HIS A O 1
ATOM 3014 N N . GLU A 1 371 ? 2.745 -19.407 17.597 1.00 89.38 371 GLU A N 1
ATOM 3015 C CA . GLU A 1 371 ? 3.832 -18.435 17.497 1.00 89.38 371 GLU A CA 1
ATOM 3016 C C . GLU A 1 371 ? 5.152 -19.130 17.153 1.00 89.38 371 GLU A C 1
ATOM 3018 O O . GLU A 1 371 ? 5.841 -18.706 16.229 1.00 89.38 371 GLU A O 1
ATOM 3023 N N . ALA A 1 372 ? 5.462 -20.263 17.789 1.00 92.44 372 ALA A N 1
ATOM 3024 C CA . ALA A 1 372 ? 6.629 -21.075 17.449 1.00 92.44 372 ALA A CA 1
ATOM 3025 C C . ALA A 1 372 ? 6.543 -21.655 16.024 1.00 92.44 372 ALA A C 1
ATOM 3027 O O . ALA A 1 372 ? 7.531 -21.657 15.284 1.00 92.44 372 ALA A O 1
ATOM 3028 N N . GLN A 1 373 ? 5.362 -22.121 15.600 1.00 93.38 373 GLN A N 1
ATOM 3029 C CA . GLN A 1 373 ? 5.132 -22.574 14.223 1.00 93.38 373 GLN A CA 1
ATOM 3030 C C . GLN A 1 373 ? 5.288 -21.432 13.215 1.00 93.38 373 GLN A C 1
ATOM 3032 O O . GLN A 1 373 ? 5.888 -21.634 12.158 1.00 93.38 373 GLN A O 1
ATOM 3037 N N . LEU A 1 374 ? 4.795 -20.238 13.544 1.00 92.38 374 LEU A N 1
ATOM 3038 C CA . LEU A 1 374 ? 4.896 -19.047 12.707 1.00 92.38 374 LEU A CA 1
ATOM 3039 C C . LEU A 1 374 ? 6.348 -18.577 12.600 1.00 92.38 374 LEU A C 1
ATOM 3041 O O . LEU A 1 374 ? 6.819 -18.333 11.492 1.00 92.38 374 LEU A O 1
ATOM 3045 N N . ALA A 1 375 ? 7.090 -18.553 13.709 1.00 93.88 375 ALA A N 1
ATOM 3046 C CA . ALA A 1 375 ? 8.517 -18.243 13.726 1.00 93.88 375 ALA A CA 1
ATOM 3047 C C . ALA A 1 375 ? 9.330 -19.247 12.888 1.00 93.88 375 ALA A C 1
ATOM 3049 O O . ALA A 1 375 ? 10.159 -18.852 12.067 1.00 93.88 375 ALA A O 1
ATOM 3050 N N . SER A 1 376 ? 9.048 -20.548 13.018 1.00 94.62 376 SER A N 1
ATOM 3051 C CA . SER A 1 376 ? 9.695 -21.596 12.216 1.00 94.62 376 SER A CA 1
ATOM 3052 C C . SER A 1 376 ? 9.370 -21.472 10.721 1.00 94.62 376 SER A C 1
ATOM 3054 O O . SER A 1 376 ? 10.259 -21.579 9.868 1.00 94.62 376 SER A O 1
ATOM 3056 N N . ALA A 1 377 ? 8.109 -21.188 10.383 1.00 91.06 377 ALA A N 1
ATOM 3057 C CA . ALA A 1 377 ? 7.682 -20.959 9.007 1.00 91.06 377 ALA A CA 1
ATOM 3058 C C . ALA A 1 377 ? 8.331 -19.702 8.406 1.00 91.06 377 ALA A C 1
ATOM 3060 O O . ALA A 1 377 ? 8.802 -19.760 7.270 1.00 91.06 377 ALA A O 1
ATOM 3061 N N . ALA A 1 378 ? 8.420 -18.611 9.173 1.00 92.06 378 ALA A N 1
ATOM 3062 C CA . ALA A 1 378 ? 9.084 -17.375 8.770 1.00 92.06 378 ALA A CA 1
ATOM 3063 C C . ALA A 1 378 ? 10.585 -17.593 8.529 1.00 92.06 378 ALA A C 1
ATOM 3065 O O . ALA A 1 378 ? 11.095 -17.229 7.472 1.00 92.06 378 ALA A O 1
ATOM 3066 N N . ALA A 1 379 ? 11.279 -18.291 9.434 1.00 94.25 379 ALA A N 1
ATOM 3067 C CA . ALA A 1 379 ? 12.689 -18.635 9.255 1.00 94.25 379 ALA A CA 1
ATOM 3068 C C . ALA A 1 379 ? 12.918 -19.520 8.016 1.00 94.25 379 ALA A C 1
ATOM 3070 O O . ALA A 1 379 ? 13.898 -19.356 7.287 1.00 94.25 379 ALA A O 1
ATOM 3071 N N . ARG A 1 380 ? 12.006 -20.463 7.737 1.00 95.00 380 ARG A N 1
ATOM 3072 C CA . ARG A 1 380 ? 12.070 -21.288 6.522 1.00 95.00 380 ARG A CA 1
ATOM 3073 C C . ARG A 1 380 ? 11.846 -20.456 5.260 1.00 95.00 380 ARG A C 1
ATOM 3075 O O . ARG A 1 380 ? 12.554 -20.674 4.278 1.00 95.00 380 ARG A O 1
ATOM 3082 N N . LEU A 1 381 ? 10.904 -19.516 5.294 1.00 92.31 381 LEU A N 1
ATOM 3083 C CA . LEU A 1 381 ? 10.642 -18.599 4.190 1.00 92.31 381 LEU A CA 1
ATOM 3084 C C . LEU A 1 381 ? 11.863 -17.725 3.903 1.00 92.31 381 LEU A C 1
ATOM 3086 O O . LEU A 1 381 ? 12.260 -17.639 2.744 1.00 92.31 381 LEU A O 1
ATOM 3090 N N . GLU A 1 382 ? 12.514 -17.177 4.930 1.00 93.75 382 GLU A N 1
ATOM 3091 C CA . GLU A 1 382 ? 13.705 -16.343 4.743 1.00 93.75 382 GLU A CA 1
ATOM 3092 C C . GLU A 1 382 ? 14.873 -17.144 4.154 1.00 93.75 382 GLU A C 1
ATOM 3094 O O . GLU A 1 382 ? 15.499 -16.724 3.182 1.00 93.75 382 GLU A O 1
ATOM 3099 N N . ARG A 1 383 ? 15.105 -18.375 4.630 1.00 93.12 383 ARG A N 1
ATOM 3100 C CA . ARG A 1 383 ? 16.106 -19.269 4.018 1.00 93.12 383 ARG A CA 1
ATOM 3101 C C . ARG A 1 383 ? 15.806 -19.558 2.546 1.00 93.12 383 ARG A C 1
ATOM 3103 O O . ARG A 1 383 ? 16.721 -19.575 1.723 1.00 93.12 383 ARG A O 1
ATOM 3110 N N . CYS A 1 384 ? 14.544 -19.806 2.197 1.00 92.81 384 CYS A N 1
ATOM 3111 C CA . CYS A 1 384 ? 14.134 -20.012 0.807 1.00 92.81 384 CYS A CA 1
ATOM 3112 C C . CYS A 1 384 ? 14.302 -18.739 -0.034 1.00 92.81 384 CYS A C 1
ATOM 3114 O O . CYS A 1 384 ? 14.759 -18.832 -1.172 1.00 92.81 384 CYS A O 1
ATOM 3116 N N . ARG A 1 385 ? 13.995 -17.568 0.530 1.00 95.88 385 ARG A N 1
ATOM 3117 C CA . ARG A 1 385 ? 14.158 -16.254 -0.100 1.00 95.88 385 ARG A CA 1
ATOM 3118 C C . ARG A 1 385 ? 15.625 -15.974 -0.423 1.00 95.88 385 ARG A C 1
ATOM 3120 O O . ARG A 1 385 ? 15.936 -15.731 -1.583 1.00 95.88 385 ARG A O 1
ATOM 3127 N N . ILE A 1 386 ? 16.530 -16.135 0.544 1.00 93.88 386 ILE A N 1
ATOM 3128 C CA . ILE A 1 386 ? 17.979 -15.954 0.346 1.00 93.88 386 ILE A CA 1
ATOM 3129 C C . ILE A 1 386 ? 18.513 -16.924 -0.721 1.00 93.88 386 ILE A C 1
ATOM 3131 O O . ILE A 1 386 ? 19.252 -16.524 -1.626 1.00 93.88 386 ILE A O 1
ATOM 3135 N N . LYS A 1 387 ? 18.109 -18.204 -0.672 1.00 94.44 387 LYS A N 1
ATOM 3136 C CA . LYS A 1 387 ? 18.475 -19.195 -1.702 1.00 94.44 387 LYS A CA 1
ATOM 3137 C C . LYS A 1 387 ? 17.972 -18.785 -3.086 1.00 94.44 387 LYS A C 1
ATOM 3139 O O . LYS A 1 387 ? 18.717 -18.904 -4.059 1.00 94.44 387 LYS A O 1
ATOM 3144 N N . HIS A 1 388 ? 16.738 -18.295 -3.176 1.00 93.19 388 HIS A N 1
ATOM 3145 C CA . HIS A 1 388 ? 16.155 -17.828 -4.427 1.00 93.19 388 HIS A CA 1
ATOM 3146 C C . HIS A 1 388 ? 16.885 -16.591 -4.962 1.00 93.19 388 HIS A C 1
ATOM 3148 O O . HIS A 1 388 ? 17.245 -16.570 -6.131 1.00 93.19 388 HIS A O 1
ATOM 3154 N N . GLU A 1 389 ? 17.208 -15.607 -4.121 1.00 94.06 389 GLU A N 1
ATOM 3155 C CA . GLU A 1 389 ? 17.997 -14.434 -4.519 1.00 94.06 389 GLU A CA 1
ATOM 3156 C C . GLU A 1 389 ? 19.401 -14.818 -5.008 1.00 94.06 389 GLU A C 1
ATOM 3158 O O . GLU A 1 389 ? 19.889 -14.271 -6.001 1.00 94.06 389 GLU A O 1
ATOM 3163 N N . ARG A 1 390 ? 20.054 -15.796 -4.362 1.00 94.31 390 ARG A N 1
ATOM 3164 C CA . ARG A 1 390 ? 21.332 -16.352 -4.837 1.00 94.31 390 ARG A CA 1
ATOM 3165 C C . ARG A 1 390 ? 21.184 -17.006 -6.212 1.00 94.31 390 ARG A C 1
ATOM 3167 O O . ARG A 1 390 ? 21.970 -16.708 -7.109 1.00 94.31 390 ARG A O 1
ATOM 3174 N N . LEU A 1 391 ? 20.182 -17.868 -6.391 1.00 93.06 391 LEU A N 1
ATOM 3175 C CA . LEU A 1 391 ? 19.907 -18.533 -7.670 1.00 93.06 391 LEU A CA 1
ATOM 3176 C C . LEU A 1 391 ? 19.584 -17.521 -8.772 1.00 93.06 391 LEU A C 1
ATOM 3178 O O . LEU A 1 391 ? 20.133 -17.619 -9.863 1.00 93.06 391 LEU A O 1
ATOM 3182 N N . THR A 1 392 ? 18.774 -16.507 -8.479 1.00 92.69 392 THR A N 1
ATOM 3183 C CA . THR A 1 392 ? 18.434 -15.437 -9.421 1.00 92.69 392 THR A CA 1
ATOM 3184 C C . THR A 1 392 ? 19.673 -14.652 -9.845 1.00 92.69 392 THR A C 1
ATOM 3186 O O . THR A 1 392 ? 19.862 -14.428 -11.040 1.00 92.69 392 THR A O 1
ATOM 3189 N N . ARG A 1 393 ? 20.575 -14.307 -8.911 1.00 93.81 393 ARG A N 1
ATOM 3190 C CA . ARG A 1 393 ? 21.867 -13.680 -9.248 1.00 93.81 393 ARG A CA 1
ATOM 3191 C C . ARG A 1 393 ? 22.716 -14.563 -10.165 1.00 93.81 393 ARG A C 1
ATOM 3193 O O . ARG A 1 393 ? 23.229 -14.065 -11.165 1.00 93.81 393 ARG A O 1
ATOM 3200 N N . MET A 1 394 ? 22.816 -15.863 -9.878 1.00 92.88 394 MET A N 1
ATOM 3201 C CA . MET A 1 394 ? 23.545 -16.805 -10.740 1.00 92.88 394 MET A CA 1
ATOM 3202 C C . MET A 1 394 ? 22.914 -16.917 -12.131 1.00 92.88 394 MET A C 1
ATOM 3204 O O . MET A 1 394 ? 23.626 -16.862 -13.127 1.00 92.88 394 MET A O 1
ATOM 3208 N N . VAL A 1 395 ? 21.585 -16.998 -12.228 1.00 89.94 395 VAL A N 1
ATOM 3209 C CA . VAL A 1 395 ? 20.877 -17.051 -13.517 1.00 89.94 395 VAL A CA 1
ATOM 3210 C C . VAL A 1 395 ? 21.104 -15.774 -14.328 1.00 89.94 395 VAL A C 1
ATOM 3212 O O . VAL A 1 395 ? 21.322 -15.856 -15.534 1.00 89.94 395 VAL A O 1
ATOM 3215 N N . ILE A 1 396 ? 21.104 -14.596 -13.697 1.00 91.81 396 ILE A N 1
ATOM 3216 C CA . ILE A 1 396 ? 21.425 -13.329 -14.374 1.00 91.81 396 ILE A CA 1
ATOM 3217 C C . ILE A 1 396 ? 22.871 -13.338 -14.887 1.00 91.81 396 ILE A C 1
ATOM 3219 O O . ILE A 1 396 ? 23.106 -12.963 -16.036 1.00 91.81 396 ILE A O 1
ATOM 3223 N N . ALA A 1 397 ? 23.828 -13.806 -14.080 1.00 92.19 397 ALA A N 1
ATOM 3224 C CA . ALA A 1 397 ? 25.227 -13.917 -14.490 1.00 92.19 397 ALA A CA 1
ATOM 3225 C C . ALA A 1 397 ? 25.406 -14.885 -15.674 1.00 92.19 397 ALA A C 1
ATOM 3227 O O . ALA A 1 397 ? 26.074 -14.544 -16.648 1.00 92.19 397 ALA A O 1
ATOM 3228 N N . VAL A 1 398 ? 24.744 -16.049 -15.641 1.00 91.31 398 VAL A N 1
ATOM 3229 C CA . VAL A 1 398 ? 24.739 -17.015 -16.753 1.00 91.31 398 VAL A CA 1
ATOM 3230 C C . VAL A 1 398 ? 24.126 -16.394 -18.008 1.00 91.31 398 VAL A C 1
ATOM 3232 O O . VAL A 1 398 ? 24.724 -16.480 -19.076 1.00 91.31 398 VAL A O 1
ATOM 3235 N N . LYS A 1 399 ? 22.985 -15.702 -17.899 1.00 91.06 399 LYS A N 1
ATOM 3236 C CA . LYS A 1 399 ? 22.359 -14.990 -19.029 1.00 91.06 399 LYS A CA 1
ATOM 3237 C C . LYS A 1 399 ? 23.294 -13.954 -19.646 1.00 91.06 399 LYS A C 1
ATOM 3239 O O . LYS A 1 399 ? 23.416 -13.898 -20.867 1.00 91.06 399 LYS A O 1
ATOM 3244 N N . ALA A 1 400 ? 23.962 -13.155 -18.815 1.00 91.06 400 ALA A N 1
ATOM 3245 C CA . ALA A 1 400 ? 24.931 -12.166 -19.273 1.00 91.06 400 ALA A CA 1
ATOM 3246 C C . ALA A 1 400 ? 26.137 -12.829 -19.962 1.00 91.06 400 ALA A C 1
ATOM 3248 O O . ALA A 1 400 ? 26.557 -12.369 -21.021 1.00 91.06 400 ALA A O 1
ATOM 3249 N N . GLY A 1 401 ? 26.645 -13.937 -19.412 1.00 91.69 401 GLY A N 1
ATOM 3250 C CA . GLY A 1 401 ? 27.721 -14.725 -20.015 1.00 91.69 401 GLY A CA 1
ATOM 3251 C C . GLY A 1 401 ? 27.336 -15.327 -21.369 1.00 91.69 401 GLY A C 1
ATOM 3252 O O . GLY A 1 401 ? 28.089 -15.195 -22.331 1.00 91.69 401 GLY A O 1
ATOM 3253 N N . VAL A 1 402 ? 26.139 -15.916 -21.476 1.00 90.38 402 VAL A N 1
ATOM 3254 C CA . VAL A 1 402 ? 25.597 -16.457 -22.735 1.00 90.38 402 VAL A CA 1
ATOM 3255 C C . VAL A 1 402 ? 25.404 -15.350 -23.771 1.00 90.38 402 VAL A C 1
ATOM 3257 O O . VAL A 1 402 ? 25.762 -15.554 -24.929 1.00 90.38 402 VAL A O 1
ATOM 3260 N N . LYS A 1 403 ? 24.909 -14.172 -23.366 1.00 88.81 403 LYS A N 1
ATOM 3261 C CA . LYS A 1 403 ? 24.788 -13.005 -24.253 1.00 88.81 403 LYS A CA 1
ATOM 3262 C C . LYS A 1 403 ? 26.149 -12.548 -24.769 1.00 88.81 403 LYS A C 1
ATOM 3264 O O . LYS A 1 403 ? 26.333 -12.398 -25.964 1.00 88.81 403 LYS A O 1
ATOM 3269 N N . HIS A 1 404 ? 27.118 -12.387 -23.876 1.00 90.00 404 HIS A N 1
ATOM 3270 C CA . HIS A 1 404 ? 28.460 -11.961 -24.256 1.00 90.00 404 HIS A CA 1
ATOM 3271 C C . HIS A 1 404 ? 29.153 -12.977 -25.180 1.00 90.00 404 HIS A C 1
ATOM 3273 O O . HIS A 1 404 ? 29.873 -12.589 -26.099 1.00 90.00 404 HIS A O 1
ATOM 3279 N N . LEU A 1 405 ? 28.922 -14.279 -24.971 1.00 88.31 405 LEU A N 1
ATOM 3280 C CA . LEU A 1 405 ? 29.380 -15.318 -25.894 1.00 88.31 405 LEU A CA 1
ATOM 3281 C C . LEU A 1 405 ? 28.672 -15.211 -27.253 1.00 88.31 405 LEU A C 1
ATOM 3283 O O . LEU A 1 405 ? 29.332 -15.304 -28.282 1.00 88.31 405 LEU A O 1
ATOM 3287 N N . GLN A 1 406 ? 27.358 -14.973 -27.259 1.00 87.25 406 GLN A N 1
ATOM 3288 C CA . GLN A 1 406 ? 26.577 -14.758 -28.477 1.00 87.25 406 GLN A CA 1
ATOM 3289 C C . GLN A 1 406 ? 27.105 -13.559 -29.280 1.00 87.25 406 GLN A C 1
ATOM 3291 O O . GLN A 1 406 ? 27.393 -13.731 -30.461 1.00 87.25 406 GLN A O 1
ATOM 3296 N N . ASP A 1 407 ? 27.326 -12.414 -28.625 1.00 88.12 407 ASP A N 1
ATOM 3297 C CA . ASP A 1 407 ? 27.841 -11.181 -29.235 1.00 88.12 407 ASP A CA 1
ATOM 3298 C C . ASP A 1 407 ? 29.243 -11.392 -29.845 1.00 88.12 407 ASP A C 1
ATOM 3300 O O . ASP A 1 407 ? 29.539 -10.906 -30.934 1.00 88.12 407 ASP A O 1
ATOM 3304 N N . LYS A 1 408 ? 30.120 -12.154 -29.170 1.00 86.81 408 LYS A N 1
ATOM 3305 C CA . LYS A 1 408 ? 31.457 -12.492 -29.699 1.00 86.81 408 LYS A CA 1
ATOM 3306 C C . LYS A 1 408 ? 31.409 -13.432 -30.898 1.00 86.81 408 LYS A C 1
ATOM 3308 O O . LYS A 1 408 ? 32.279 -13.355 -31.762 1.00 86.81 408 LYS A O 1
ATOM 3313 N N . LEU A 1 409 ? 30.435 -14.336 -30.925 1.00 83.56 409 LEU A N 1
ATOM 3314 C CA . LEU A 1 409 ? 30.274 -15.312 -31.997 1.00 83.56 409 LEU A CA 1
ATOM 3315 C C . LEU A 1 409 ? 29.518 -14.762 -33.201 1.00 83.56 409 LEU A C 1
ATOM 3317 O O . LEU A 1 409 ? 29.645 -15.336 -34.277 1.00 83.56 409 LEU A O 1
ATOM 3321 N N . ASP A 1 410 ? 28.775 -13.664 -33.058 1.00 82.75 410 ASP A N 1
ATOM 3322 C CA . ASP A 1 410 ? 27.972 -13.097 -34.146 1.00 82.75 410 ASP A CA 1
ATOM 3323 C C . ASP A 1 410 ? 28.806 -12.762 -35.393 1.00 82.75 410 ASP A C 1
ATOM 3325 O O . ASP A 1 410 ? 28.332 -12.983 -36.503 1.00 82.75 410 ASP A O 1
ATOM 3329 N N . GLY A 1 411 ? 30.073 -12.357 -35.237 1.00 80.75 411 GLY A N 1
ATOM 3330 C CA . GLY A 1 411 ? 30.968 -12.091 -36.371 1.00 80.75 411 GLY A CA 1
ATOM 3331 C C . GLY A 1 411 ? 31.347 -13.321 -37.209 1.00 80.75 411 GLY A C 1
ATOM 3332 O O . GLY A 1 411 ? 31.656 -13.171 -38.383 1.00 80.75 411 GLY A O 1
ATOM 3333 N N . VAL A 1 412 ? 31.306 -14.531 -36.636 1.00 77.12 412 VAL A N 1
ATOM 3334 C CA . VAL A 1 412 ? 31.642 -15.794 -37.336 1.00 77.12 412 VAL A CA 1
ATOM 3335 C C . VAL A 1 412 ? 30.395 -16.662 -37.564 1.00 77.12 412 VAL A C 1
ATOM 3337 O O . VAL A 1 412 ? 30.423 -17.669 -38.271 1.00 77.12 412 VAL A O 1
ATOM 3340 N N . ARG A 1 413 ? 29.258 -16.271 -36.979 1.00 77.50 413 ARG A N 1
ATOM 3341 C CA . ARG A 1 413 ? 27.998 -17.019 -37.008 1.00 77.50 413 ARG A CA 1
ATOM 3342 C C . ARG A 1 413 ? 27.470 -17.211 -38.429 1.00 77.50 413 ARG A C 1
ATOM 3344 O O . ARG A 1 413 ? 27.021 -18.311 -38.748 1.00 77.50 413 ARG A O 1
ATOM 3351 N N . GLU A 1 414 ? 27.548 -16.183 -39.275 1.00 69.69 414 GLU A N 1
ATOM 3352 C CA . GLU A 1 414 ? 27.094 -16.259 -40.673 1.00 69.69 414 GLU A CA 1
ATOM 3353 C C . GLU A 1 414 ? 27.960 -17.215 -41.514 1.00 69.69 414 GLU A C 1
ATOM 3355 O O . GLU A 1 414 ? 27.432 -17.975 -42.322 1.00 69.69 414 GLU A O 1
ATOM 3360 N N . GLU A 1 415 ? 29.270 -17.271 -41.257 1.00 68.19 415 GLU A N 1
ATOM 3361 C CA . GLU A 1 415 ? 30.219 -18.158 -41.953 1.00 68.19 415 GLU A CA 1
ATOM 3362 C C . GLU A 1 415 ? 30.125 -19.634 -41.519 1.00 68.19 415 GLU A C 1
ATOM 3364 O O . GLU A 1 415 ? 30.624 -20.542 -42.196 1.00 68.19 415 GLU A O 1
ATOM 3369 N N . LEU A 1 416 ? 29.522 -19.874 -40.355 1.00 68.69 416 LEU A N 1
ATOM 3370 C CA . LEU A 1 416 ? 29.335 -21.190 -39.739 1.00 68.69 416 LEU A CA 1
ATOM 3371 C C . LEU A 1 416 ? 27.884 -21.692 -39.858 1.00 68.69 416 LEU A C 1
ATOM 3373 O O . LEU A 1 416 ? 27.570 -22.769 -39.360 1.00 68.69 416 LEU A O 1
ATOM 3377 N N . GLY A 1 417 ? 26.996 -20.937 -40.521 1.00 67.19 417 GLY A N 1
ATOM 3378 C CA . GLY A 1 417 ? 25.594 -21.319 -40.730 1.00 67.19 417 GLY A CA 1
ATOM 3379 C C . GLY A 1 417 ? 24.733 -21.305 -39.459 1.00 67.19 417 GLY A C 1
ATOM 3380 O O . GLY A 1 417 ? 23.680 -21.946 -39.419 1.00 67.19 417 GLY A O 1
ATOM 3381 N N . GLY A 1 418 ? 25.168 -20.596 -38.415 1.00 69.56 418 GLY A N 1
ATOM 3382 C CA . GLY A 1 418 ? 24.480 -20.542 -37.127 1.00 69.56 418 GLY A CA 1
ATOM 3383 C C . GLY A 1 418 ? 23.218 -19.677 -37.164 1.00 69.56 418 GLY A C 1
ATOM 3384 O O . GLY A 1 418 ? 23.180 -18.621 -37.795 1.00 69.56 418 GLY A O 1
ATOM 3385 N N . ARG A 1 419 ? 22.168 -20.082 -36.440 1.00 70.69 419 ARG A N 1
ATOM 3386 C CA . ARG A 1 419 ? 20.937 -19.280 -36.317 1.00 70.69 419 ARG A CA 1
ATOM 3387 C C . ARG A 1 419 ? 21.094 -18.230 -35.219 1.00 70.69 419 ARG A C 1
ATOM 3389 O O . ARG A 1 419 ? 21.529 -18.539 -34.110 1.00 70.69 419 ARG A O 1
ATOM 3396 N N . HIS A 1 420 ? 20.711 -16.986 -35.503 1.00 74.56 420 HIS A N 1
ATOM 3397 C CA . HIS A 1 420 ? 20.632 -15.945 -34.479 1.00 74.56 420 HIS A CA 1
ATOM 3398 C C . HIS A 1 420 ? 19.283 -16.049 -33.750 1.00 74.56 420 HIS A C 1
ATOM 3400 O O . HIS A 1 420 ? 18.226 -15.766 -34.315 1.00 74.56 420 HIS A O 1
ATOM 3406 N N . ILE A 1 421 ? 19.312 -16.507 -32.497 1.00 79.69 421 ILE A N 1
ATOM 3407 C CA . ILE A 1 421 ? 18.123 -16.659 -31.649 1.00 79.69 421 ILE A CA 1
ATOM 3408 C C . ILE A 1 421 ? 18.111 -15.525 -30.624 1.00 79.69 421 ILE A C 1
ATOM 3410 O O . ILE A 1 421 ? 19.106 -15.293 -29.942 1.00 79.69 421 ILE A O 1
ATOM 3414 N N . GLN A 1 422 ? 16.977 -14.839 -30.473 1.00 78.75 422 GLN A N 1
ATOM 3415 C CA . GLN A 1 422 ? 16.839 -13.794 -29.458 1.00 78.75 422 GLN A CA 1
ATOM 3416 C C . GLN A 1 422 ? 16.937 -14.384 -28.045 1.00 78.75 422 GLN A C 1
ATOM 3418 O O . GLN A 1 422 ? 16.286 -15.387 -27.730 1.00 78.75 422 GLN A O 1
ATOM 3423 N N . LEU A 1 423 ? 17.729 -13.742 -27.186 1.00 80.31 423 LEU A N 1
ATOM 3424 C CA . LEU A 1 423 ? 17.907 -14.144 -25.795 1.00 80.31 423 LEU A CA 1
ATOM 3425 C C . LEU A 1 423 ? 16.699 -13.706 -24.952 1.00 80.31 423 LEU A C 1
ATOM 3427 O O . LEU A 1 423 ? 16.535 -12.534 -24.622 1.00 80.31 423 LEU A O 1
ATOM 3431 N N . THR A 1 424 ? 15.868 -14.671 -24.576 1.00 84.06 424 THR A N 1
ATOM 3432 C CA . THR A 1 424 ? 14.755 -14.534 -23.627 1.00 84.06 424 THR A CA 1
ATOM 3433 C C . THR A 1 424 ? 14.878 -15.611 -22.561 1.00 84.06 424 THR A C 1
ATOM 3435 O O . THR A 1 424 ? 15.541 -16.622 -22.782 1.00 84.06 424 THR A O 1
ATOM 3438 N N . ASP A 1 425 ? 14.221 -15.439 -21.416 1.00 77.06 425 ASP A N 1
ATOM 3439 C CA . ASP A 1 425 ? 14.310 -16.364 -20.280 1.00 77.06 425 ASP A CA 1
ATOM 3440 C C . ASP A 1 425 ? 14.077 -17.835 -20.661 1.00 77.06 425 ASP A C 1
ATOM 3442 O O . ASP A 1 425 ? 14.828 -18.701 -20.217 1.00 77.06 425 ASP A O 1
ATOM 3446 N N . ALA A 1 426 ? 13.129 -18.100 -21.564 1.00 81.38 426 ALA A N 1
ATOM 3447 C CA . ALA A 1 426 ? 12.834 -19.438 -22.080 1.00 81.38 426 ALA A CA 1
ATOM 3448 C C . ALA A 1 426 ? 13.815 -19.928 -23.165 1.00 81.38 426 ALA A C 1
ATOM 3450 O O . ALA A 1 426 ? 13.952 -21.132 -23.377 1.00 81.38 426 ALA A O 1
ATOM 3451 N N . THR A 1 427 ? 14.496 -19.023 -23.873 1.00 84.44 427 THR A N 1
ATOM 3452 C CA . THR A 1 427 ? 15.415 -19.361 -24.976 1.00 84.44 427 THR A CA 1
ATOM 3453 C C . THR A 1 427 ? 16.888 -19.357 -24.573 1.00 84.44 427 THR A C 1
ATOM 3455 O O . THR A 1 427 ? 17.707 -19.808 -25.366 1.00 84.44 427 THR A O 1
ATOM 3458 N N . THR A 1 428 ? 17.239 -18.931 -23.354 1.00 84.38 428 THR A N 1
ATOM 3459 C CA . THR A 1 428 ? 18.616 -18.937 -22.812 1.00 84.38 428 THR A CA 1
ATOM 3460 C C . THR A 1 428 ? 19.366 -20.246 -23.057 1.00 84.38 428 THR A C 1
ATOM 3462 O O . THR A 1 428 ? 20.471 -20.232 -23.592 1.00 84.38 428 THR A O 1
ATOM 3465 N N . PHE A 1 429 ? 18.739 -21.378 -22.734 1.00 85.06 429 PHE A N 1
ATOM 3466 C CA . PHE A 1 429 ? 19.311 -22.706 -22.952 1.00 85.06 429 PHE A CA 1
ATOM 3467 C C . PHE A 1 429 ? 19.522 -23.019 -24.442 1.00 85.06 429 PHE A C 1
ATOM 3469 O O . PHE A 1 429 ? 20.558 -23.549 -24.829 1.00 85.06 429 PHE A O 1
ATOM 3476 N N . ARG A 1 430 ? 18.570 -22.634 -25.303 1.00 85.06 430 ARG A N 1
ATOM 3477 C CA . ARG A 1 430 ? 18.677 -22.834 -26.758 1.00 85.06 430 ARG A CA 1
ATOM 3478 C C . ARG A 1 430 ? 19.789 -21.988 -27.376 1.00 85.06 430 ARG A C 1
ATOM 3480 O O . ARG A 1 430 ? 20.503 -22.480 -28.239 1.00 85.06 430 ARG A O 1
ATOM 3487 N N . VAL A 1 431 ? 19.944 -20.741 -26.929 1.00 86.06 431 VAL A N 1
ATOM 3488 C CA . VAL A 1 431 ? 21.039 -19.855 -27.357 1.00 86.06 431 VAL A CA 1
ATOM 3489 C C . VAL A 1 431 ? 22.387 -20.422 -26.914 1.00 86.06 431 VAL A C 1
ATOM 3491 O O . VAL A 1 431 ? 23.334 -20.419 -27.693 1.00 86.06 431 VAL A O 1
ATOM 3494 N N . MET A 1 432 ? 22.474 -20.947 -25.689 1.00 88.00 432 MET A N 1
ATOM 3495 C CA . MET A 1 432 ? 23.691 -21.582 -25.184 1.00 88.00 432 MET A CA 1
ATOM 3496 C C . MET A 1 432 ? 24.087 -22.814 -26.010 1.00 88.00 432 MET A C 1
ATOM 3498 O O . MET A 1 432 ? 25.248 -22.918 -26.390 1.00 88.00 432 MET A O 1
ATOM 3502 N N . ALA A 1 433 ? 23.132 -23.687 -26.348 1.00 87.19 433 ALA A N 1
ATOM 3503 C CA . ALA A 1 433 ? 23.384 -24.862 -27.185 1.00 87.19 433 ALA A CA 1
ATOM 3504 C C . ALA A 1 433 ? 23.849 -24.489 -28.608 1.00 87.19 433 ALA A C 1
ATOM 3506 O O . ALA A 1 433 ? 24.785 -25.082 -29.133 1.00 87.19 433 ALA A O 1
ATOM 3507 N N . GLU A 1 434 ? 23.247 -23.469 -29.228 1.00 84.69 434 GLU A N 1
ATOM 3508 C CA . GLU A 1 434 ? 23.705 -22.959 -30.532 1.00 84.69 434 GLU A CA 1
ATOM 3509 C C . GLU A 1 434 ? 25.113 -22.352 -30.451 1.00 84.69 434 GLU A C 1
ATOM 3511 O O . GLU A 1 434 ? 25.947 -22.581 -31.324 1.00 84.69 434 GLU A O 1
ATOM 3516 N N . ASN A 1 435 ? 25.414 -21.606 -29.383 1.00 85.81 435 ASN A N 1
ATOM 3517 C CA . ASN A 1 435 ? 26.759 -21.077 -29.161 1.00 85.81 435 ASN A CA 1
ATOM 3518 C C . ASN A 1 435 ? 27.792 -22.201 -28.972 1.00 85.81 435 ASN A C 1
ATOM 3520 O O . ASN A 1 435 ? 28.916 -22.067 -29.447 1.00 85.81 435 ASN A O 1
ATOM 3524 N N . GLU A 1 436 ? 27.425 -23.304 -28.315 1.00 87.88 436 GLU A N 1
ATOM 3525 C CA . GLU A 1 436 ? 28.280 -24.487 -28.158 1.00 87.88 436 GLU A CA 1
ATOM 3526 C C . GLU A 1 436 ? 28.586 -25.155 -29.506 1.00 87.88 436 GLU A C 1
ATOM 3528 O O . GLU A 1 436 ? 29.750 -25.428 -29.794 1.00 87.88 436 GLU A O 1
ATOM 3533 N N . ILE A 1 437 ? 27.576 -25.341 -30.365 1.00 86.44 437 ILE A N 1
ATOM 3534 C CA . ILE A 1 437 ? 27.750 -25.910 -31.714 1.00 86.44 437 ILE A CA 1
ATOM 3535 C C . ILE A 1 437 ? 28.712 -25.052 -32.547 1.00 86.44 437 ILE A C 1
ATOM 3537 O O . ILE A 1 437 ? 29.650 -25.572 -33.150 1.00 86.44 437 ILE A O 1
ATOM 3541 N N . ILE A 1 438 ? 28.520 -23.730 -32.540 1.00 84.25 438 ILE A N 1
ATOM 3542 C CA . ILE A 1 438 ? 29.374 -22.792 -33.285 1.00 84.25 438 ILE A CA 1
ATOM 3543 C C . ILE A 1 438 ? 30.808 -22.819 -32.748 1.00 84.25 438 ILE A C 1
ATOM 3545 O O . ILE A 1 438 ? 31.754 -22.840 -33.532 1.00 84.25 438 ILE A O 1
ATOM 3549 N N . MET A 1 439 ? 30.989 -22.848 -31.425 1.00 84.56 439 MET A N 1
ATOM 3550 C CA . MET A 1 439 ? 32.315 -22.945 -30.805 1.00 84.56 439 MET A CA 1
ATOM 3551 C C . MET A 1 439 ? 33.013 -24.265 -31.139 1.00 84.56 439 MET A C 1
ATOM 3553 O O . MET A 1 439 ? 34.217 -24.263 -31.385 1.00 84.56 439 MET A O 1
ATOM 3557 N N . ALA A 1 440 ? 32.282 -25.382 -31.169 1.00 87.00 440 ALA A N 1
ATOM 3558 C CA . ALA A 1 440 ? 32.828 -26.685 -31.535 1.00 87.00 440 ALA A CA 1
ATOM 3559 C C . ALA A 1 440 ? 33.306 -26.710 -32.996 1.00 87.00 440 ALA A C 1
ATOM 3561 O O . ALA A 1 440 ? 34.414 -27.173 -33.269 1.00 87.00 440 ALA A O 1
ATOM 3562 N N . GLU A 1 441 ? 32.524 -26.145 -33.918 1.00 84.69 441 GLU A N 1
ATOM 3563 C CA . GLU A 1 441 ? 32.905 -26.032 -35.331 1.00 84.69 441 GLU A CA 1
ATOM 3564 C C . GLU A 1 441 ? 34.079 -25.056 -35.530 1.00 84.69 441 GLU A C 1
ATOM 3566 O O . GLU A 1 441 ? 35.021 -25.347 -36.268 1.00 84.69 441 GLU A O 1
ATOM 3571 N N . LEU A 1 442 ? 3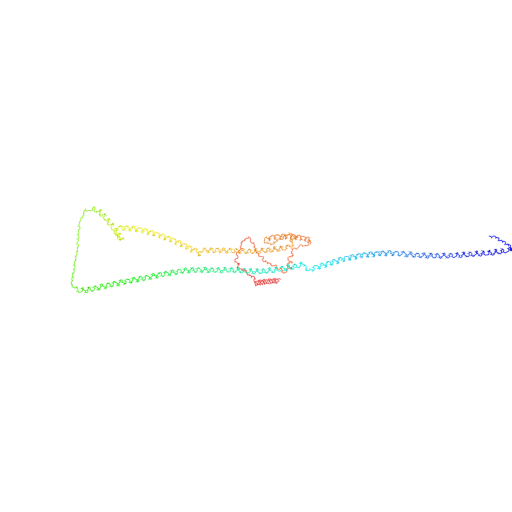4.091 -23.926 -34.811 1.00 85.50 442 LEU A N 1
ATOM 3572 C CA . LEU A 1 442 ? 35.218 -22.989 -34.807 1.00 85.50 442 LEU A CA 1
ATOM 3573 C C . LEU A 1 442 ? 36.502 -23.677 -34.318 1.00 85.50 442 LEU A C 1
ATOM 3575 O O . LEU A 1 442 ? 37.553 -23.549 -34.941 1.00 85.50 442 LEU A O 1
ATOM 3579 N N . MET A 1 443 ? 36.415 -24.450 -33.232 1.00 85.19 443 MET A N 1
ATOM 3580 C CA . MET A 1 443 ? 37.529 -25.239 -32.701 1.00 85.19 443 MET A CA 1
ATOM 3581 C C . MET A 1 443 ? 37.997 -26.307 -33.694 1.00 85.19 443 MET A C 1
ATOM 3583 O O . MET A 1 443 ? 39.201 -26.530 -33.808 1.00 85.19 443 MET A O 1
ATOM 3587 N N . ALA A 1 444 ? 37.088 -26.946 -34.437 1.00 85.06 444 ALA A N 1
ATOM 3588 C CA . ALA A 1 444 ? 37.444 -27.893 -35.491 1.00 85.06 444 ALA A CA 1
ATOM 3589 C C . ALA A 1 444 ? 38.199 -27.205 -36.643 1.00 85.06 444 ALA A C 1
ATOM 3591 O O . ALA A 1 444 ? 39.247 -27.696 -37.063 1.00 85.06 444 ALA A O 1
ATOM 3592 N N . ARG A 1 445 ? 37.739 -26.030 -37.096 1.00 82.56 445 ARG A N 1
ATOM 3593 C CA . ARG A 1 445 ? 38.436 -25.227 -38.119 1.00 82.56 445 ARG A CA 1
ATOM 3594 C C . ARG A 1 445 ? 39.808 -24.745 -37.648 1.00 82.56 445 ARG A C 1
ATOM 3596 O O . ARG A 1 445 ? 40.763 -24.815 -38.417 1.00 82.56 445 ARG A O 1
ATOM 3603 N N . ILE A 1 446 ? 39.923 -24.307 -36.392 1.00 82.94 446 ILE A N 1
ATOM 3604 C CA . ILE A 1 446 ? 41.208 -23.917 -35.795 1.00 82.94 446 ILE A CA 1
ATOM 3605 C C . ILE A 1 446 ? 42.145 -25.122 -35.729 1.00 82.94 446 ILE A C 1
ATOM 3607 O O . ILE A 1 446 ? 43.293 -24.981 -36.121 1.00 82.94 446 ILE A O 1
ATOM 3611 N N . ARG A 1 447 ? 41.670 -26.307 -35.317 1.00 84.19 447 ARG A N 1
ATOM 3612 C CA . ARG A 1 447 ? 42.489 -27.532 -35.304 1.00 84.19 447 ARG A CA 1
ATOM 3613 C C . ARG A 1 447 ? 43.026 -27.885 -36.687 1.00 84.19 447 ARG A C 1
ATOM 3615 O O . ARG A 1 447 ? 44.214 -28.139 -36.821 1.00 84.19 447 ARG A O 1
ATOM 3622 N N . VAL A 1 448 ? 42.190 -27.822 -37.723 1.00 80.50 448 VAL A N 1
ATOM 3623 C CA . VAL A 1 448 ? 42.631 -28.048 -39.111 1.00 80.50 448 VAL A CA 1
ATOM 3624 C C . VAL A 1 448 ? 43.642 -26.985 -39.558 1.00 80.50 448 VAL A C 1
ATOM 3626 O O . VAL A 1 448 ? 44.618 -27.309 -40.231 1.00 80.50 448 VAL A O 1
ATOM 3629 N N . ALA A 1 449 ? 43.453 -25.722 -39.166 1.00 74.94 449 ALA A N 1
ATOM 3630 C CA . ALA A 1 449 ? 44.404 -24.650 -39.455 1.00 74.94 449 ALA A CA 1
ATOM 3631 C C . ALA A 1 449 ? 45.743 -24.843 -38.721 1.00 74.94 449 ALA A C 1
ATOM 3633 O O . ALA A 1 449 ? 46.791 -24.695 -39.342 1.00 74.94 449 ALA A O 1
ATOM 3634 N N . THR A 1 450 ? 45.722 -25.246 -37.447 1.00 73.12 450 THR A N 1
ATOM 3635 C CA . THR A 1 450 ? 46.930 -25.552 -36.668 1.00 73.12 450 THR A CA 1
ATOM 3636 C C . THR A 1 450 ? 47.612 -26.824 -37.145 1.00 73.12 450 THR A C 1
ATOM 3638 O O . THR A 1 450 ? 48.832 -26.883 -37.131 1.00 73.12 450 THR A O 1
ATOM 3641 N N . ASP A 1 451 ? 46.867 -27.826 -37.617 1.00 67.38 451 ASP A N 1
ATOM 3642 C CA . ASP A 1 451 ? 47.440 -29.037 -38.207 1.00 67.38 451 ASP A CA 1
ATOM 3643 C C . ASP A 1 451 ? 48.117 -28.706 -39.549 1.00 67.38 451 ASP A C 1
ATOM 3645 O O . ASP A 1 451 ? 49.219 -29.183 -39.823 1.00 67.38 451 ASP A O 1
ATOM 3649 N N . ASN A 1 452 ? 47.534 -27.799 -40.340 1.00 60.78 452 ASN A N 1
ATOM 3650 C CA . ASN A 1 452 ? 48.156 -27.261 -41.551 1.00 60.78 452 ASN A CA 1
ATOM 3651 C C . ASN A 1 452 ? 49.392 -26.391 -41.248 1.00 60.78 452 ASN A C 1
ATOM 3653 O O . ASN A 1 452 ? 50.406 -26.538 -41.928 1.00 60.78 452 ASN A O 1
ATOM 3657 N N . GLU A 1 453 ? 49.367 -25.543 -40.215 1.00 56.22 453 GLU A N 1
ATOM 3658 C CA . GLU A 1 453 ? 50.550 -24.802 -39.745 1.00 56.22 453 GLU A CA 1
ATOM 3659 C C . GLU A 1 453 ? 51.615 -25.729 -39.150 1.00 56.22 453 GLU A C 1
ATOM 3661 O O . GLU A 1 453 ? 52.803 -25.517 -39.382 1.00 56.22 453 GLU A O 1
ATOM 3666 N N . SER A 1 454 ? 51.226 -26.789 -38.440 1.00 52.34 454 SER A N 1
ATOM 3667 C CA . SER A 1 454 ? 52.145 -27.798 -37.904 1.00 52.34 454 SER A CA 1
ATOM 3668 C C . SER A 1 454 ? 52.793 -28.614 -39.022 1.00 52.34 454 SER A C 1
ATOM 3670 O O . SER A 1 454 ? 53.983 -28.894 -38.959 1.00 52.34 454 SER A O 1
ATOM 3672 N N . ASN A 1 455 ? 52.088 -28.885 -40.125 1.00 50.34 455 ASN A N 1
ATOM 3673 C CA . ASN A 1 455 ? 52.689 -29.481 -41.321 1.00 50.34 455 ASN A CA 1
ATOM 3674 C C . ASN A 1 455 ? 53.660 -28.537 -42.050 1.00 50.34 455 ASN A C 1
ATOM 3676 O O . ASN A 1 455 ? 54.586 -29.019 -42.698 1.00 50.34 455 ASN A O 1
ATOM 3680 N N . ILE A 1 456 ? 53.503 -27.216 -41.912 1.00 50.59 456 ILE A N 1
ATOM 3681 C CA . ILE A 1 456 ? 54.454 -26.214 -42.429 1.00 50.59 456 ILE A CA 1
ATOM 3682 C C . ILE A 1 456 ? 55.628 -25.996 -41.449 1.00 50.59 456 ILE A C 1
ATOM 3684 O O . ILE A 1 456 ? 56.746 -25.711 -41.875 1.00 50.59 456 ILE A O 1
ATOM 3688 N N . THR A 1 457 ? 55.412 -26.183 -40.143 1.00 45.09 457 THR A N 1
ATOM 3689 C CA . THR A 1 457 ? 56.400 -25.951 -39.068 1.00 45.09 457 THR A CA 1
ATOM 3690 C C . THR A 1 457 ? 57.034 -27.224 -38.497 1.00 45.09 457 THR A C 1
ATOM 3692 O O . THR A 1 457 ? 57.937 -27.128 -37.669 1.00 45.09 457 THR A O 1
ATOM 3695 N N . ASN A 1 458 ? 56.710 -28.412 -39.021 1.00 43.41 458 ASN A N 1
ATOM 3696 C CA . ASN A 1 458 ? 57.368 -29.697 -38.719 1.00 43.41 458 ASN A CA 1
ATOM 3697 C C . ASN A 1 458 ? 58.860 -29.761 -39.138 1.00 43.41 458 ASN A C 1
ATOM 3699 O O . ASN A 1 458 ? 59.477 -30.824 -39.097 1.00 43.41 458 ASN A O 1
ATOM 3703 N N . GLY A 1 459 ? 59.467 -28.622 -39.490 1.00 42.75 459 GLY A N 1
ATOM 3704 C CA . GLY A 1 459 ? 60.914 -28.415 -39.517 1.00 42.75 459 GLY A CA 1
ATOM 3705 C C . GLY A 1 459 ? 61.520 -27.844 -38.223 1.00 42.75 459 GLY A C 1
ATOM 3706 O O . GLY A 1 459 ? 62.743 -27.808 -38.122 1.00 42.75 459 GLY A O 1
ATOM 3707 N N . ALA A 1 460 ? 60.738 -27.399 -37.229 1.00 41.22 460 ALA A N 1
ATOM 3708 C CA . ALA A 1 460 ? 61.290 -26.748 -36.038 1.00 41.22 460 ALA A CA 1
ATOM 3709 C C . ALA A 1 460 ? 60.464 -26.973 -34.754 1.00 41.22 460 ALA A C 1
ATOM 3711 O O . ALA A 1 460 ? 59.509 -26.265 -34.468 1.00 41.22 460 ALA A O 1
ATOM 3712 N N . ALA A 1 461 ? 60.940 -27.940 -33.966 1.00 39.59 461 ALA A N 1
ATOM 3713 C CA . ALA A 1 461 ? 60.953 -27.997 -32.500 1.00 39.59 461 ALA A CA 1
ATOM 3714 C C . ALA A 1 461 ? 59.641 -27.806 -31.698 1.00 39.59 461 ALA A C 1
ATOM 3716 O O . ALA A 1 461 ? 59.104 -26.717 -31.523 1.00 39.59 461 ALA A O 1
ATOM 3717 N N . ARG A 1 462 ? 59.246 -28.900 -31.033 1.00 43.56 462 ARG A N 1
ATOM 3718 C CA . ARG A 1 462 ? 58.364 -28.928 -29.858 1.00 43.56 462 ARG A CA 1
ATOM 3719 C C . ARG A 1 462 ? 58.991 -28.182 -28.669 1.00 43.56 462 ARG A C 1
ATOM 3721 O O . ARG A 1 462 ? 60.035 -28.606 -28.182 1.00 43.56 462 ARG A O 1
ATOM 3728 N N . SER A 1 463 ? 58.295 -27.182 -28.125 1.00 42.09 463 SER A N 1
ATOM 3729 C CA . SER A 1 463 ? 58.483 -26.703 -26.743 1.00 42.09 463 SER A CA 1
ATOM 3730 C C . SER A 1 463 ? 57.223 -25.986 -26.237 1.00 42.09 463 SER A C 1
ATOM 3732 O O . SER A 1 463 ? 57.089 -24.769 -26.345 1.00 42.09 463 SER A O 1
ATOM 3734 N N . THR A 1 464 ? 56.268 -26.739 -25.699 1.00 43.56 464 THR A N 1
ATOM 3735 C CA . THR A 1 464 ? 55.007 -26.226 -25.135 1.00 43.56 464 THR A CA 1
ATOM 3736 C C . THR A 1 464 ? 55.110 -25.989 -23.626 1.00 43.56 464 THR A C 1
ATOM 3738 O O . THR A 1 464 ? 54.358 -26.593 -22.877 1.00 43.56 464 THR A O 1
ATOM 3741 N N . ASP A 1 465 ? 56.038 -25.133 -23.185 1.00 44.41 465 ASP A N 1
ATOM 3742 C CA . ASP A 1 465 ? 56.142 -24.729 -21.763 1.00 44.41 465 ASP A CA 1
ATOM 3743 C C . ASP A 1 465 ? 56.513 -23.244 -21.546 1.00 44.41 465 ASP A C 1
ATOM 3745 O O . ASP A 1 465 ? 56.645 -22.784 -20.416 1.00 44.41 465 ASP A O 1
ATOM 3749 N N . VAL A 1 466 ? 56.667 -22.442 -22.610 1.00 45.06 466 VAL A N 1
ATOM 3750 C CA . VAL A 1 466 ? 57.239 -21.078 -22.498 1.00 45.06 466 VAL A CA 1
ATOM 3751 C C . VAL A 1 466 ? 56.183 -19.957 -22.518 1.00 45.06 466 VAL A C 1
ATOM 3753 O O . VAL A 1 466 ? 56.472 -18.818 -22.160 1.00 45.06 466 VAL A O 1
ATOM 3756 N N . HIS A 1 467 ? 54.925 -20.237 -22.871 1.00 53.06 467 HIS A N 1
ATOM 3757 C CA . HIS A 1 467 ? 53.956 -19.161 -23.125 1.00 53.06 467 HIS A CA 1
ATOM 3758 C C . HIS A 1 467 ? 53.361 -18.486 -21.882 1.00 53.06 467 HIS A C 1
ATOM 3760 O O . HIS A 1 467 ? 52.926 -17.340 -21.982 1.00 53.06 467 HIS A O 1
ATOM 3766 N N . GLU A 1 468 ? 53.367 -19.119 -20.710 1.00 50.59 468 GLU A N 1
ATOM 3767 C CA . GLU A 1 468 ? 52.725 -18.532 -19.525 1.00 50.59 468 GLU A CA 1
ATOM 3768 C C . GLU A 1 468 ? 53.582 -17.437 -18.863 1.00 50.59 468 GLU A C 1
ATOM 3770 O O . GLU A 1 468 ? 53.065 -16.408 -18.424 1.00 50.59 468 GLU A O 1
ATOM 3775 N N . ILE A 1 469 ? 54.908 -17.595 -18.884 1.00 56.53 469 ILE A N 1
ATOM 3776 C CA . ILE A 1 469 ? 55.857 -16.653 -18.269 1.00 56.53 469 ILE A CA 1
ATOM 3777 C C . ILE A 1 469 ? 55.987 -15.362 -19.096 1.00 56.53 469 ILE A C 1
ATOM 3779 O O . ILE A 1 469 ? 56.037 -14.264 -18.533 1.00 56.53 469 ILE A O 1
ATOM 3783 N N . ASP A 1 470 ? 55.969 -15.459 -20.428 1.00 56.78 470 ASP A N 1
ATOM 3784 C CA . ASP A 1 470 ? 56.057 -14.282 -21.304 1.00 56.78 470 ASP A CA 1
ATOM 3785 C C . ASP A 1 470 ? 54.750 -13.473 -21.346 1.00 56.78 470 ASP A C 1
ATOM 3787 O O . ASP A 1 470 ? 54.780 -12.239 -21.415 1.00 56.78 470 ASP A O 1
ATOM 3791 N N . LEU A 1 471 ? 53.594 -14.132 -21.192 1.00 57.28 471 LEU A N 1
ATOM 3792 C CA . LEU A 1 471 ? 52.299 -13.457 -21.036 1.00 57.28 471 LEU A CA 1
ATOM 3793 C C . LEU A 1 471 ? 52.223 -12.628 -19.742 1.00 57.28 471 LEU A C 1
ATOM 3795 O O . LEU A 1 471 ? 51.601 -11.562 -19.737 1.00 57.28 471 LEU A O 1
ATOM 3799 N N . LEU A 1 472 ? 52.882 -13.082 -18.670 1.00 55.75 472 LEU A N 1
ATOM 3800 C CA . LEU A 1 472 ? 52.976 -12.365 -17.393 1.00 55.75 472 LEU A CA 1
ATOM 3801 C C . LEU A 1 472 ? 53.928 -11.158 -17.466 1.00 55.75 472 LEU A C 1
ATOM 3803 O O . LEU A 1 472 ? 53.646 -10.122 -16.861 1.00 55.75 472 LEU A O 1
ATOM 3807 N N . ARG A 1 473 ? 55.013 -11.232 -18.252 1.00 59.25 473 ARG A N 1
ATOM 3808 C CA . ARG A 1 473 ? 55.929 -10.093 -18.473 1.00 59.25 473 ARG A CA 1
ATOM 3809 C C . ARG A 1 473 ? 55.336 -8.985 -19.337 1.00 59.25 473 ARG A C 1
ATOM 3811 O O . ARG A 1 473 ? 55.627 -7.815 -19.100 1.00 59.25 473 ARG A O 1
ATOM 3818 N N . ALA A 1 474 ? 54.501 -9.324 -20.317 1.00 61.81 474 ALA A N 1
ATOM 3819 C CA . ALA A 1 474 ? 53.941 -8.348 -21.253 1.00 61.81 474 ALA A CA 1
ATOM 3820 C C . ALA A 1 474 ? 52.859 -7.432 -20.639 1.00 61.81 474 ALA A C 1
ATOM 3822 O O . ALA A 1 474 ? 52.453 -6.457 -21.273 1.00 61.81 474 ALA A O 1
ATOM 3823 N N . ARG A 1 475 ? 52.353 -7.730 -19.429 1.00 60.34 475 ARG A N 1
ATOM 3824 C CA . ARG A 1 475 ? 51.236 -6.993 -18.802 1.00 60.34 475 ARG A CA 1
ATOM 3825 C C . ARG A 1 475 ? 51.464 -6.734 -17.304 1.00 60.34 475 ARG A C 1
ATOM 3827 O O . ARG A 1 475 ? 50.760 -7.306 -16.473 1.00 60.34 475 ARG A O 1
ATOM 3834 N N . PRO A 1 476 ? 52.378 -5.817 -16.940 1.00 55.53 476 PRO A N 1
ATOM 3835 C CA . PRO A 1 476 ? 52.786 -5.591 -15.548 1.00 55.53 476 PRO A CA 1
ATOM 3836 C C . PRO A 1 476 ? 51.692 -5.002 -14.635 1.00 55.53 476 PRO A C 1
ATOM 3838 O O . PRO A 1 476 ? 51.855 -5.002 -13.419 1.00 55.53 476 PRO A O 1
ATOM 3841 N N . TYR A 1 477 ? 50.570 -4.527 -15.191 1.00 55.69 477 TYR A N 1
ATOM 3842 C CA . TYR A 1 477 ? 49.453 -3.941 -14.433 1.00 55.69 477 TYR A CA 1
ATOM 3843 C C . TYR A 1 477 ? 48.233 -4.865 -14.285 1.00 55.69 477 TYR A C 1
ATOM 3845 O O . TYR A 1 477 ? 47.288 -4.516 -13.581 1.00 55.69 477 TYR A O 1
ATOM 3853 N N . ASN A 1 478 ? 48.241 -6.050 -14.905 1.00 54.22 478 ASN A N 1
ATOM 3854 C CA . ASN A 1 478 ? 47.173 -7.035 -14.739 1.00 54.22 478 ASN A CA 1
ATOM 3855 C C . ASN A 1 478 ? 47.499 -7.965 -13.563 1.00 54.22 478 ASN A C 1
ATOM 3857 O O . ASN A 1 478 ? 47.869 -9.122 -13.757 1.00 54.22 478 ASN A O 1
ATOM 3861 N N . GLN A 1 479 ? 47.349 -7.470 -12.333 1.00 52.34 479 GLN A N 1
ATOM 3862 C CA . GLN A 1 479 ? 47.285 -8.351 -11.167 1.00 52.34 479 GLN A CA 1
ATOM 3863 C C . GLN A 1 479 ? 45.982 -9.150 -11.231 1.00 52.34 479 GLN A C 1
ATOM 3865 O O . GLN A 1 479 ? 44.891 -8.596 -11.095 1.00 52.34 479 GLN A O 1
ATOM 3870 N N . ARG A 1 480 ? 46.092 -10.461 -11.461 1.00 53.84 480 ARG A N 1
ATOM 3871 C CA . ARG A 1 480 ? 44.983 -11.383 -11.217 1.00 53.84 480 ARG A CA 1
ATOM 3872 C C . ARG A 1 480 ? 44.712 -11.356 -9.714 1.00 53.84 480 ARG A C 1
ATOM 3874 O O . ARG A 1 480 ? 45.596 -11.651 -8.919 1.00 53.84 480 ARG A O 1
ATOM 3881 N N . ILE A 1 481 ? 43.518 -10.911 -9.340 1.00 44.81 481 ILE A N 1
ATOM 3882 C CA . ILE A 1 481 ? 43.032 -11.029 -7.970 1.00 44.81 481 ILE A CA 1
ATOM 3883 C C . ILE A 1 481 ? 42.648 -12.494 -7.812 1.00 44.81 481 ILE A C 1
ATOM 3885 O O . ILE A 1 481 ? 41.658 -12.928 -8.404 1.00 44.81 481 ILE A O 1
ATOM 3889 N N . ASP A 1 482 ? 43.436 -13.244 -7.046 1.00 38.72 482 ASP A N 1
ATOM 3890 C CA . ASP A 1 482 ? 43.003 -14.541 -6.546 1.00 38.72 482 ASP A CA 1
ATOM 3891 C C . ASP A 1 482 ? 41.845 -14.276 -5.587 1.00 38.72 482 ASP A C 1
ATOM 3893 O O . ASP A 1 482 ? 42.014 -13.880 -4.431 1.00 38.72 482 ASP A O 1
ATOM 3897 N N . LEU A 1 483 ? 40.632 -14.406 -6.121 1.00 37.38 483 LEU A N 1
ATOM 3898 C CA . LEU A 1 483 ? 39.449 -14.573 -5.299 1.00 37.38 483 LEU A CA 1
ATOM 3899 C C . LEU A 1 483 ? 39.702 -15.824 -4.458 1.00 37.38 483 LEU A C 1
ATOM 3901 O O . LEU A 1 483 ? 40.112 -16.833 -5.037 1.00 37.38 483 LEU A O 1
ATOM 3905 N N . PRO A 1 484 ? 39.478 -15.783 -3.132 1.00 39.16 484 PRO A N 1
ATOM 3906 C CA . PRO A 1 484 ? 39.521 -16.991 -2.335 1.00 39.16 484 PRO A CA 1
ATOM 3907 C C . PRO A 1 484 ? 38.530 -17.949 -2.985 1.00 39.16 484 PRO A C 1
ATOM 3909 O O . PRO A 1 484 ? 37.320 -17.705 -2.960 1.00 39.16 484 PRO A O 1
ATOM 3912 N N . LEU A 1 485 ? 39.042 -18.997 -3.633 1.00 41.25 485 LEU A N 1
ATOM 3913 C CA . LEU A 1 485 ? 38.250 -20.193 -3.802 1.00 41.25 485 LEU A CA 1
ATOM 3914 C C . LEU A 1 485 ? 37.929 -20.594 -2.372 1.00 41.25 485 LEU A C 1
ATOM 3916 O O . LEU A 1 485 ? 38.809 -20.957 -1.596 1.00 41.25 485 LEU A O 1
ATOM 3920 N N . LEU A 1 486 ? 36.678 -20.349 -2.000 1.00 36.84 486 LEU A N 1
ATOM 3921 C CA . LEU A 1 486 ? 36.082 -20.930 -0.825 1.00 36.84 486 LEU A CA 1
ATOM 3922 C C . LEU A 1 486 ? 36.212 -22.436 -1.072 1.00 36.84 486 LEU A C 1
ATOM 3924 O O . LEU A 1 486 ? 35.450 -22.994 -1.861 1.00 36.84 486 LEU A O 1
ATOM 3928 N N . ASP A 1 487 ? 37.248 -23.048 -0.500 1.00 36.22 487 ASP A N 1
ATOM 3929 C CA . ASP A 1 487 ? 37.337 -24.492 -0.315 1.00 36.22 487 ASP A CA 1
ATOM 3930 C C . ASP A 1 487 ? 36.176 -24.866 0.615 1.00 36.22 487 ASP A C 1
ATOM 3932 O O . ASP A 1 487 ? 36.321 -25.033 1.823 1.00 36.22 487 ASP A O 1
ATOM 3936 N N . GLU A 1 488 ? 34.968 -24.897 0.059 1.00 38.84 488 GLU A N 1
ATOM 3937 C CA . GLU A 1 488 ? 33.875 -25.672 0.611 1.00 38.84 488 GLU A CA 1
ATOM 3938 C C . GLU A 1 488 ? 34.079 -27.086 0.078 1.00 38.84 488 GLU A C 1
ATOM 3940 O O . GLU A 1 488 ? 33.588 -27.445 -0.994 1.00 38.84 488 GLU A O 1
ATOM 3945 N N . GLU A 1 489 ? 34.860 -27.869 0.827 1.00 34.59 489 GLU A N 1
ATOM 3946 C CA . GLU A 1 489 ? 34.847 -29.326 0.746 1.00 34.59 489 GLU A CA 1
ATOM 3947 C C . GLU A 1 489 ? 33.385 -29.791 0.718 1.00 34.59 489 GLU A C 1
ATOM 3949 O O . GLU A 1 489 ? 32.630 -29.664 1.684 1.00 34.59 489 GLU A O 1
ATOM 3954 N N . TRP A 1 490 ? 32.955 -30.281 -0.443 1.00 33.31 490 TRP A N 1
ATOM 3955 C CA . TRP A 1 490 ? 31.660 -30.921 -0.597 1.00 33.31 490 TRP A CA 1
ATOM 3956 C C . TRP A 1 490 ? 31.739 -32.332 -0.040 1.00 33.31 490 TRP A C 1
ATOM 3958 O O . TRP A 1 490 ? 32.065 -33.270 -0.771 1.00 33.31 490 TRP A O 1
ATOM 3968 N N . ASP A 1 491 ? 31.358 -32.492 1.223 1.00 29.80 491 ASP A N 1
ATOM 3969 C CA . ASP A 1 491 ? 31.023 -33.812 1.731 1.00 29.80 491 ASP A CA 1
ATOM 3970 C C . ASP A 1 491 ? 29.608 -34.219 1.313 1.00 29.80 491 ASP A C 1
ATOM 3972 O O . ASP A 1 491 ? 28.600 -33.529 1.502 1.00 29.80 491 ASP A O 1
ATOM 3976 N N . ARG A 1 492 ? 29.570 -35.396 0.693 1.00 43.09 492 ARG A N 1
ATOM 3977 C CA . ARG A 1 492 ? 28.396 -36.118 0.218 1.00 43.09 492 ARG A CA 1
ATOM 3978 C C . ARG A 1 492 ? 27.668 -36.753 1.408 1.00 43.09 492 ARG A C 1
ATOM 3980 O O . ARG A 1 492 ? 27.635 -37.967 1.520 1.00 43.09 492 ARG A O 1
ATOM 3987 N N . ASP A 1 493 ? 27.110 -35.935 2.287 1.00 39.53 493 ASP A N 1
ATOM 3988 C CA . ASP A 1 493 ? 25.906 -36.246 3.064 1.00 39.53 493 ASP A CA 1
ATOM 3989 C C . ASP A 1 493 ? 25.501 -35.002 3.861 1.00 39.53 493 ASP A C 1
ATOM 3991 O O . ASP A 1 493 ? 26.255 -34.469 4.667 1.00 39.53 493 ASP A O 1
ATOM 3995 N N . GLY A 1 494 ? 24.304 -34.485 3.584 1.00 45.31 494 GLY A N 1
ATOM 3996 C CA . GLY A 1 494 ? 23.833 -33.187 4.068 1.00 45.31 494 GLY A CA 1
ATOM 3997 C C . GLY A 1 494 ? 23.462 -33.142 5.554 1.00 45.31 494 GLY A C 1
ATOM 3998 O O . GLY A 1 494 ? 22.282 -32.986 5.856 1.00 45.31 494 GLY A O 1
ATOM 3999 N N . LEU A 1 495 ? 24.451 -33.221 6.450 1.00 38.38 495 LEU A N 1
ATOM 4000 C CA . LEU A 1 495 ? 24.425 -32.943 7.903 1.00 38.38 495 LEU A CA 1
ATOM 4001 C C . LEU A 1 495 ? 25.903 -32.708 8.304 1.00 38.38 495 LEU A C 1
ATOM 4003 O O . LEU A 1 495 ? 26.722 -33.566 8.022 1.00 38.38 495 LEU A O 1
ATOM 4007 N N . LEU A 1 496 ? 26.399 -31.612 8.884 1.00 38.16 496 LEU A N 1
ATOM 4008 C CA . LEU A 1 496 ? 26.078 -30.846 10.101 1.00 38.16 496 LEU A CA 1
ATOM 4009 C C . LEU A 1 496 ? 27.025 -29.602 10.060 1.00 38.16 496 LEU A C 1
ATOM 4011 O O . LEU A 1 496 ? 28.032 -29.639 9.361 1.00 38.16 496 LEU A O 1
ATOM 4015 N N . LYS A 1 497 ? 26.827 -28.485 10.766 1.00 33.84 497 LYS A N 1
ATOM 4016 C CA . LYS A 1 497 ? 27.166 -28.321 12.191 1.00 33.84 497 LYS A CA 1
ATOM 4017 C C . LYS A 1 497 ? 26.642 -26.961 12.663 1.00 33.84 497 LYS A C 1
ATOM 4019 O O . LYS A 1 497 ? 26.968 -25.941 12.057 1.00 33.84 497 LYS A O 1
ATOM 4024 N N . ASP A 1 498 ? 25.858 -26.964 13.739 1.00 37.97 498 ASP A N 1
ATOM 4025 C CA . ASP A 1 498 ? 25.573 -25.767 14.529 1.00 37.97 498 ASP A CA 1
ATOM 4026 C C . ASP A 1 498 ? 26.905 -25.221 15.060 1.00 37.97 498 ASP A C 1
ATOM 4028 O O . ASP A 1 498 ? 27.482 -25.754 16.007 1.00 37.97 498 ASP A O 1
ATOM 4032 N N . ASN A 1 499 ? 27.425 -24.186 14.405 1.00 33.78 499 ASN A N 1
ATOM 4033 C CA . ASN A 1 499 ? 28.391 -23.281 15.006 1.00 33.78 499 ASN A CA 1
ATOM 4034 C C . ASN A 1 499 ? 27.604 -22.042 15.440 1.00 33.78 499 ASN A C 1
ATOM 4036 O O . ASN A 1 499 ? 27.404 -21.107 14.662 1.00 33.78 499 ASN A O 1
ATOM 4040 N N . ASP A 1 500 ? 27.148 -22.080 16.690 1.00 38.53 500 ASP A N 1
ATOM 4041 C CA . ASP A 1 500 ? 26.541 -20.988 17.459 1.00 38.53 500 ASP A CA 1
ATOM 4042 C C . ASP A 1 500 ? 27.556 -19.858 17.754 1.00 38.53 500 ASP A C 1
ATOM 4044 O O . ASP A 1 500 ? 27.743 -19.443 18.892 1.00 38.53 500 ASP A O 1
ATOM 4048 N N . ASP A 1 501 ? 28.226 -19.342 16.721 1.00 37.12 501 ASP A N 1
ATOM 4049 C CA . ASP A 1 501 ? 29.130 -18.186 16.830 1.00 37.12 501 ASP A CA 1
ATOM 4050 C C . ASP A 1 501 ? 28.989 -17.191 15.666 1.00 37.12 501 ASP A C 1
ATOM 4052 O O . ASP A 1 501 ? 29.828 -16.313 15.469 1.00 37.12 501 ASP A O 1
ATOM 4056 N N . PHE A 1 502 ? 27.886 -17.249 14.911 1.00 33.16 502 PHE A N 1
ATOM 4057 C CA . PHE A 1 502 ? 27.544 -16.182 13.969 1.00 33.16 502 PHE A CA 1
ATOM 4058 C C . PHE A 1 502 ? 26.622 -15.165 14.647 1.00 33.16 502 PHE A C 1
ATOM 4060 O O . PHE A 1 502 ? 25.408 -15.127 14.432 1.00 33.16 502 PHE A O 1
ATOM 4067 N N . LYS A 1 503 ? 27.210 -14.330 15.517 1.00 36.12 503 LYS A N 1
ATOM 4068 C CA . LYS A 1 503 ? 26.567 -13.080 15.933 1.00 36.12 503 LYS A CA 1
ATOM 4069 C C . LYS A 1 503 ? 26.170 -12.310 14.678 1.00 36.12 503 LYS A C 1
ATOM 4071 O O . LYS A 1 503 ? 26.993 -12.114 13.793 1.00 36.12 503 LYS A O 1
ATOM 4076 N N . GLY A 1 504 ? 24.913 -11.875 14.634 1.00 39.03 504 GLY A N 1
ATOM 4077 C CA . GLY A 1 504 ? 24.379 -11.063 13.553 1.00 39.03 504 GLY A CA 1
ATOM 4078 C C . GLY A 1 504 ? 25.227 -9.818 13.308 1.00 39.03 504 GLY A C 1
ATOM 4079 O O . GLY A 1 504 ? 25.108 -8.831 14.030 1.00 39.03 504 GLY A O 1
ATOM 4080 N N . GLU A 1 505 ? 26.044 -9.861 12.263 1.00 33.47 505 GLU A N 1
ATOM 4081 C CA . GLU A 1 505 ? 26.448 -8.665 11.543 1.00 33.47 505 GLU A CA 1
ATOM 4082 C C . GLU A 1 505 ? 25.332 -8.357 10.552 1.00 33.47 505 GLU A C 1
ATOM 4084 O O . GLU A 1 505 ? 25.178 -8.973 9.499 1.00 33.47 505 GLU A O 1
ATOM 4089 N N . VAL A 1 506 ? 24.492 -7.419 10.975 1.00 37.34 506 VAL A N 1
ATOM 4090 C CA . VAL A 1 506 ? 23.727 -6.558 10.081 1.00 37.34 506 VAL A CA 1
ATOM 4091 C C . VAL A 1 506 ? 24.700 -6.040 9.022 1.00 37.34 506 VAL A C 1
ATOM 4093 O O . VAL A 1 506 ? 25.804 -5.640 9.388 1.00 37.34 506 VAL A O 1
ATOM 4096 N N . ASP A 1 507 ? 24.305 -6.084 7.748 1.00 43.31 507 ASP A N 1
ATOM 4097 C CA . ASP A 1 507 ? 25.035 -5.505 6.615 1.00 43.31 507 ASP A CA 1
ATOM 4098 C C . ASP A 1 507 ? 25.496 -4.073 6.947 1.00 43.31 507 ASP A C 1
ATOM 4100 O O . ASP A 1 507 ? 24.774 -3.092 6.765 1.00 43.31 507 ASP A O 1
ATOM 4104 N N . ASP A 1 508 ? 26.713 -3.963 7.473 1.00 41.47 508 ASP A N 1
ATOM 4105 C CA . ASP A 1 508 ? 27.374 -2.709 7.778 1.00 41.47 508 ASP A CA 1
ATOM 4106 C C . ASP A 1 508 ? 27.939 -2.200 6.451 1.00 41.47 508 ASP A C 1
ATOM 4108 O O . ASP A 1 508 ? 28.955 -2.693 5.950 1.00 41.47 508 ASP A O 1
ATOM 4112 N N . GLU A 1 509 ? 27.250 -1.226 5.859 1.00 52.69 509 GLU A N 1
ATOM 4113 C CA . GLU A 1 509 ? 27.681 -0.531 4.649 1.00 52.69 509 GLU A CA 1
ATOM 4114 C C . GLU A 1 509 ? 29.189 -0.218 4.699 1.00 52.69 509 GLU A C 1
ATOM 4116 O O . GLU A 1 509 ? 29.715 0.307 5.691 1.00 52.69 509 GLU A O 1
ATOM 4121 N N . LEU A 1 510 ? 29.898 -0.543 3.608 1.00 54.50 510 LEU A N 1
ATOM 4122 C CA . LEU A 1 510 ? 31.325 -0.263 3.420 1.00 54.50 510 LEU A CA 1
ATOM 4123 C C . LEU A 1 510 ? 31.583 1.250 3.450 1.00 54.50 510 LEU A C 1
ATOM 4125 O O . LEU A 1 510 ? 31.671 1.932 2.430 1.00 54.50 510 LEU A O 1
ATOM 4129 N N . THR A 1 511 ? 31.741 1.784 4.653 1.00 71.19 511 THR A N 1
ATOM 4130 C CA . THR A 1 511 ? 32.112 3.173 4.886 1.00 71.19 511 THR A CA 1
ATOM 4131 C C . THR A 1 511 ? 33.556 3.405 4.444 1.00 71.19 511 THR A C 1
ATOM 4133 O O . THR A 1 511 ? 34.457 2.592 4.671 1.00 71.19 511 THR A O 1
ATOM 4136 N N . ARG A 1 512 ? 33.794 4.565 3.821 1.00 67.69 512 ARG A N 1
ATOM 4137 C CA . ARG A 1 512 ? 35.098 5.010 3.296 1.00 67.69 512 ARG A CA 1
ATOM 4138 C C . ARG A 1 512 ? 36.245 4.859 4.305 1.00 67.69 512 ARG A C 1
ATOM 4140 O O . ARG A 1 512 ? 37.377 4.592 3.910 1.00 67.69 512 ARG A O 1
ATOM 4147 N N . GLU A 1 513 ? 35.965 5.000 5.599 1.00 67.06 513 GLU A N 1
ATOM 4148 C CA . GLU A 1 513 ? 36.953 4.820 6.666 1.00 67.06 513 GLU A CA 1
ATOM 4149 C C . GLU A 1 513 ? 37.343 3.355 6.894 1.00 67.06 513 GLU A C 1
ATOM 4151 O O . GLU A 1 513 ? 38.530 3.079 7.072 1.00 67.06 513 GLU A O 1
ATOM 4156 N N . LYS A 1 514 ? 36.400 2.405 6.811 1.00 71.44 514 LYS A N 1
ATOM 4157 C CA . LYS A 1 514 ? 36.695 0.967 6.921 1.00 71.44 514 LYS A CA 1
ATOM 4158 C C . LYS A 1 514 ? 37.522 0.481 5.728 1.00 71.44 514 LYS A C 1
ATOM 4160 O O . LYS A 1 514 ? 38.515 -0.214 5.929 1.00 71.44 514 LYS A O 1
ATOM 4165 N N . VAL A 1 515 ? 37.201 0.939 4.513 1.00 73.88 515 VAL A N 1
ATOM 4166 C CA . VAL A 1 515 ? 38.005 0.656 3.306 1.00 73.88 515 VAL A CA 1
ATOM 4167 C C . VAL A 1 515 ? 39.417 1.230 3.441 1.00 73.88 515 VAL A C 1
ATOM 4169 O O . VAL A 1 515 ? 40.390 0.534 3.165 1.00 73.88 515 VAL A O 1
ATOM 4172 N N . LYS A 1 516 ? 39.553 2.466 3.943 1.00 78.62 516 LYS A N 1
ATOM 4173 C CA . LYS A 1 516 ? 40.860 3.102 4.179 1.00 78.62 516 LYS A CA 1
ATOM 4174 C C . LYS A 1 516 ? 41.680 2.375 5.254 1.00 78.62 516 LYS A C 1
ATOM 4176 O O . LYS A 1 516 ? 42.904 2.299 5.158 1.00 78.62 516 LYS A O 1
ATOM 4181 N N . LYS A 1 517 ? 41.020 1.818 6.272 1.00 77.06 517 LYS A N 1
ATOM 4182 C CA . LYS A 1 517 ? 41.667 1.042 7.340 1.00 77.06 517 LYS A CA 1
ATOM 4183 C C . LYS A 1 51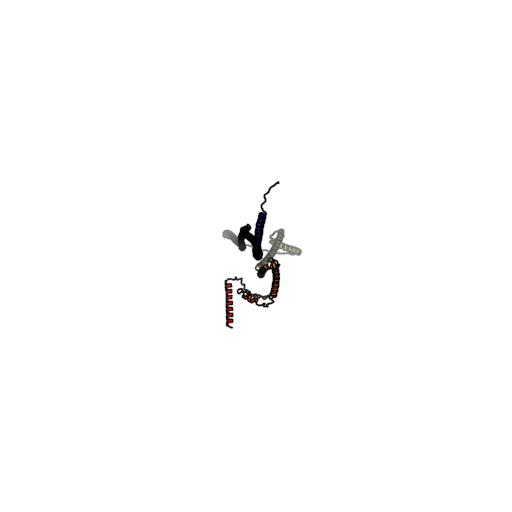7 ? 42.116 -0.336 6.842 1.00 77.06 517 LYS A C 1
ATOM 4185 O O . LYS A 1 517 ? 43.246 -0.730 7.120 1.00 77.06 517 LYS A O 1
ATOM 4190 N N . ALA A 1 518 ? 41.289 -1.008 6.039 1.00 72.50 518 ALA A N 1
ATOM 4191 C CA . ALA A 1 518 ? 41.632 -2.271 5.387 1.00 72.50 518 ALA A CA 1
ATOM 4192 C C . ALA A 1 518 ? 42.782 -2.097 4.378 1.00 72.50 518 ALA A C 1
ATOM 4194 O O . ALA A 1 518 ? 43.753 -2.850 4.416 1.00 72.50 518 ALA A O 1
ATOM 4195 N N . SER A 1 519 ? 42.749 -1.049 3.545 1.00 70.75 519 SER A N 1
ATOM 4196 C CA . SER A 1 519 ? 43.842 -0.753 2.609 1.00 70.75 519 SER A CA 1
ATOM 4197 C C . SER A 1 519 ? 45.146 -0.412 3.337 1.00 70.75 519 SER A C 1
ATOM 4199 O O . SER A 1 519 ? 46.218 -0.850 2.926 1.00 70.75 519 SER A O 1
ATOM 4201 N N . SER A 1 520 ? 45.069 0.323 4.454 1.00 78.81 520 SER A N 1
ATOM 4202 C CA . SER A 1 520 ? 46.237 0.620 5.289 1.00 78.81 520 SER A CA 1
ATOM 4203 C C . SER A 1 520 ? 46.819 -0.636 5.942 1.00 78.81 520 SER A C 1
ATOM 4205 O O . SER A 1 520 ? 48.037 -0.743 6.050 1.00 78.81 520 SER A O 1
ATOM 4207 N N . GLN A 1 521 ? 45.988 -1.592 6.368 1.00 76.06 521 GLN A N 1
ATOM 4208 C CA . GLN A 1 521 ? 46.463 -2.863 6.925 1.00 76.06 521 GLN A CA 1
ATOM 4209 C C . GLN A 1 521 ? 47.150 -3.739 5.876 1.00 76.06 521 GLN A C 1
ATOM 4211 O O . GLN A 1 521 ? 48.173 -4.351 6.181 1.00 76.06 521 GLN A O 1
ATOM 4216 N N . ILE A 1 522 ? 46.637 -3.760 4.643 1.00 79.44 522 ILE A N 1
ATOM 4217 C CA . ILE A 1 522 ? 47.259 -4.493 3.533 1.00 79.44 522 ILE A CA 1
ATOM 4218 C C . ILE A 1 522 ? 48.638 -3.907 3.208 1.00 79.44 522 ILE A C 1
ATOM 4220 O O . ILE A 1 522 ? 49.596 -4.666 3.076 1.00 79.44 522 ILE A O 1
ATOM 4224 N N . LEU A 1 523 ? 48.772 -2.576 3.169 1.00 77.88 523 LEU A N 1
ATOM 4225 C CA . LEU A 1 523 ? 50.065 -1.915 2.950 1.00 77.88 523 LEU A CA 1
ATOM 4226 C C . LEU A 1 523 ? 51.077 -2.250 4.056 1.00 77.88 523 LEU A C 1
ATOM 4228 O O . LEU A 1 523 ? 52.194 -2.661 3.757 1.00 77.88 523 LEU A O 1
ATOM 4232 N N . ILE A 1 524 ? 50.664 -2.198 5.327 1.00 79.56 524 ILE A N 1
ATOM 4233 C CA . ILE A 1 524 ? 51.534 -2.560 6.461 1.00 79.56 524 ILE A CA 1
ATOM 4234 C C . ILE A 1 524 ? 51.951 -4.039 6.398 1.00 79.56 524 ILE A C 1
ATOM 4236 O O . ILE A 1 524 ? 53.087 -4.384 6.728 1.00 79.56 524 ILE A O 1
ATOM 4240 N N . ALA A 1 525 ? 51.054 -4.937 5.980 1.00 75.19 525 ALA A N 1
ATOM 4241 C CA . ALA A 1 525 ? 51.373 -6.353 5.813 1.00 75.19 525 ALA A CA 1
ATOM 4242 C C . ALA A 1 525 ? 52.356 -6.591 4.655 1.00 75.19 525 ALA A C 1
ATOM 4244 O O . ALA A 1 525 ? 53.234 -7.453 4.754 1.00 75.19 525 ALA A O 1
ATOM 4245 N N . GLN A 1 526 ? 52.236 -5.814 3.579 1.00 76.50 526 GLN A N 1
ATOM 4246 C CA . GLN A 1 526 ? 53.129 -5.886 2.430 1.00 76.50 526 GLN A CA 1
ATOM 4247 C C . GLN A 1 526 ? 54.524 -5.339 2.763 1.00 76.50 526 GLN A C 1
ATOM 4249 O O . GLN A 1 526 ? 55.519 -5.968 2.401 1.00 76.50 526 GLN A O 1
ATOM 4254 N N . ASP A 1 527 ? 54.604 -4.252 3.532 1.00 76.31 527 ASP A N 1
ATOM 4255 C CA . ASP A 1 527 ? 55.872 -3.704 4.020 1.00 76.31 527 ASP A CA 1
ATOM 4256 C C . ASP A 1 527 ? 56.569 -4.673 4.981 1.00 76.31 527 ASP A C 1
ATOM 4258 O O . ASP A 1 527 ? 57.758 -4.942 4.826 1.00 76.31 527 ASP A O 1
ATOM 4262 N N . LYS A 1 528 ? 55.825 -5.327 5.885 1.00 76.62 528 LYS A N 1
ATOM 4263 C CA . LYS A 1 528 ? 56.379 -6.389 6.747 1.00 76.62 528 LYS A CA 1
ATOM 4264 C C . LYS A 1 528 ? 56.884 -7.602 5.961 1.00 76.62 528 LYS A C 1
ATOM 4266 O O . LYS A 1 528 ? 57.867 -8.218 6.366 1.00 76.62 528 LYS A O 1
ATOM 4271 N N . ARG A 1 529 ? 56.229 -7.970 4.853 1.00 74.19 529 ARG A N 1
ATOM 4272 C CA . ARG A 1 529 ? 56.707 -9.049 3.967 1.00 74.19 529 ARG A CA 1
ATOM 4273 C C . ARG A 1 529 ? 57.986 -8.650 3.235 1.00 74.19 529 ARG A C 1
ATOM 4275 O O . ARG A 1 529 ? 58.901 -9.462 3.172 1.00 74.19 529 ARG A O 1
ATOM 4282 N N . LYS A 1 530 ? 58.079 -7.410 2.747 1.00 77.06 530 LYS A N 1
ATOM 4283 C CA . LYS A 1 530 ? 59.310 -6.884 2.135 1.00 77.06 530 LYS A CA 1
ATOM 4284 C C . LYS A 1 530 ? 60.465 -6.829 3.131 1.00 77.06 530 LYS A C 1
ATOM 4286 O O . LYS A 1 530 ? 61.576 -7.194 2.777 1.00 77.06 530 LYS A O 1
ATOM 4291 N N . GLN A 1 531 ? 60.188 -6.445 4.374 1.00 72.69 531 GLN A N 1
ATOM 4292 C CA . GLN A 1 531 ? 61.188 -6.402 5.437 1.00 72.69 531 GLN A CA 1
ATOM 4293 C C . GLN A 1 531 ? 61.684 -7.811 5.797 1.00 72.69 531 GLN A C 1
ATOM 4295 O O . GLN A 1 531 ? 62.884 -8.032 5.848 1.00 72.69 531 GLN A O 1
ATOM 4300 N N . LYS A 1 532 ? 60.782 -8.802 5.885 1.00 71.06 532 LYS A N 1
ATOM 4301 C CA . LYS A 1 532 ? 61.166 -10.216 6.051 1.00 71.06 532 LYS A CA 1
ATOM 4302 C C . LYS A 1 532 ? 62.000 -10.772 4.896 1.00 71.06 532 LYS A C 1
ATOM 4304 O O . LYS A 1 532 ? 62.892 -11.570 5.149 1.00 71.06 532 LYS A O 1
ATOM 4309 N N . MET A 1 533 ? 61.705 -10.382 3.656 1.00 69.12 533 MET A N 1
ATOM 4310 C CA . MET A 1 533 ? 62.511 -10.791 2.501 1.00 69.12 533 MET A CA 1
ATOM 4311 C C . MET A 1 533 ? 63.896 -10.142 2.522 1.00 69.12 533 MET A C 1
ATOM 4313 O O . MET A 1 533 ? 64.884 -10.827 2.302 1.00 69.12 533 MET A O 1
ATOM 4317 N N . HIS A 1 534 ? 63.980 -8.862 2.886 1.00 68.38 534 HIS A N 1
ATOM 4318 C CA . HIS A 1 534 ? 65.254 -8.165 3.058 1.00 68.38 534 HIS A CA 1
ATOM 4319 C C . HIS A 1 534 ? 66.100 -8.764 4.199 1.00 68.38 534 HIS A C 1
ATOM 4321 O O . HIS A 1 534 ? 67.316 -8.871 4.072 1.00 68.38 534 HIS A O 1
ATOM 4327 N N . ASP A 1 535 ? 65.472 -9.195 5.295 1.00 66.62 535 ASP A N 1
ATOM 4328 C CA . ASP A 1 535 ? 66.161 -9.857 6.411 1.00 66.62 535 ASP A CA 1
ATOM 4329 C C . ASP A 1 535 ? 66.610 -11.290 6.058 1.00 66.62 535 ASP A C 1
ATOM 4331 O O . ASP A 1 535 ? 67.614 -11.768 6.582 1.00 66.62 535 ASP A O 1
ATOM 4335 N N . GLN A 1 536 ? 65.898 -11.978 5.154 1.00 58.78 536 GLN A N 1
ATOM 4336 C CA . GLN A 1 536 ? 66.303 -13.289 4.625 1.00 58.78 536 GLN A CA 1
ATOM 4337 C C . GLN A 1 536 ? 67.455 -13.181 3.621 1.00 58.78 536 GLN A C 1
ATOM 4339 O O . GLN A 1 536 ? 68.368 -14.002 3.673 1.00 58.78 536 GLN A O 1
ATOM 4344 N N . ASP A 1 537 ? 67.455 -12.153 2.772 1.00 58.69 537 ASP A N 1
ATOM 4345 C CA . ASP A 1 537 ? 68.540 -11.897 1.818 1.00 58.69 537 ASP A CA 1
ATOM 4346 C C . ASP A 1 537 ? 69.816 -11.368 2.498 1.00 58.69 537 ASP A C 1
ATOM 4348 O O . ASP A 1 537 ? 70.903 -11.522 1.955 1.00 58.69 537 ASP A O 1
ATOM 4352 N N . ALA A 1 538 ? 69.711 -10.783 3.698 1.00 56.59 538 ALA A N 1
ATOM 4353 C CA . ALA A 1 538 ? 70.856 -10.349 4.507 1.00 56.59 538 ALA A CA 1
ATOM 4354 C C . ALA A 1 538 ? 71.458 -11.461 5.394 1.00 56.59 538 ALA A C 1
ATOM 4356 O O . ALA A 1 538 ? 72.483 -11.237 6.041 1.00 56.59 538 ALA A O 1
ATOM 4357 N N . SER A 1 539 ? 70.810 -12.630 5.468 1.00 51.69 539 SER A N 1
ATOM 4358 C CA . SER A 1 539 ? 71.244 -13.775 6.282 1.00 51.69 539 SER A CA 1
ATOM 4359 C C . SER A 1 539 ? 71.806 -14.946 5.455 1.00 51.69 539 SER A C 1
ATOM 4361 O O . SER A 1 539 ? 72.175 -15.964 6.047 1.00 51.69 539 SER A O 1
ATOM 4363 N N . ASN A 1 540 ? 71.879 -14.793 4.129 1.00 44.84 540 ASN A N 1
ATOM 4364 C CA . ASN A 1 540 ? 72.673 -15.600 3.192 1.00 44.84 540 ASN A CA 1
ATOM 4365 C C . ASN A 1 540 ? 73.887 -14.788 2.730 1.00 44.84 540 ASN A C 1
ATOM 4367 O O . ASN A 1 540 ? 74.889 -15.427 2.338 1.00 44.84 540 ASN A O 1
#

Secondary structure (DSSP, 8-state):
-----------HHHHHHHHHHHHHHHHHHHHHHHHHHHHHHHHHHHHHHHHHHHHHHHHHHHHHHHHHHHHHHHHHHHHHHHHHHHHHHHHHHHHHHHHHHHHHHHHHHHHHHHHHHHHHHT----HHHHHHHHHHHHHHHHHHHHHHHHHHHHHHHHHHHHHHHHHHHHHHHHHHHHHHHHHHHHHHHHHHHHHHHHHHHHHHHHHHHHHHHHHHHHHHHHHHHHHHHHHHHHHHHHHHHHHHHHHHHHHHTT---------------------TTHHHHHHHHHHHHHHHHHHHHHHHHHHT-SSHHHHHHHHHHHHHHHHHHHHHHHHHHHHHHHHHHHHHHHHHHHHHHHHHSTT-HHHHHHHHHHHHHHHHHHHHHHHHHHHHHHHHHHHHHHHHHHHHHHHHHHHHHTTTT-------TTTHHHHHHHHHHHHHHHHHHHHHHHHHHHHHHTTS---TTSHHHHHHHT-TT--------------SS------TT----------HHHHHHHHHHHHHHHHHHHHHHHHHHT--

Organism: NCBI:txid35677

Mean predicted aligned error: 24.6 Å

Foldseek 3Di:
DDDDDDDDDDDPVVVVVVVVVVVVVVVVVVVVVVVVVVVVVVVVVVVVVVVVVVVVVVVVVVVVVVVVVVVVVVVVVVVVVVVVVVVVVVVVVVVVVVVVVVVVVVVVVVVVVVVVVVVVVVPCPDPVNVVVVVVVVVVVVVVVVVVVVVVVVVVVVVVVVVVVVVVVVVVVVVVVVVVVVVVVVVVVVVVVVVVVVVVVVVVVVVVVVVVVVVVVVVVVVVVVVVVVVVVVVVVVVVVVVVVVVVVVVVVVVVPDDDDDDDDDDDDYDDDDDDCPPVVVVVVVVVVVVVVVVVVVVVLCVVVVHDDPVVSVVCVVVVVVVVVVVVVVVVVVVVVVVVVVVVVVVVVVVVVCCVCVPDPPCVVVVVVVVVVVVVVVVVVVVVVVVVVVVVVVVVLVVLLVVLVVLLVVCVVCCVVQVQDDDDRDPVCSVVSNVSSVVSVVVVVVVVVVVVVVVCVVCVVDDDDPPPPPVVVCVVCVPPDDPPDPPPPPPDDPDPDDDPPVPPDDDDPDPPDPVNVVVVVVVVVVVVVVVVVVVVVVVVVD

Sequence (540 aa):
MYRGQSEGGGSVAEQVDDLRERMRLLQGDRRANVDILEANKSANNNEIKRLREENKEIRIKLSIVQRSCSSACATHDTLEGDLIKVRKHFDTLREQTLLKCQTLKKLKDGARDLELQSKSNAQEDTPVTRNIRMLENRLDKALIKFNEAQSIKRTYEQIVKRLREERIGFDHQLTALERTFAAKQRDYEELLLLSGDANHAREVAQSELSHVRNGYEEERRRRDLELRERHQMVQLRKQTLGTFQRHESARQQNIYDEHVPNDGQGPVAVVKSTTLQRSKERTEQRTKIDIFERAFRKIKEATGVSDVNEVIQKIIVQESTTENLMSLTRDNQQKIEALSEQKVGIKMHVEEVKYSGPGGGHRRKLVDKHEAQLASAAARLERCRIKHERLTRMVIAVKAGVKHLQDKLDGVREELGGRHIQLTDATTFRVMAENEIIMAELMARIRVATDNESNITNGAARSTDVHEIDLLRARPYNQRIDLPLLDEEWDRDGLLKDNDDFKGEVDDELTREKVKKASSQILIAQDKRKQKMHDQDASN

Solvent-accessible surface area (backbone atoms only — not comparable to full-atom values): 31208 Å² total; per-residue (Å²): 136,83,86,78,89,78,89,81,96,72,64,78,66,61,64,52,52,54,52,51,55,51,52,53,50,52,54,49,52,56,50,53,52,49,53,52,50,52,51,50,53,52,52,52,54,53,50,54,51,53,54,52,52,52,53,54,51,52,54,52,55,51,55,52,54,58,57,54,52,62,61,53,54,62,54,49,58,52,52,52,54,51,50,53,50,52,49,54,50,49,54,51,51,49,50,55,51,51,53,51,53,51,52,52,47,53,51,49,52,51,49,49,52,52,52,53,52,52,56,58,68,67,53,72,81,40,75,63,52,52,49,49,55,50,51,50,56,50,47,53,53,49,50,53,51,48,53,50,51,49,52,53,48,53,52,50,54,51,50,53,51,50,53,52,54,51,51,54,51,49,55,52,52,48,54,51,51,52,52,53,48,56,49,51,50,50,56,48,53,53,50,50,52,51,51,50,53,52,51,50,54,51,51,52,54,50,50,51,50,50,51,52,50,51,50,53,53,50,52,49,51,50,51,54,48,53,50,50,52,51,51,50,53,51,51,50,50,53,51,52,49,52,52,46,51,54,51,45,58,57,38,71,73,53,79,70,87,91,85,91,90,89,90,86,90,90,88,94,87,90,92,90,88,86,59,73,66,75,41,46,60,54,45,53,52,46,48,50,47,51,50,50,50,52,52,48,50,52,50,31,64,75,70,71,48,94,48,71,69,59,49,53,50,48,49,57,55,46,48,56,52,50,51,50,50,50,50,52,50,51,54,49,50,52,50,51,52,54,51,50,50,51,51,50,52,51,49,52,51,51,48,51,47,66,59,68,33,99,78,39,68,64,58,54,54,50,48,54,51,50,52,51,51,47,52,53,50,51,55,51,48,50,54,51,48,54,51,47,53,52,52,52,52,50,51,52,51,50,52,52,51,47,48,54,52,45,64,67,40,54,84,52,27,73,84,68,73,54,84,91,64,78,85,41,91,88,33,45,67,58,45,44,52,52,49,50,54,52,50,53,51,52,50,51,52,49,49,54,50,48,50,54,49,44,71,71,42,74,85,62,81,93,74,97,78,61,67,68,65,55,58,55,66,77,41,87,82,69,74,79,78,82,69,81,76,75,83,70,81,81,69,95,58,101,75,86,77,95,68,96,75,75,74,86,75,69,88,72,74,88,44,71,66,59,54,51,49,53,53,51,51,52,51,54,52,50,50,52,50,52,50,53,50,54,55,53,66,72,73,109

pLDDT: mean 76.55, std 19.52, range [29.8, 98.38]